Protein AF-A0A4R0ITY0-F1 (afdb_monomer)

Mean predicted aligned error: 20.24 Å

pLDDT: mean 70.83, std 17.02, range [27.39, 91.94]

Foldseek 3Di:
DADPLVQVLLVLLLVLLQVQLDPDWDFAPPPDRQDDDPLLSVLQVLCSVQLQELLVLADDPDDDDPDDPDRDRSLLSNLVSLLVSQLSSLQRIDADPPDDDAPDPVLLQLLLSLLSSLLSLVCSLVSCCVRHPNYHSCSSHDRDRDDLADSNVLSQLLLVLLCVLQVHDSNVLSSNLSSNHRSRNLLSSLVSLLVSDPLLVVDDPLLNNVLSNVLSNLLSVLSVPDDPVVLVVDDPVCRVVNSVVSSCSSSVSSVVSNVSSCVSSVLVVLVCVVLVVPVDPPPDPDPQFDQDQQQFLLSLLVQLLVLLCVLLVQPFFLAPSAADDADPDDDDPQDASPNHHYDHPQLSVLCVVSNDDDPLDDDLVSLVSPLVSLLSSQLSSLLRLQCGDPPPPPPPSPGDGDDPLLSLLSSLLSVVCSLVSLRSRHNPSSSSSNNDDDPDDPQDLLNLLNQLQQVLLCVVVVVPSPRCSLSSNLSNHPQSQLSSLCSLQVPFPEDPVCSVLLSVVSSVLLVCLSVPRPNPDDSVRSSVSSNVSNVVSNVSRVPNPDPVVSVVVVVVPPDPPPDPDDDDDDDDDDDDDDDDDDDDD

Radius of gyration: 36.41 Å; Cα contacts (8 Å, |Δi|>4): 760; chains: 1; bounding box: 99×62×133 Å

Structure (mmCIF, N/CA/C/O backbone):
data_AF-A0A4R0ITY0-F1
#
_entry.id   AF-A0A4R0ITY0-F1
#
loop_
_atom_site.group_PDB
_atom_site.id
_atom_site.type_symbol
_atom_site.label_atom_id
_atom_site.label_alt_id
_atom_site.label_comp_id
_atom_site.label_asym_id
_atom_site.label_entity_id
_atom_site.label_seq_id
_atom_site.pdbx_PDB_ins_code
_atom_site.Cartn_x
_atom_site.Cartn_y
_atom_site.Cartn_z
_atom_site.occupancy
_atom_site.B_iso_or_equiv
_atom_site.auth_seq_id
_atom_site.auth_comp_id
_atom_site.auth_asym_id
_atom_site.auth_atom_id
_atom_site.pdbx_PDB_model_num
ATOM 1 N N . MET A 1 1 ? 22.793 16.645 -35.351 1.00 42.56 1 MET A N 1
ATOM 2 C CA . MET A 1 1 ? 21.923 16.099 -36.418 1.00 42.56 1 MET A CA 1
ATOM 3 C C . MET A 1 1 ? 22.133 14.600 -36.415 1.00 42.56 1 MET A C 1
ATOM 5 O O . MET A 1 1 ? 23.282 14.195 -36.553 1.00 42.56 1 MET A O 1
ATOM 9 N N . ALA A 1 2 ? 21.082 13.818 -36.163 1.00 52.75 2 ALA A N 1
ATOM 10 C CA . ALA A 1 2 ? 21.175 12.362 -36.135 1.00 52.75 2 ALA A CA 1
ATOM 11 C C . ALA A 1 2 ? 21.488 11.806 -37.538 1.00 52.75 2 ALA A C 1
ATOM 13 O O . ALA A 1 2 ? 21.156 12.419 -38.555 1.00 52.75 2 ALA A O 1
ATOM 14 N N . ASP A 1 3 ? 22.232 10.705 -37.576 1.00 69.00 3 ASP A N 1
ATOM 15 C CA . ASP A 1 3 ? 22.706 10.058 -38.796 1.00 69.00 3 ASP A CA 1
ATOM 16 C C . ASP A 1 3 ? 21.608 9.127 -39.333 1.00 69.00 3 ASP A C 1
ATOM 18 O O . ASP A 1 3 ? 21.138 8.246 -38.613 1.00 69.00 3 ASP A O 1
ATOM 22 N N . ALA A 1 4 ? 21.200 9.292 -40.595 1.00 67.62 4 ALA A N 1
ATOM 23 C CA . ALA A 1 4 ? 20.040 8.601 -41.167 1.00 67.62 4 ALA A CA 1
ATOM 24 C C . ALA A 1 4 ? 20.152 7.061 -41.142 1.00 67.62 4 ALA A C 1
ATOM 26 O O . ALA A 1 4 ? 19.135 6.365 -41.215 1.00 67.62 4 ALA A O 1
ATOM 27 N N . ASN A 1 5 ? 21.370 6.514 -41.059 1.00 80.00 5 ASN A N 1
ATOM 28 C CA . ASN A 1 5 ? 21.591 5.077 -40.885 1.00 80.00 5 ASN A CA 1
ATOM 29 C C . ASN A 1 5 ? 21.378 4.634 -39.430 1.00 80.00 5 ASN A C 1
ATOM 31 O O . ASN A 1 5 ? 20.791 3.577 -39.190 1.00 80.00 5 ASN A O 1
ATOM 35 N N . VAL A 1 6 ? 21.808 5.450 -38.464 1.00 82.00 6 VAL A N 1
ATOM 36 C CA . VAL A 1 6 ? 21.612 5.192 -37.030 1.00 82.00 6 VAL A CA 1
ATOM 37 C C . VAL A 1 6 ? 20.127 5.291 -36.680 1.00 82.00 6 VAL A C 1
ATOM 39 O O . VAL A 1 6 ? 19.613 4.403 -36.010 1.00 82.00 6 VAL A O 1
ATOM 42 N N . ASP A 1 7 ? 19.398 6.264 -37.227 1.00 82.38 7 ASP A N 1
ATOM 43 C CA . ASP A 1 7 ? 17.951 6.405 -36.993 1.00 82.38 7 ASP A CA 1
ATOM 44 C C . ASP A 1 7 ? 17.158 5.171 -37.454 1.00 82.38 7 ASP A C 1
ATOM 46 O O . ASP A 1 7 ? 16.252 4.696 -36.766 1.00 82.38 7 ASP A O 1
ATOM 50 N N . LYS A 1 8 ? 17.531 4.587 -38.602 1.00 82.88 8 LYS A N 1
ATOM 51 C CA . LYS A 1 8 ? 16.934 3.332 -39.092 1.00 82.88 8 LYS A CA 1
ATOM 52 C C . LYS A 1 8 ? 17.249 2.151 -38.180 1.00 82.88 8 LYS A C 1
ATOM 54 O O . LYS A 1 8 ? 16.389 1.291 -37.985 1.00 82.88 8 LYS A O 1
ATOM 59 N N . LEU A 1 9 ? 18.468 2.095 -37.637 1.00 85.75 9 LEU A N 1
ATOM 60 C CA . LEU A 1 9 ? 18.854 1.080 -36.661 1.00 85.75 9 LEU A CA 1
ATOM 61 C C . LEU A 1 9 ? 18.007 1.205 -35.390 1.00 85.75 9 LEU A C 1
ATOM 63 O O . LEU A 1 9 ? 17.417 0.213 -34.967 1.00 85.75 9 LEU A O 1
ATOM 67 N N . VAL A 1 10 ? 17.878 2.416 -34.841 1.00 87.06 10 VAL A N 1
ATOM 68 C CA . VAL A 1 10 ? 17.033 2.715 -33.672 1.00 87.06 10 VAL A CA 1
ATOM 69 C C . VAL A 1 10 ? 15.591 2.280 -33.921 1.00 87.06 10 VAL A C 1
ATOM 71 O O . VAL A 1 10 ? 15.021 1.547 -33.117 1.00 87.06 10 VAL A O 1
ATOM 74 N N . GLN A 1 11 ? 15.013 2.656 -35.066 1.00 85.00 11 GLN A N 1
ATOM 75 C CA . GLN A 1 11 ? 13.639 2.293 -35.410 1.00 85.00 11 GLN A CA 1
ATOM 76 C C . GLN A 1 11 ? 13.441 0.772 -35.470 1.00 85.00 11 GLN A C 1
ATOM 78 O O . GLN A 1 11 ? 12.437 0.258 -34.975 1.00 85.00 11 GLN A O 1
ATOM 83 N N . LYS A 1 12 ? 14.400 0.041 -36.050 1.00 85.88 12 LYS A N 1
ATOM 84 C CA . LYS A 1 12 ? 14.330 -1.418 -36.166 1.00 85.88 12 LYS A CA 1
ATOM 85 C C . LYS A 1 12 ? 14.514 -2.119 -34.817 1.00 85.88 12 LYS A C 1
ATOM 87 O O . LYS A 1 12 ? 13.791 -3.071 -34.537 1.00 85.88 12 LYS A O 1
ATOM 92 N N . VAL A 1 13 ? 15.441 -1.653 -33.977 1.00 87.44 13 VAL A N 1
ATOM 93 C CA . VAL A 1 13 ? 15.619 -2.183 -32.613 1.00 87.44 13 VAL A CA 1
ATOM 94 C C . VAL A 1 13 ? 14.363 -1.948 -31.783 1.00 87.44 13 VAL A C 1
ATOM 96 O O . VAL A 1 13 ? 13.873 -2.885 -31.161 1.00 87.44 13 VAL A O 1
ATOM 99 N N . ASN A 1 14 ? 13.784 -0.749 -31.846 1.00 84.75 14 ASN A N 1
ATOM 100 C CA . ASN A 1 14 ? 12.548 -0.431 -31.139 1.00 84.75 14 ASN A CA 1
ATOM 101 C C . ASN A 1 14 ? 11.391 -1.370 -31.537 1.00 84.75 14 ASN A C 1
ATOM 103 O O . ASN A 1 14 ? 10.691 -1.892 -30.676 1.00 84.75 14 ASN A O 1
ATOM 107 N N . GLN A 1 15 ? 11.226 -1.659 -32.834 1.00 83.62 15 GLN A N 1
ATOM 108 C CA . GLN A 1 15 ? 10.226 -2.630 -33.304 1.00 83.62 15 GLN A CA 1
ATOM 109 C C . GLN A 1 15 ? 10.455 -4.036 -32.738 1.00 83.62 15 GLN A C 1
ATOM 111 O O . GLN A 1 15 ? 9.500 -4.711 -32.364 1.00 83.62 15 GLN A O 1
ATOM 116 N N . LEU A 1 16 ? 11.711 -4.484 -32.675 1.00 86.25 16 LEU A N 1
ATOM 117 C CA . LEU A 1 16 ? 12.054 -5.798 -32.133 1.00 86.25 16 LEU A CA 1
ATOM 118 C C . LEU A 1 16 ? 11.807 -5.887 -30.625 1.00 86.25 16 LEU A C 1
ATOM 120 O O . LEU A 1 16 ? 11.345 -6.925 -30.165 1.00 86.25 16 LEU A O 1
ATOM 124 N N . VAL A 1 17 ? 12.076 -4.812 -29.880 1.00 85.44 17 VAL A N 1
ATOM 125 C CA . VAL A 1 17 ? 11.777 -4.738 -28.443 1.00 85.44 17 VAL A CA 1
ATOM 126 C C . VAL A 1 17 ? 10.271 -4.834 -28.201 1.00 85.44 17 VAL A C 1
ATOM 128 O O . VAL A 1 17 ? 9.849 -5.678 -27.420 1.00 85.44 17 VAL A O 1
ATOM 131 N N . VAL A 1 18 ? 9.455 -4.070 -28.939 1.00 82.50 18 VAL A N 1
ATOM 132 C CA . VAL A 1 18 ? 7.981 -4.127 -28.836 1.00 82.50 18 VAL A CA 1
ATOM 133 C C . VAL A 1 18 ? 7.432 -5.519 -29.112 1.00 82.50 18 VAL A C 1
ATOM 135 O O . VAL A 1 18 ? 6.593 -6.013 -28.367 1.00 82.50 18 VAL A O 1
ATOM 138 N N . LEU A 1 19 ? 7.896 -6.160 -30.189 1.00 82.44 19 LEU A N 1
ATOM 139 C CA . LEU A 1 19 ? 7.433 -7.500 -30.561 1.00 82.44 19 LEU A CA 1
ATOM 140 C C . LEU A 1 19 ? 7.798 -8.554 -29.515 1.00 82.44 19 LEU A C 1
ATOM 142 O O . LEU A 1 19 ? 7.173 -9.610 -29.451 1.00 82.44 19 LEU A O 1
ATOM 146 N N . ASP A 1 20 ? 8.832 -8.294 -28.728 1.00 83.25 20 ASP A N 1
ATOM 147 C CA . ASP A 1 20 ? 9.325 -9.232 -27.744 1.00 83.25 20 ASP A CA 1
ATOM 148 C C . ASP A 1 20 ? 8.746 -9.032 -26.335 1.00 83.25 20 ASP A C 1
ATOM 150 O O . ASP A 1 20 ? 8.664 -9.995 -25.568 1.00 83.25 20 ASP A O 1
ATOM 154 N N . SER A 1 21 ? 8.318 -7.816 -25.992 1.00 68.38 21 SER A N 1
ATOM 155 C CA . SER A 1 21 ? 7.780 -7.465 -24.674 1.00 68.38 21 SER A CA 1
ATOM 156 C C . SER A 1 21 ? 6.276 -7.758 -24.491 1.00 68.38 21 SER A C 1
ATOM 158 O O . SER A 1 21 ? 5.684 -7.189 -23.592 1.00 68.38 21 SER A O 1
ATOM 160 N N . ILE A 1 22 ? 5.680 -8.710 -25.233 1.00 62.12 22 ILE A N 1
ATOM 161 C CA . ILE A 1 22 ? 4.257 -9.165 -25.175 1.00 62.12 22 ILE A CA 1
ATOM 162 C C . ILE A 1 22 ? 3.274 -8.305 -26.009 1.00 62.12 22 ILE A C 1
ATOM 164 O O . ILE A 1 22 ? 3.431 -7.095 -26.148 1.00 62.12 22 ILE A O 1
ATOM 168 N N . ASP A 1 23 ? 2.245 -8.961 -26.574 1.00 52.84 23 ASP A N 1
ATOM 169 C CA . ASP A 1 23 ? 1.187 -8.372 -27.412 1.00 52.84 23 ASP A CA 1
ATOM 170 C C . ASP A 1 23 ? 0.433 -7.224 -26.710 1.00 52.84 23 ASP A C 1
ATOM 172 O O . ASP A 1 23 ? -0.241 -7.432 -25.702 1.00 52.84 23 ASP A O 1
ATOM 176 N N . GLY A 1 24 ? 0.472 -6.024 -27.300 1.00 48.88 24 GLY A N 1
ATOM 177 C CA . GLY A 1 24 ? -0.424 -4.910 -26.952 1.00 48.88 24 GLY A CA 1
ATOM 178 C C . GLY A 1 24 ? 0.238 -3.654 -26.379 1.00 48.88 24 GLY A C 1
ATOM 179 O O . GLY A 1 24 ? -0.452 -2.648 -26.231 1.00 48.88 24 GLY A O 1
ATOM 180 N N . VAL A 1 25 ? 1.547 -3.669 -26.108 1.00 55.66 25 VAL A N 1
ATOM 181 C CA . VAL A 1 25 ? 2.277 -2.482 -25.627 1.00 55.66 25 VAL A CA 1
ATOM 182 C C . VAL A 1 25 ? 2.703 -1.614 -26.815 1.00 55.66 25 VAL A C 1
ATOM 184 O O . VAL A 1 25 ? 3.435 -2.065 -27.697 1.00 55.66 25 VAL A O 1
ATOM 187 N N . SER A 1 26 ? 2.251 -0.359 -26.867 1.00 55.62 26 SER A N 1
ATOM 188 C CA . SER A 1 26 ? 2.771 0.629 -27.818 1.00 55.62 26 SER A CA 1
ATOM 189 C C . SER A 1 26 ? 4.140 1.133 -27.359 1.00 55.62 26 SER A C 1
ATOM 191 O O . SER A 1 26 ? 4.280 1.621 -26.238 1.00 55.62 26 SER A O 1
ATOM 193 N N . SER A 1 27 ? 5.161 1.072 -28.225 1.00 51.94 27 SER A N 1
ATOM 194 C CA . SER A 1 27 ? 6.343 1.917 -28.014 1.00 51.94 27 SER A CA 1
ATOM 195 C C . SER A 1 27 ? 6.087 3.328 -28.506 1.00 51.94 27 SER A C 1
ATOM 197 O O . SER A 1 27 ? 5.402 3.537 -29.511 1.00 51.94 27 SER A O 1
ATOM 199 N N . LEU A 1 28 ? 6.748 4.261 -27.818 1.00 54.03 28 LEU A N 1
ATOM 200 C CA . LEU A 1 28 ? 6.771 5.698 -28.055 1.00 54.03 28 LEU A CA 1
ATOM 201 C C . LEU A 1 28 ? 5.526 6.412 -27.536 1.00 54.03 28 LEU A C 1
ATOM 203 O O . LEU A 1 28 ? 4.479 6.404 -28.183 1.00 54.03 28 LEU A O 1
ATOM 207 N N . ARG A 1 29 ? 5.740 7.164 -26.442 1.00 48.56 29 ARG A N 1
ATOM 208 C CA . ARG A 1 29 ? 5.064 8.440 -26.150 1.00 48.56 29 ARG A CA 1
ATOM 209 C C . ARG A 1 29 ? 4.741 9.116 -27.479 1.00 48.56 29 ARG A C 1
ATOM 211 O O . ARG A 1 29 ? 5.666 9.617 -28.121 1.00 48.56 29 ARG A O 1
ATOM 218 N N . ARG A 1 30 ? 3.487 9.038 -27.941 1.00 42.34 30 ARG A N 1
ATOM 219 C CA . ARG A 1 30 ? 3.079 9.411 -29.315 1.00 42.34 30 ARG A CA 1
ATOM 220 C C . ARG A 1 30 ? 3.872 10.611 -29.869 1.00 42.34 30 ARG A C 1
ATOM 222 O O . ARG A 1 30 ? 3.572 11.755 -29.538 1.00 42.34 30 ARG A O 1
ATOM 229 N N . GLY A 1 31 ? 4.858 10.350 -30.736 1.00 42.41 31 GLY A N 1
ATOM 230 C CA . GLY A 1 31 ? 5.585 11.377 -31.497 1.00 42.41 31 GLY A CA 1
ATOM 231 C C . GLY A 1 31 ? 6.972 11.818 -31.000 1.00 42.41 31 GLY A C 1
ATOM 232 O O . GLY A 1 31 ? 7.512 12.748 -31.595 1.00 42.41 31 GLY A O 1
ATOM 233 N N . GLN A 1 32 ? 7.575 11.199 -29.977 1.00 52.09 32 GLN A N 1
ATOM 234 C CA . GLN A 1 32 ? 8.961 11.515 -29.574 1.00 52.09 32 GLN A CA 1
ATOM 235 C C . GLN A 1 32 ? 10.006 10.676 -30.336 1.00 52.09 32 GLN A C 1
ATOM 237 O O . GLN A 1 32 ? 9.853 9.467 -30.486 1.00 52.09 32 GLN A O 1
ATOM 242 N N . THR A 1 33 ? 11.074 11.313 -30.823 1.00 60.19 33 THR A N 1
ATOM 243 C CA . THR A 1 33 ? 12.298 10.642 -31.297 1.00 60.19 33 THR A CA 1
ATOM 244 C C . THR A 1 33 ? 13.181 10.284 -30.104 1.00 60.19 33 THR A C 1
ATOM 246 O O . THR A 1 33 ? 13.283 11.066 -29.164 1.00 60.19 33 THR A O 1
ATOM 249 N N . LEU A 1 34 ? 13.806 9.103 -30.128 1.00 72.62 34 LEU A N 1
ATOM 250 C CA . LEU A 1 34 ? 14.723 8.674 -29.072 1.00 72.62 34 LEU A CA 1
ATOM 251 C C . LEU A 1 34 ? 16.039 9.458 -29.200 1.00 72.62 34 LEU A C 1
ATOM 253 O O . LEU A 1 34 ? 16.799 9.238 -30.144 1.00 72.62 34 LEU A O 1
ATOM 257 N N . ASP A 1 35 ? 16.294 10.380 -28.274 1.00 70.06 35 ASP A N 1
ATOM 258 C CA . ASP A 1 35 ? 17.505 11.203 -28.289 1.00 70.06 35 ASP A CA 1
ATOM 259 C C . ASP A 1 35 ? 18.704 10.396 -27.767 1.00 70.06 35 ASP A C 1
ATOM 261 O O . ASP A 1 35 ? 18.822 10.092 -26.580 1.00 70.06 35 ASP A O 1
ATOM 265 N N . LEU A 1 36 ? 19.611 10.035 -28.676 1.00 78.25 36 LEU A N 1
ATOM 266 C CA . LEU A 1 36 ? 20.872 9.374 -28.346 1.00 78.25 36 LEU A CA 1
ATOM 267 C C . LEU A 1 36 ? 21.958 10.404 -28.013 1.00 78.25 36 LEU A C 1
ATOM 269 O O . LEU A 1 36 ? 22.065 11.442 -28.664 1.00 78.25 36 LEU A O 1
ATOM 273 N N . SER A 1 37 ? 22.817 10.083 -27.042 1.00 82.00 37 SER A N 1
ATOM 274 C CA . SER A 1 37 ? 24.031 10.861 -26.777 1.00 82.00 37 SER A CA 1
ATOM 275 C C . SER A 1 37 ? 25.029 10.735 -27.935 1.00 82.00 37 SER A C 1
ATOM 277 O O . SER A 1 37 ? 25.053 9.718 -28.636 1.00 82.00 37 SER A O 1
ATOM 279 N N . ASP A 1 38 ? 25.908 11.728 -28.103 1.00 79.06 38 ASP A N 1
ATOM 280 C CA . ASP A 1 38 ? 26.947 11.700 -29.146 1.00 79.06 38 ASP A CA 1
ATOM 281 C C . ASP A 1 38 ? 27.835 10.445 -29.046 1.00 79.06 38 ASP A C 1
ATOM 283 O O . ASP A 1 38 ? 28.189 9.855 -30.066 1.00 79.06 38 ASP A O 1
ATOM 287 N N . GLY A 1 39 ? 28.116 9.980 -27.823 1.00 79.75 39 GLY A N 1
ATOM 288 C CA . GLY A 1 39 ? 28.866 8.744 -27.581 1.00 79.75 39 GLY A CA 1
ATOM 289 C C . GLY A 1 39 ? 28.122 7.484 -28.037 1.00 79.75 39 GLY A C 1
ATOM 290 O O . GLY A 1 39 ? 28.724 6.606 -28.654 1.00 79.75 39 GLY A O 1
ATOM 291 N N . HIS A 1 40 ? 26.804 7.401 -27.818 1.00 80.06 40 HIS A N 1
ATOM 292 C CA . HIS A 1 40 ? 26.000 6.283 -28.331 1.00 80.06 40 HIS A CA 1
ATOM 293 C C . HIS A 1 40 ? 25.943 6.285 -29.859 1.00 80.06 40 HIS A C 1
ATOM 295 O O . HIS A 1 40 ? 26.065 5.230 -30.482 1.00 80.06 40 HIS A O 1
ATOM 301 N N . VAL A 1 41 ? 25.809 7.463 -30.475 1.00 82.12 41 VAL A N 1
ATOM 302 C CA . VAL A 1 41 ? 25.845 7.601 -31.937 1.00 82.12 41 VAL A CA 1
ATOM 303 C C . VAL A 1 41 ? 27.201 7.154 -32.487 1.00 82.12 41 VAL A C 1
ATOM 305 O O . VAL A 1 41 ? 27.243 6.421 -33.473 1.00 82.12 41 VAL A O 1
ATOM 308 N N . GLU A 1 42 ? 28.305 7.539 -31.844 1.00 82.06 42 GLU A N 1
ATOM 309 C CA . GLU A 1 42 ? 29.655 7.130 -32.242 1.00 82.06 42 GLU A CA 1
ATOM 310 C C . GLU A 1 42 ? 29.858 5.609 -32.148 1.00 82.06 42 GLU A C 1
ATOM 312 O O . GLU A 1 42 ? 30.394 5.007 -33.080 1.00 82.06 42 GLU A O 1
ATOM 317 N N . MET A 1 43 ? 29.361 4.971 -31.083 1.00 80.31 43 MET A N 1
ATOM 318 C CA . MET A 1 43 ? 29.433 3.515 -30.899 1.00 80.31 43 MET A CA 1
ATOM 319 C C . MET A 1 43 ? 28.563 2.734 -31.895 1.00 80.31 43 MET A C 1
ATOM 321 O O . MET A 1 43 ? 28.946 1.651 -32.343 1.00 80.31 43 MET A O 1
ATOM 325 N N . LEU A 1 44 ? 27.389 3.264 -32.251 1.00 83.25 44 LEU A N 1
ATOM 326 C CA . LEU A 1 44 ? 26.422 2.591 -33.124 1.00 83.25 44 LEU A CA 1
ATOM 327 C C . LEU A 1 44 ? 26.682 2.824 -34.615 1.00 83.25 44 LEU A C 1
ATOM 329 O O . LEU A 1 44 ? 26.326 1.967 -35.426 1.00 83.25 44 LEU A O 1
ATOM 333 N N . ARG A 1 45 ? 27.309 3.944 -34.998 1.00 85.25 45 ARG A N 1
ATOM 334 C CA . ARG A 1 45 ? 27.553 4.302 -36.407 1.00 85.25 45 ARG A CA 1
ATOM 335 C C . ARG A 1 45 ? 28.283 3.203 -37.197 1.00 85.25 45 ARG A C 1
ATOM 337 O O . ARG A 1 45 ? 27.776 2.830 -38.255 1.00 85.25 45 ARG A O 1
ATOM 344 N N . PRO A 1 46 ? 29.387 2.597 -36.708 1.00 83.31 46 PRO A N 1
ATOM 345 C CA . PRO A 1 46 ? 30.068 1.527 -37.436 1.00 83.31 46 PRO A CA 1
ATOM 346 C C . PRO A 1 46 ? 29.151 0.344 -37.754 1.00 83.31 46 PRO A C 1
ATOM 348 O O . PRO A 1 46 ? 29.245 -0.239 -38.834 1.00 83.31 46 PRO A O 1
ATOM 351 N N . LEU A 1 47 ? 28.256 -0.004 -36.826 1.00 84.12 47 LEU A N 1
ATOM 352 C CA . LEU A 1 47 ? 27.277 -1.062 -37.030 1.00 84.12 47 LEU A CA 1
ATOM 353 C C . LEU A 1 47 ? 26.176 -0.640 -38.000 1.00 84.12 47 LEU A C 1
ATOM 355 O O . LEU A 1 47 ? 25.848 -1.415 -38.894 1.00 84.12 47 LEU A O 1
ATOM 359 N N . ALA A 1 48 ? 25.634 0.567 -37.844 1.00 84.69 48 ALA A N 1
ATOM 360 C CA . ALA A 1 48 ? 24.590 1.104 -38.710 1.00 84.69 48 ALA A CA 1
ATOM 361 C C . ALA A 1 48 ? 25.022 1.116 -40.188 1.00 84.69 48 ALA A C 1
ATOM 363 O O . ALA A 1 48 ? 24.241 0.745 -41.065 1.00 84.69 48 ALA A O 1
ATOM 364 N N . ASP A 1 49 ? 26.290 1.438 -40.451 1.00 83.69 49 ASP A N 1
ATOM 365 C CA . ASP A 1 49 ? 26.873 1.447 -41.797 1.00 83.69 49 ASP A CA 1
ATOM 366 C C . ASP A 1 49 ? 27.166 0.043 -42.363 1.00 83.69 49 ASP A C 1
ATOM 368 O O . ASP A 1 49 ? 27.408 -0.100 -43.561 1.00 83.69 49 ASP A O 1
ATOM 372 N N . ASN A 1 50 ? 27.142 -1.004 -41.528 1.00 80.31 50 ASN A N 1
ATOM 373 C CA . ASN A 1 50 ? 27.465 -2.389 -41.900 1.00 80.31 50 ASN A CA 1
ATOM 374 C C . ASN A 1 50 ? 26.345 -3.386 -41.539 1.00 80.31 50 ASN A C 1
ATOM 376 O O . ASN A 1 50 ? 26.612 -4.569 -41.321 1.00 80.31 50 ASN A O 1
ATOM 380 N N . LEU A 1 51 ? 25.085 -2.935 -41.476 1.00 78.56 51 LEU A N 1
ATOM 381 C CA . LEU A 1 51 ? 23.930 -3.781 -41.124 1.00 78.56 51 LEU A CA 1
ATOM 382 C C . LEU A 1 51 ? 23.682 -4.945 -42.095 1.00 78.56 51 LEU A C 1
ATOM 384 O O . LEU A 1 51 ? 23.037 -5.929 -41.727 1.00 78.56 51 LEU A O 1
ATOM 388 N N . ASP A 1 52 ? 24.161 -4.832 -43.334 1.00 76.62 52 ASP A N 1
ATOM 389 C CA . ASP A 1 52 ? 24.088 -5.880 -44.351 1.00 76.62 52 ASP A CA 1
ATOM 390 C C . ASP A 1 52 ? 25.011 -7.061 -44.030 1.00 76.62 52 ASP A C 1
ATOM 392 O O . ASP A 1 52 ? 24.629 -8.211 -44.249 1.00 76.62 52 ASP A O 1
ATOM 396 N N . LEU A 1 53 ? 26.211 -6.779 -43.515 1.00 76.75 53 LEU A N 1
ATOM 397 C CA . LEU A 1 53 ? 27.232 -7.775 -43.209 1.00 76.75 53 LEU A CA 1
ATOM 398 C C . LEU A 1 53 ? 28.058 -7.353 -41.973 1.00 76.75 53 LEU A C 1
ATOM 400 O O . LEU A 1 53 ? 29.205 -6.911 -42.114 1.00 76.75 53 LEU A O 1
ATOM 404 N N . PRO A 1 54 ? 27.525 -7.527 -40.748 1.00 75.94 54 PRO A N 1
ATOM 405 C CA . PRO A 1 54 ? 28.171 -7.064 -39.514 1.00 75.94 54 PRO A CA 1
ATOM 406 C C . PRO A 1 54 ? 29.538 -7.707 -39.266 1.00 75.94 54 PRO A C 1
ATOM 408 O O . PRO A 1 54 ? 30.391 -7.125 -38.599 1.00 75.94 54 PRO A O 1
ATOM 411 N N . GLY A 1 55 ? 29.793 -8.875 -39.867 1.00 73.94 55 GLY A N 1
ATOM 412 C CA . GLY A 1 55 ? 31.094 -9.541 -39.837 1.00 73.94 55 GLY A CA 1
ATOM 413 C C . GLY A 1 55 ? 32.243 -8.692 -40.399 1.00 73.94 55 GLY A C 1
ATOM 414 O O . GLY A 1 55 ? 33.396 -8.962 -40.074 1.00 73.94 55 GLY A O 1
ATOM 415 N N . ARG A 1 56 ? 31.965 -7.626 -41.172 1.00 77.00 56 ARG A N 1
ATOM 416 C CA . ARG A 1 56 ? 32.973 -6.638 -41.622 1.00 77.00 56 ARG A CA 1
ATOM 417 C C . ARG A 1 56 ? 33.599 -5.837 -40.480 1.00 77.00 56 ARG A C 1
ATOM 419 O O . ARG A 1 56 ? 34.666 -5.261 -40.665 1.00 77.00 56 ARG A O 1
ATOM 426 N N . LEU A 1 57 ? 32.944 -5.801 -39.319 1.00 77.44 57 LEU A N 1
ATOM 427 C CA . LEU A 1 57 ? 33.469 -5.179 -38.104 1.00 77.44 57 LEU A CA 1
ATOM 428 C C . LEU A 1 57 ? 34.516 -6.046 -37.405 1.00 77.44 57 LEU A C 1
ATOM 430 O O . LEU A 1 57 ? 35.232 -5.539 -36.542 1.00 77.44 57 LEU A O 1
ATOM 434 N N . ALA A 1 58 ? 34.609 -7.335 -37.759 1.00 69.75 58 ALA A N 1
ATOM 435 C CA . ALA A 1 58 ? 35.719 -8.165 -37.322 1.00 69.75 58 ALA A CA 1
ATOM 436 C C . ALA A 1 58 ? 37.025 -7.510 -37.769 1.00 69.75 58 ALA A C 1
ATOM 438 O O . ALA A 1 58 ? 37.100 -6.953 -38.865 1.00 69.75 58 ALA A O 1
ATOM 439 N N . SER A 1 59 ? 38.039 -7.558 -36.908 1.00 61.72 59 SER A N 1
ATOM 440 C CA . SER A 1 59 ? 39.322 -6.912 -37.152 1.00 61.72 59 SER A CA 1
ATOM 441 C C . SER A 1 59 ? 39.823 -7.200 -38.570 1.00 61.72 59 SER A C 1
ATOM 443 O O . SER A 1 59 ? 40.200 -8.323 -38.910 1.00 61.72 59 SER A O 1
ATOM 445 N N . SER A 1 60 ? 39.871 -6.161 -39.410 1.00 50.84 60 SER A N 1
ATOM 446 C CA . SER A 1 60 ? 40.814 -6.190 -40.514 1.00 50.84 60 SER A CA 1
ATOM 447 C C . SER A 1 60 ? 42.189 -6.236 -39.855 1.00 50.84 60 SER A C 1
ATOM 449 O O . SER A 1 60 ? 42.472 -5.494 -38.914 1.00 50.84 60 SER A O 1
ATOM 451 N N . LEU A 1 61 ? 43.054 -7.137 -40.302 1.00 47.94 61 LEU A N 1
ATOM 452 C CA . LEU A 1 61 ? 44.415 -7.311 -39.788 1.00 47.94 61 LEU A CA 1
ATOM 453 C C . LEU A 1 61 ? 45.296 -6.034 -39.878 1.00 47.94 61 LEU A C 1
ATOM 455 O O . LEU A 1 61 ? 46.510 -6.138 -39.714 1.00 47.94 61 LEU A O 1
ATOM 459 N N . HIS A 1 62 ? 44.760 -4.847 -40.206 1.00 41.91 62 HIS A N 1
ATOM 460 C CA . HIS A 1 62 ? 45.502 -3.740 -40.821 1.00 41.91 62 HIS A CA 1
ATOM 461 C C . HIS A 1 62 ? 45.266 -2.323 -40.257 1.00 41.91 62 HIS A C 1
ATOM 463 O O . HIS A 1 62 ? 45.728 -1.375 -40.886 1.00 41.91 62 HIS A O 1
ATOM 469 N N . SER A 1 63 ? 44.653 -2.110 -39.085 1.00 41.41 63 SER A N 1
ATOM 470 C CA . SER A 1 63 ? 44.704 -0.774 -38.448 1.00 41.41 63 SER A CA 1
ATOM 471 C C . SER A 1 63 ? 45.366 -0.812 -37.073 1.00 41.41 63 SER A C 1
ATOM 473 O O . SER A 1 63 ? 44.730 -1.102 -36.063 1.00 41.41 63 SER A O 1
ATOM 475 N N . ILE A 1 64 ? 46.661 -0.496 -37.053 1.00 43.66 64 ILE A N 1
ATOM 476 C CA . ILE A 1 64 ? 47.410 -0.131 -35.848 1.00 43.66 64 ILE A CA 1
ATOM 477 C C . ILE A 1 64 ? 46.908 1.256 -35.433 1.00 43.66 64 ILE A C 1
ATOM 479 O O . ILE A 1 64 ? 47.182 2.230 -36.130 1.00 43.66 64 ILE A O 1
ATOM 483 N N . SER A 1 65 ? 46.150 1.366 -34.339 1.00 44.41 65 SER A N 1
ATOM 484 C CA . SER A 1 65 ? 45.931 2.668 -33.705 1.00 44.41 65 SER A CA 1
ATOM 485 C C . SER A 1 65 ? 47.059 2.922 -32.711 1.00 44.41 65 SER A C 1
ATOM 487 O O . SER A 1 65 ? 47.219 2.188 -31.728 1.00 44.41 65 SER A O 1
ATOM 489 N N . ASP A 1 66 ? 47.841 3.961 -32.982 1.00 51.94 66 ASP A N 1
ATOM 490 C CA . ASP A 1 66 ? 48.870 4.479 -32.094 1.00 51.94 66 ASP A CA 1
ATOM 491 C C . ASP A 1 66 ? 48.256 4.852 -30.745 1.00 51.94 66 ASP A C 1
ATOM 493 O O . ASP A 1 66 ? 47.517 5.826 -30.631 1.00 51.94 66 ASP A O 1
ATOM 497 N N . THR A 1 67 ? 48.532 4.038 -29.723 1.00 45.91 67 THR A N 1
ATOM 498 C CA . THR A 1 67 ? 49.044 4.504 -28.417 1.00 45.91 67 THR A CA 1
ATOM 499 C C . THR A 1 67 ? 49.243 3.376 -27.404 1.00 45.91 67 THR A C 1
ATOM 501 O O . THR A 1 67 ? 50.040 3.563 -26.492 1.00 45.91 67 THR A O 1
ATOM 504 N N . ARG A 1 68 ? 48.620 2.192 -27.532 1.00 46.59 68 ARG A N 1
ATOM 505 C CA . ARG A 1 68 ? 48.773 1.108 -26.526 1.00 46.59 68 ARG A CA 1
ATOM 506 C C . ARG A 1 68 ? 48.657 -0.330 -27.057 1.00 46.59 68 ARG A C 1
ATOM 508 O O . ARG A 1 68 ? 48.160 -1.195 -26.349 1.00 46.59 68 ARG A O 1
ATOM 515 N N . GLY A 1 69 ? 49.127 -0.617 -28.273 1.00 46.03 69 GLY A N 1
ATOM 516 C CA . GLY A 1 69 ? 49.488 -1.983 -28.706 1.00 46.03 69 GLY A CA 1
ATOM 517 C C . GLY A 1 69 ? 48.460 -3.110 -28.480 1.00 46.03 69 GLY A C 1
ATOM 518 O O . GLY A 1 69 ? 48.860 -4.266 -28.360 1.00 46.03 69 GLY A O 1
ATOM 519 N N . ARG A 1 70 ? 47.157 -2.809 -28.408 1.00 49.91 70 ARG A N 1
ATOM 520 C CA . ARG A 1 70 ? 46.082 -3.805 -28.346 1.00 49.91 70 ARG A CA 1
ATOM 521 C C . ARG A 1 70 ? 45.224 -3.689 -29.594 1.00 49.91 70 ARG A C 1
ATOM 523 O O . ARG A 1 70 ? 44.825 -2.599 -29.987 1.00 49.91 70 ARG A O 1
ATOM 530 N N . TRP A 1 71 ? 44.966 -4.835 -30.208 1.00 59.31 71 TRP A N 1
ATOM 531 C CA . TRP A 1 71 ? 43.998 -4.981 -31.284 1.00 59.31 71 TRP A CA 1
ATOM 532 C C . TRP A 1 71 ? 42.611 -4.655 -30.723 1.00 59.31 71 TRP A C 1
ATOM 534 O O . TRP A 1 71 ? 42.153 -5.353 -29.822 1.00 59.31 71 TRP A O 1
ATOM 544 N N . HIS A 1 72 ? 41.978 -3.585 -31.209 1.00 65.12 72 HIS A N 1
ATOM 545 C CA . HIS A 1 72 ? 40.638 -3.191 -30.770 1.00 65.12 72 HIS A CA 1
ATOM 546 C C . HIS A 1 72 ? 39.582 -3.862 -31.651 1.00 65.12 72 HIS A C 1
ATOM 548 O O . HIS A 1 72 ? 39.536 -3.622 -32.861 1.00 65.12 72 HIS A O 1
ATOM 554 N N . ASP A 1 73 ? 38.762 -4.737 -31.070 1.00 73.19 73 ASP A N 1
ATOM 555 C CA . ASP A 1 73 ? 37.666 -5.397 -31.781 1.00 73.19 73 ASP A CA 1
ATOM 556 C C . ASP A 1 73 ? 36.427 -4.494 -31.758 1.00 73.19 73 ASP A C 1
ATOM 558 O O . ASP A 1 73 ? 35.698 -4.451 -30.772 1.00 73.19 73 ASP A O 1
ATOM 562 N N . ARG A 1 74 ? 36.150 -3.800 -32.870 1.00 77.19 74 ARG A N 1
ATOM 563 C CA . ARG A 1 74 ? 34.985 -2.901 -33.000 1.00 77.19 74 ARG A CA 1
ATOM 564 C C . ARG A 1 74 ? 33.639 -3.601 -32.796 1.00 77.19 74 ARG A C 1
ATOM 566 O O . ARG A 1 74 ? 32.632 -2.935 -32.567 1.00 77.19 74 ARG A O 1
ATOM 573 N N . ARG A 1 75 ? 33.591 -4.937 -32.874 1.00 80.94 75 ARG A N 1
ATOM 574 C CA . ARG A 1 75 ? 32.380 -5.695 -32.533 1.00 80.94 75 ARG A CA 1
ATOM 575 C C . ARG A 1 75 ? 32.052 -5.595 -31.049 1.00 80.94 75 ARG A C 1
ATOM 577 O O . ARG A 1 75 ? 30.889 -5.723 -30.700 1.00 80.94 75 ARG A O 1
ATOM 584 N N . GLU A 1 76 ? 33.038 -5.387 -30.181 1.00 81.00 76 GLU A N 1
ATOM 585 C CA . GLU A 1 76 ? 32.810 -5.203 -28.746 1.00 81.00 76 GLU A CA 1
ATOM 586 C C . GLU A 1 76 ? 32.022 -3.926 -28.462 1.00 81.00 76 GLU A C 1
ATOM 588 O O . GLU A 1 76 ? 30.957 -4.007 -27.850 1.00 81.00 76 GLU A O 1
ATOM 593 N N . ASP A 1 77 ? 32.458 -2.799 -29.026 1.00 79.69 77 ASP A N 1
ATOM 594 C CA . ASP A 1 77 ? 31.738 -1.526 -28.928 1.00 79.69 77 ASP A CA 1
ATOM 595 C C . ASP A 1 77 ? 30.341 -1.624 -29.550 1.00 79.69 77 ASP A C 1
ATOM 597 O O . ASP A 1 77 ? 29.369 -1.141 -28.975 1.00 79.69 77 ASP A O 1
ATOM 601 N N . ALA A 1 78 ? 30.215 -2.305 -30.696 1.00 82.81 78 ALA A N 1
ATOM 602 C CA . ALA A 1 78 ? 28.927 -2.509 -31.352 1.00 82.81 78 ALA A CA 1
ATOM 603 C C . ALA A 1 78 ? 27.964 -3.352 -30.498 1.00 82.81 78 ALA A C 1
ATOM 605 O O . ALA A 1 78 ? 26.778 -3.035 -30.428 1.00 82.81 78 ALA A O 1
ATOM 606 N N . ARG A 1 79 ? 28.449 -4.408 -29.826 1.00 86.69 79 ARG A N 1
ATOM 607 C CA . ARG A 1 79 ? 27.642 -5.219 -28.896 1.00 86.69 79 ARG A CA 1
ATOM 608 C C . ARG A 1 79 ? 27.212 -4.405 -27.677 1.00 86.69 79 ARG A C 1
ATOM 610 O O . ARG A 1 79 ? 26.047 -4.483 -27.289 1.00 86.69 79 ARG A O 1
ATOM 617 N N . ALA A 1 80 ? 28.126 -3.630 -27.093 1.00 83.44 80 ALA A N 1
ATOM 618 C CA . ALA A 1 80 ? 27.828 -2.763 -25.956 1.00 83.44 80 ALA A CA 1
ATOM 619 C C . ALA A 1 80 ? 26.800 -1.684 -26.335 1.00 83.44 80 ALA A C 1
ATOM 621 O O . ALA A 1 80 ? 25.784 -1.539 -25.660 1.00 83.44 80 ALA A O 1
ATOM 622 N N . GLY A 1 81 ? 27.004 -1.010 -27.470 1.00 85.44 81 GLY A N 1
ATOM 623 C CA . GLY A 1 81 ? 26.087 0.003 -27.990 1.00 85.44 81 GLY A CA 1
ATOM 624 C C . GLY A 1 81 ? 24.714 -0.555 -28.340 1.00 85.44 81 GLY A C 1
ATOM 625 O O . GLY A 1 81 ? 23.710 0.069 -28.016 1.00 85.44 81 GLY A O 1
ATOM 626 N N . LEU A 1 82 ? 24.644 -1.748 -28.940 1.00 88.00 82 LEU A N 1
ATOM 627 C CA . LEU A 1 82 ? 23.373 -2.438 -29.176 1.00 88.00 82 LEU A CA 1
ATOM 628 C C . LEU A 1 82 ? 22.647 -2.774 -27.876 1.00 88.00 82 LEU A C 1
ATOM 630 O O . LEU A 1 82 ? 21.435 -2.609 -27.811 1.00 88.00 82 LEU A O 1
ATOM 634 N N . THR A 1 83 ? 23.372 -3.254 -26.865 1.00 89.50 83 THR A N 1
ATOM 635 C CA . THR A 1 83 ? 22.771 -3.623 -25.577 1.00 89.50 83 THR A CA 1
ATOM 636 C C . THR A 1 83 ? 22.193 -2.395 -24.882 1.00 89.50 83 THR A C 1
ATOM 638 O O . THR A 1 83 ? 21.056 -2.435 -24.419 1.00 89.50 83 THR A O 1
ATOM 641 N N . GLU A 1 84 ? 22.918 -1.275 -24.884 1.00 88.31 84 GLU A N 1
ATOM 642 C CA . GLU A 1 84 ? 22.401 -0.021 -24.329 1.00 88.31 84 GLU A CA 1
ATOM 643 C C . GLU A 1 84 ? 21.244 0.538 -25.168 1.00 88.31 84 GLU A C 1
ATOM 645 O O . GLU A 1 84 ? 20.252 0.998 -24.613 1.00 88.31 84 GLU A O 1
ATOM 650 N N . LEU A 1 85 ? 21.294 0.431 -26.501 1.00 89.50 85 LEU A N 1
ATOM 651 C CA . LEU A 1 85 ? 20.178 0.836 -27.361 1.00 89.50 85 LEU A CA 1
ATOM 652 C C . LEU A 1 85 ? 18.909 0.019 -27.079 1.00 89.50 85 LEU A C 1
ATOM 654 O O . LEU A 1 85 ? 17.823 0.588 -27.019 1.00 89.50 85 LEU A O 1
ATOM 658 N N . VAL A 1 86 ? 19.029 -1.297 -26.877 1.00 90.25 86 VAL A N 1
ATOM 659 C CA . VAL A 1 86 ? 17.900 -2.149 -26.468 1.00 90.25 86 VAL A CA 1
ATOM 660 C C . VAL A 1 86 ? 17.351 -1.697 -25.114 1.00 90.25 86 VAL A C 1
ATOM 662 O O . VAL A 1 86 ? 16.133 -1.620 -24.967 1.00 90.25 86 VAL A O 1
ATOM 665 N N . ALA A 1 87 ? 18.216 -1.353 -24.154 1.00 90.00 87 ALA A N 1
ATOM 666 C CA . ALA A 1 87 ? 17.789 -0.831 -22.857 1.00 90.00 87 ALA A CA 1
ATOM 667 C C . ALA A 1 87 ? 17.029 0.497 -22.998 1.00 90.00 87 ALA A C 1
ATOM 669 O O . ALA A 1 87 ? 15.957 0.636 -22.422 1.00 90.00 87 ALA A O 1
ATOM 670 N N . LEU A 1 88 ? 17.526 1.433 -23.814 1.00 88.50 88 LEU A N 1
ATOM 671 C CA . LEU A 1 88 ? 16.861 2.715 -24.078 1.00 88.50 88 LEU A CA 1
ATOM 672 C C . LEU A 1 88 ? 15.515 2.537 -24.795 1.00 88.50 88 LEU A C 1
ATOM 674 O O . LEU A 1 88 ? 14.546 3.220 -24.476 1.00 88.50 88 LEU A O 1
ATOM 678 N N . CYS A 1 89 ? 15.428 1.610 -25.754 1.00 87.38 89 CYS A N 1
ATOM 679 C CA . CYS A 1 89 ? 14.162 1.293 -26.412 1.00 87.38 89 CYS A CA 1
ATOM 680 C C . CYS A 1 89 ? 13.155 0.672 -25.433 1.00 87.38 89 CYS A C 1
ATOM 682 O O . CYS A 1 89 ? 11.991 1.068 -25.445 1.00 87.38 89 CYS A O 1
ATOM 684 N N . ALA A 1 90 ? 13.592 -0.245 -24.565 1.00 88.25 90 ALA A N 1
ATOM 685 C CA . ALA A 1 90 ? 12.755 -0.819 -23.509 1.00 88.25 90 ALA A CA 1
ATOM 686 C C . ALA A 1 90 ? 12.263 0.253 -22.522 1.00 88.25 90 ALA A C 1
ATOM 688 O O . ALA A 1 90 ? 11.093 0.264 -22.152 1.00 88.25 90 ALA A O 1
ATOM 689 N N . ASP A 1 91 ? 13.127 1.204 -22.173 1.00 87.25 91 ASP A N 1
ATOM 690 C CA . ASP A 1 91 ? 12.797 2.312 -21.275 1.00 87.25 91 ASP A CA 1
ATOM 691 C C . ASP A 1 91 ? 11.811 3.321 -21.895 1.00 87.25 91 ASP A C 1
ATOM 69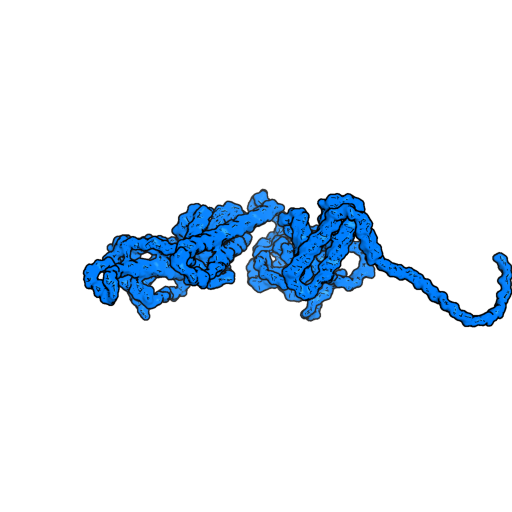3 O O . ASP A 1 91 ? 11.124 4.057 -21.195 1.00 87.25 91 ASP A O 1
ATOM 697 N N . SER A 1 92 ? 11.688 3.327 -23.226 1.00 84.56 92 SER A N 1
ATOM 698 C CA . SER A 1 92 ? 10.767 4.201 -23.967 1.00 84.56 92 SER A CA 1
ATOM 699 C C . SER A 1 92 ? 9.342 3.648 -24.132 1.00 84.56 92 SER A C 1
ATOM 701 O O . SER A 1 92 ? 8.503 4.296 -24.773 1.00 84.56 92 SER A O 1
ATOM 703 N N . LEU A 1 93 ? 9.060 2.455 -23.596 1.00 82.81 93 LEU A N 1
ATOM 704 C CA . LEU A 1 93 ? 7.727 1.851 -23.632 1.00 82.81 93 LEU A CA 1
ATOM 705 C C . LEU A 1 93 ? 6.740 2.659 -22.780 1.00 82.81 93 LEU A C 1
ATOM 707 O O . LEU A 1 93 ? 7.060 3.072 -21.661 1.00 82.81 93 LEU A O 1
ATOM 711 N N . GLU A 1 94 ? 5.541 2.905 -23.324 1.00 77.00 94 GLU A N 1
ATOM 712 C CA . GLU A 1 94 ? 4.528 3.700 -22.627 1.00 77.00 94 GLU A CA 1
ATOM 713 C C . GLU A 1 94 ? 4.077 2.975 -21.346 1.00 77.00 94 GLU A C 1
ATOM 715 O O . GLU A 1 94 ? 3.680 1.810 -21.417 1.00 77.00 94 GLU A O 1
ATOM 720 N N . PRO A 1 95 ? 4.127 3.640 -20.176 1.00 75.69 95 PRO A N 1
ATOM 721 C CA . PRO A 1 95 ? 3.564 3.079 -18.958 1.00 75.69 95 PRO A CA 1
ATOM 722 C C . PRO A 1 95 ? 2.051 2.919 -19.064 1.00 75.69 95 PRO A C 1
ATOM 724 O O . PRO A 1 95 ? 1.369 3.725 -19.704 1.00 75.69 95 PRO A O 1
ATOM 727 N N . ASP A 1 96 ? 1.514 1.926 -18.359 1.00 69.44 96 ASP A N 1
ATOM 728 C CA . ASP A 1 96 ? 0.071 1.807 -18.174 1.00 69.44 96 ASP A CA 1
ATOM 729 C C . ASP A 1 96 ? -0.481 3.082 -17.501 1.00 69.44 96 ASP A C 1
ATOM 731 O O . ASP A 1 96 ? -0.031 3.509 -16.437 1.00 69.44 96 ASP A O 1
ATOM 735 N N . SER A 1 97 ? -1.487 3.701 -18.123 1.00 65.50 97 SER A N 1
ATOM 736 C CA . SER A 1 97 ? -2.162 4.899 -17.600 1.00 65.50 97 SER A CA 1
ATOM 737 C C . SER A 1 97 ? -2.804 4.709 -16.218 1.00 65.50 97 SER A C 1
ATOM 739 O O . SER A 1 97 ? -3.146 5.690 -15.562 1.00 65.50 97 SER A O 1
ATOM 741 N N . SER A 1 98 ? -2.981 3.460 -15.782 1.00 68.75 98 SER A N 1
ATOM 742 C CA . SER A 1 98 ? -3.536 3.087 -14.481 1.00 68.75 98 SER A CA 1
ATOM 743 C C . SER A 1 98 ? -2.486 2.928 -13.373 1.00 68.75 98 SER A C 1
ATOM 745 O O . SER A 1 98 ? -2.843 2.561 -12.248 1.00 68.75 98 SER A O 1
ATOM 747 N N . LEU A 1 99 ? -1.205 3.204 -13.655 1.00 77.00 99 LEU A N 1
ATOM 748 C CA . LEU A 1 99 ? -0.151 3.106 -12.649 1.00 77.00 99 LEU A CA 1
ATOM 749 C C . LEU A 1 99 ? -0.385 4.085 -11.484 1.00 77.00 99 LEU A C 1
ATOM 751 O O . LEU A 1 99 ? -0.712 5.254 -11.701 1.00 77.00 99 LEU A O 1
ATOM 755 N N . PRO A 1 100 ? -0.192 3.632 -10.233 1.00 77.12 100 PRO A N 1
ATOM 756 C CA . PRO A 1 100 ? -0.284 4.498 -9.065 1.00 77.12 100 PRO A CA 1
ATOM 757 C C . PRO A 1 100 ? 0.859 5.516 -9.032 1.00 77.12 100 PRO A C 1
ATOM 759 O O . PRO A 1 100 ? 1.932 5.267 -9.585 1.00 77.12 100 PRO A O 1
ATOM 762 N N . GLU A 1 101 ? 0.676 6.629 -8.321 1.00 78.19 101 GLU A N 1
ATOM 763 C CA . GLU A 1 101 ? 1.765 7.582 -8.079 1.00 78.19 101 GLU A CA 1
ATOM 764 C C . GLU A 1 101 ? 2.950 6.916 -7.346 1.00 78.19 101 GLU A C 1
ATOM 766 O O . GLU A 1 101 ? 2.743 5.999 -6.541 1.00 78.19 101 GLU A O 1
ATOM 771 N N . PRO A 1 102 ? 4.199 7.310 -7.656 1.00 75.62 102 PRO A N 1
ATOM 772 C CA . PRO A 1 102 ? 5.379 6.811 -6.956 1.00 75.62 102 PRO A CA 1
ATOM 773 C C . PRO A 1 102 ? 5.436 7.318 -5.525 1.00 75.62 102 PRO A C 1
ATOM 775 O O . PRO A 1 102 ? 5.188 8.494 -5.275 1.00 75.62 102 PRO A O 1
ATOM 778 N N . ALA A 1 103 ? 5.854 6.449 -4.602 1.00 70.81 103 ALA A N 1
ATOM 779 C CA . ALA A 1 103 ? 6.255 6.895 -3.268 1.00 70.81 103 ALA A CA 1
ATOM 780 C C . ALA A 1 103 ? 7.579 7.681 -3.319 1.00 70.81 103 ALA A C 1
ATOM 782 O O . ALA A 1 103 ? 7.744 8.668 -2.608 1.00 70.81 103 ALA A O 1
ATOM 783 N N . ASP A 1 104 ? 8.490 7.268 -4.204 1.00 78.25 104 ASP A N 1
ATOM 784 C CA . ASP A 1 104 ? 9.718 7.981 -4.554 1.00 78.25 104 ASP A CA 1
ATOM 785 C C . ASP A 1 104 ? 9.931 7.889 -6.072 1.00 78.25 104 ASP A C 1
ATOM 787 O O . ASP A 1 104 ? 10.184 6.814 -6.624 1.00 78.25 104 ASP A O 1
ATOM 791 N N . ALA A 1 105 ? 9.801 9.028 -6.758 1.00 82.56 105 ALA A N 1
ATOM 792 C CA . ALA A 1 105 ? 9.951 9.103 -8.208 1.00 82.56 105 ALA A CA 1
ATOM 793 C C . ALA A 1 105 ? 11.371 8.728 -8.663 1.00 82.56 105 ALA A C 1
ATOM 795 O O . ALA A 1 105 ? 11.528 8.012 -9.648 1.00 82.56 105 ALA A O 1
ATOM 796 N N . ALA A 1 106 ? 12.405 9.131 -7.918 1.00 81.12 106 ALA A N 1
ATOM 797 C CA . ALA A 1 106 ? 13.788 8.841 -8.282 1.00 81.12 106 ALA A CA 1
ATOM 798 C C . ALA A 1 106 ? 14.106 7.348 -8.124 1.00 81.12 106 ALA A C 1
ATOM 800 O O . ALA A 1 106 ? 14.785 6.762 -8.970 1.00 81.12 106 ALA A O 1
ATOM 801 N N . ALA A 1 107 ? 13.597 6.708 -7.069 1.00 79.56 107 ALA A N 1
ATOM 802 C CA . ALA A 1 107 ? 13.753 5.268 -6.879 1.00 79.56 107 ALA A CA 1
ATOM 803 C C . ALA A 1 107 ? 13.000 4.456 -7.942 1.00 79.56 107 ALA A C 1
ATOM 805 O O . ALA A 1 107 ? 13.540 3.472 -8.458 1.00 79.56 107 ALA A O 1
ATOM 806 N N . ARG A 1 108 ? 11.785 4.884 -8.309 1.00 86.75 108 ARG A N 1
ATOM 807 C CA . ARG A 1 108 ? 11.007 4.266 -9.389 1.00 86.75 108 ARG A CA 1
ATOM 808 C C . ARG A 1 108 ? 11.740 4.344 -10.729 1.00 86.75 108 ARG A C 1
ATOM 810 O O . ARG A 1 108 ? 11.862 3.320 -11.402 1.00 86.75 108 ARG A O 1
ATOM 817 N N . ASP A 1 109 ? 12.270 5.511 -11.086 1.00 87.12 109 ASP A N 1
ATOM 818 C CA . ASP A 1 109 ? 13.005 5.714 -12.341 1.00 87.12 109 ASP A CA 1
ATOM 819 C C . ASP A 1 109 ? 14.302 4.887 -12.368 1.00 87.12 109 ASP A C 1
ATOM 821 O O . ASP A 1 109 ? 14.641 4.256 -13.378 1.00 87.12 109 ASP A O 1
ATOM 825 N N . ARG A 1 110 ? 15.012 4.809 -11.232 1.00 86.38 110 ARG A N 1
ATOM 826 C CA . ARG A 1 110 ? 16.192 3.943 -11.076 1.00 86.38 110 ARG A CA 1
ATOM 827 C C . ARG A 1 110 ? 15.847 2.469 -11.270 1.00 86.38 110 ARG A C 1
ATOM 829 O O . ARG A 1 110 ? 16.550 1.780 -12.010 1.00 86.38 110 ARG A O 1
ATOM 836 N N . LEU A 1 111 ? 14.775 1.985 -10.640 1.00 88.75 111 LEU A N 1
ATOM 837 C CA . LEU A 1 111 ? 14.314 0.605 -10.790 1.00 88.75 111 LEU A CA 1
ATOM 838 C C . LEU A 1 111 ? 13.915 0.309 -12.241 1.00 88.75 111 LEU A C 1
ATOM 840 O O . LEU A 1 111 ? 14.308 -0.726 -12.778 1.00 88.75 111 LEU A O 1
ATOM 844 N N . ALA A 1 112 ? 13.183 1.220 -12.888 1.00 90.19 112 ALA A N 1
ATOM 845 C CA . ALA A 1 112 ? 12.794 1.091 -14.290 1.00 90.19 112 ALA A CA 1
ATOM 846 C C . ALA A 1 112 ? 14.026 0.965 -15.201 1.00 90.19 112 ALA A C 1
ATOM 848 O O . ALA A 1 112 ? 14.147 -0.005 -15.951 1.00 90.19 112 ALA A O 1
ATOM 849 N N . THR A 1 113 ? 15.001 1.863 -15.036 1.00 89.94 113 THR A N 1
ATOM 850 C CA . THR A 1 113 ? 16.271 1.834 -15.779 1.00 89.94 113 THR A CA 1
ATOM 851 C C . THR A 1 113 ? 17.017 0.512 -15.560 1.00 89.94 113 THR A C 1
ATOM 853 O O . THR A 1 113 ? 17.521 -0.107 -16.502 1.00 89.94 113 THR A O 1
ATOM 856 N N . ALA A 1 114 ? 17.086 0.049 -14.310 1.00 89.88 114 ALA A N 1
ATOM 857 C CA . ALA A 1 114 ? 17.777 -1.177 -13.935 1.00 89.88 114 ALA A CA 1
ATOM 858 C C . ALA A 1 114 ? 17.131 -2.429 -14.544 1.00 89.88 114 ALA A C 1
ATOM 860 O O . ALA A 1 114 ? 17.837 -3.302 -15.053 1.00 89.88 114 ALA A O 1
ATOM 861 N N . VAL A 1 115 ? 15.797 -2.498 -14.539 1.00 91.94 115 VAL A N 1
ATOM 862 C CA . VAL A 1 115 ? 15.019 -3.577 -15.161 1.00 91.94 115 VAL A CA 1
ATOM 863 C C . VAL A 1 115 ? 15.195 -3.573 -16.679 1.00 91.94 115 VAL A C 1
ATOM 865 O O . VAL A 1 115 ? 15.445 -4.633 -17.252 1.00 91.94 115 VAL A O 1
ATOM 868 N N . CYS A 1 116 ? 15.157 -2.407 -17.331 1.00 91.31 116 CYS A N 1
ATOM 869 C CA . CYS A 1 116 ? 15.376 -2.288 -18.775 1.00 91.31 116 CYS A CA 1
ATOM 870 C C . CYS A 1 116 ? 16.781 -2.751 -19.183 1.00 91.31 116 CYS A C 1
ATOM 872 O O . CYS A 1 116 ? 16.932 -3.494 -20.154 1.00 91.31 116 CYS A O 1
ATOM 874 N N . ARG A 1 117 ? 17.813 -2.401 -18.405 1.00 90.75 117 ARG A N 1
ATOM 875 C CA . ARG A 1 117 ? 19.189 -2.883 -18.621 1.00 90.75 117 ARG A CA 1
ATOM 876 C C . ARG A 1 117 ? 19.346 -4.380 -18.344 1.00 90.75 117 ARG A C 1
ATOM 878 O O . ARG A 1 117 ? 20.016 -5.072 -19.110 1.00 90.75 117 ARG A O 1
ATOM 885 N N . ALA A 1 118 ? 18.702 -4.901 -17.298 1.00 90.38 118 ALA A N 1
ATOM 886 C CA . ALA A 1 118 ? 18.682 -6.334 -16.995 1.00 90.38 118 ALA A CA 1
ATOM 887 C C . ALA A 1 118 ? 18.013 -7.144 -18.118 1.00 90.38 118 ALA A C 1
ATOM 889 O O . ALA A 1 118 ? 18.548 -8.164 -18.559 1.00 90.38 118 ALA A O 1
ATOM 890 N N . TYR A 1 119 ? 16.877 -6.660 -18.623 1.00 91.88 119 TYR A N 1
ATOM 891 C CA . TYR A 1 119 ? 16.206 -7.208 -19.797 1.00 91.88 119 TYR A CA 1
ATOM 892 C C . TYR A 1 119 ? 17.114 -7.153 -21.027 1.00 91.88 119 TYR A C 1
ATOM 894 O O . TYR A 1 119 ? 17.318 -8.178 -21.674 1.00 91.88 119 TYR A O 1
ATOM 902 N N . ALA A 1 120 ? 17.716 -5.998 -21.322 1.00 90.81 120 ALA A N 1
ATOM 903 C CA . ALA A 1 120 ? 18.548 -5.813 -22.503 1.00 90.81 120 ALA A CA 1
ATOM 904 C C . ALA A 1 120 ? 19.747 -6.766 -22.536 1.00 90.81 120 ALA A C 1
ATOM 906 O O . ALA A 1 120 ? 20.057 -7.321 -23.591 1.00 90.81 120 ALA A O 1
ATOM 907 N N . ALA A 1 121 ? 20.382 -7.027 -21.393 1.00 88.12 121 ALA A N 1
ATOM 908 C CA . ALA A 1 121 ? 21.504 -7.958 -21.321 1.00 88.12 121 ALA A CA 1
ATOM 909 C C . ALA A 1 121 ? 21.117 -9.399 -21.723 1.00 88.12 121 ALA A C 1
ATOM 911 O O . ALA A 1 121 ? 21.918 -10.101 -22.340 1.00 88.12 121 ALA A O 1
ATOM 912 N N . ASN A 1 122 ? 19.880 -9.820 -21.436 1.00 86.12 122 ASN A N 1
ATOM 913 C CA . ASN A 1 122 ? 19.342 -11.125 -21.837 1.00 86.12 122 ASN A CA 1
ATOM 914 C C . ASN A 1 122 ? 18.725 -11.106 -23.250 1.00 86.12 122 ASN A C 1
ATOM 916 O O . ASN A 1 122 ? 18.817 -12.088 -23.991 1.00 86.12 122 ASN A O 1
ATOM 920 N N . ALA A 1 123 ? 18.100 -9.994 -23.642 1.00 88.31 123 ALA A N 1
ATOM 921 C CA . ALA A 1 123 ? 17.349 -9.864 -24.885 1.00 88.31 123 ALA A CA 1
ATOM 922 C C . ALA A 1 123 ? 18.234 -9.575 -26.101 1.00 88.31 123 ALA A C 1
ATOM 924 O O . ALA A 1 123 ? 17.997 -10.108 -27.184 1.00 88.31 123 ALA A O 1
ATOM 925 N N . THR A 1 124 ? 19.288 -8.778 -25.945 1.00 88.12 124 THR A N 1
ATOM 926 C CA . THR A 1 124 ? 20.120 -8.332 -27.073 1.00 88.12 124 THR A CA 1
ATOM 927 C C . THR A 1 124 ? 20.669 -9.493 -27.911 1.00 88.12 124 THR A C 1
ATOM 929 O O . THR A 1 124 ? 20.463 -9.467 -29.124 1.00 88.12 124 THR A O 1
ATOM 932 N N . PRO A 1 125 ? 21.257 -10.566 -27.338 1.00 84.19 125 PRO A N 1
ATOM 933 C CA . PRO A 1 125 ? 21.786 -11.674 -28.138 1.00 84.19 125 PRO A CA 1
ATOM 934 C C . PRO A 1 125 ? 20.738 -12.334 -29.048 1.00 84.19 125 PRO A C 1
ATOM 936 O O . PRO A 1 125 ? 21.055 -12.743 -30.163 1.00 84.19 125 PRO A O 1
ATOM 939 N N . ARG A 1 126 ? 19.479 -12.416 -28.596 1.00 84.19 126 ARG A N 1
ATOM 940 C CA . ARG A 1 126 ? 18.376 -13.018 -29.361 1.00 84.19 126 ARG A CA 1
ATOM 941 C C . ARG A 1 126 ? 17.712 -12.037 -30.330 1.00 84.19 126 ARG A C 1
ATOM 943 O O . ARG A 1 126 ? 17.390 -12.434 -31.446 1.00 84.19 126 ARG A O 1
ATOM 950 N N . LEU A 1 127 ? 17.553 -10.765 -29.955 1.00 82.62 127 LEU A N 1
ATOM 951 C CA . LEU A 1 127 ? 16.975 -9.730 -30.826 1.00 82.62 127 LEU A CA 1
ATOM 952 C C . LEU A 1 127 ? 17.894 -9.401 -32.010 1.00 82.62 127 LEU A C 1
ATOM 954 O O . LEU A 1 127 ? 17.429 -9.149 -33.121 1.00 82.62 127 LEU A O 1
ATOM 958 N N . VAL A 1 128 ? 19.208 -9.478 -31.802 1.00 77.00 128 VAL A N 1
ATOM 959 C CA . VAL A 1 128 ? 20.228 -9.219 -32.825 1.00 77.00 128 VAL A CA 1
ATOM 960 C C . VAL A 1 128 ? 20.155 -10.200 -34.000 1.00 77.00 128 VAL A C 1
ATOM 962 O O . VAL A 1 128 ? 20.430 -9.809 -35.134 1.00 77.00 128 VAL A O 1
ATOM 965 N N . ALA A 1 129 ? 19.662 -11.425 -33.793 1.00 70.44 129 ALA A N 1
ATOM 966 C CA . ALA A 1 129 ? 19.409 -12.361 -34.890 1.00 70.44 129 ALA A CA 1
ATOM 967 C C . ALA A 1 129 ? 18.348 -11.848 -35.892 1.00 70.44 129 ALA A C 1
ATOM 969 O O . ALA A 1 129 ? 18.404 -12.195 -37.069 1.00 70.44 129 ALA A O 1
ATOM 970 N N . GLY A 1 130 ? 17.413 -10.994 -35.455 1.00 71.00 130 GLY A N 1
ATOM 971 C CA . GLY A 1 130 ? 16.403 -10.352 -36.310 1.00 71.00 130 GLY A CA 1
ATOM 972 C C . GLY A 1 130 ? 16.856 -9.030 -36.948 1.00 71.00 130 GLY A C 1
ATOM 973 O O . GLY A 1 130 ? 16.180 -8.486 -37.831 1.00 71.00 130 GLY A O 1
ATOM 974 N N . LEU A 1 131 ? 18.005 -8.489 -36.531 1.00 77.44 131 LEU A N 1
ATOM 975 C CA . LEU A 1 131 ? 18.514 -7.203 -37.015 1.00 77.44 131 LEU A CA 1
ATOM 976 C C . LEU A 1 131 ? 19.185 -7.303 -38.387 1.00 77.44 131 LEU A C 1
ATOM 978 O O . LEU A 1 131 ? 19.099 -6.345 -39.160 1.00 77.44 131 LEU A O 1
ATOM 982 N N . PHE A 1 132 ? 19.781 -8.444 -38.733 1.00 79.69 132 PHE A N 1
ATOM 983 C CA . PHE A 1 132 ? 20.613 -8.580 -39.932 1.00 79.69 132 PHE A CA 1
ATOM 984 C C . PHE A 1 132 ? 19.876 -9.309 -41.058 1.00 79.69 132 PHE A C 1
ATOM 986 O O . PHE A 1 132 ? 19.691 -10.519 -40.980 1.00 79.69 132 PHE A O 1
ATOM 993 N N . PRO A 1 133 ? 19.469 -8.616 -42.137 1.00 70.38 133 PRO A N 1
ATOM 994 C CA . PRO A 1 133 ? 18.746 -9.262 -43.230 1.00 70.38 133 PRO A CA 1
ATOM 995 C C . PRO A 1 133 ? 19.601 -10.285 -43.998 1.00 70.38 133 PRO A C 1
ATOM 997 O O . PRO A 1 133 ? 19.044 -11.234 -44.537 1.00 70.38 133 PRO A O 1
ATOM 1000 N N . ASN A 1 134 ? 20.932 -10.112 -44.031 1.00 70.75 134 ASN A N 1
ATOM 1001 C CA . ASN A 1 134 ? 21.869 -10.990 -44.752 1.00 70.75 134 ASN A CA 1
ATOM 1002 C C . ASN A 1 134 ? 23.066 -11.472 -43.898 1.00 70.75 134 ASN A C 1
ATOM 1004 O O . ASN A 1 134 ? 23.944 -12.162 -44.418 1.00 70.75 134 ASN A O 1
ATOM 1008 N N . GLY A 1 135 ? 23.128 -11.099 -42.614 1.00 66.19 135 GLY A N 1
ATOM 1009 C CA . GLY A 1 135 ? 24.212 -11.473 -41.696 1.00 66.19 135 GLY A CA 1
ATOM 1010 C C . GLY A 1 135 ? 23.946 -12.797 -40.978 1.00 66.19 135 GLY A C 1
ATOM 1011 O O . GLY A 1 135 ? 22.804 -13.247 -40.876 1.00 66.19 135 GLY A O 1
ATOM 1012 N N . ARG A 1 136 ? 24.998 -13.435 -40.457 1.00 73.44 136 ARG A N 1
ATOM 1013 C CA . ARG A 1 136 ? 24.852 -14.586 -39.554 1.00 73.44 136 ARG A CA 1
ATOM 1014 C C . ARG A 1 136 ? 24.542 -14.097 -38.133 1.00 73.44 136 ARG A C 1
ATOM 1016 O O . ARG A 1 136 ? 25.070 -13.062 -37.731 1.00 73.44 136 ARG A O 1
ATOM 1023 N N . PRO A 1 137 ? 23.779 -14.863 -37.331 1.00 67.56 137 PRO A N 1
ATOM 1024 C CA . PRO A 1 137 ? 23.512 -14.524 -35.928 1.00 67.56 137 PRO A CA 1
ATOM 1025 C C . PRO A 1 137 ? 24.790 -14.293 -35.104 1.00 67.56 137 PRO A C 1
ATOM 1027 O O . PRO A 1 137 ? 24.820 -13.436 -34.227 1.00 67.56 137 PRO A O 1
ATOM 1030 N N . ASP A 1 138 ? 25.867 -15.004 -35.448 1.00 74.50 138 ASP A N 1
ATOM 1031 C CA . ASP A 1 138 ? 27.155 -14.949 -34.751 1.00 74.50 138 ASP A CA 1
ATOM 1032 C C . ASP A 1 138 ? 28.141 -13.920 -35.344 1.00 74.50 138 ASP A C 1
ATOM 1034 O O . ASP A 1 138 ? 29.305 -13.889 -34.941 1.00 74.50 138 ASP A O 1
ATOM 1038 N N . ASP A 1 139 ? 27.731 -13.082 -36.306 1.00 78.50 139 ASP A N 1
ATOM 1039 C CA . ASP A 1 139 ? 28.636 -12.141 -36.995 1.00 78.50 139 ASP A CA 1
ATOM 1040 C C . ASP A 1 139 ? 29.230 -11.085 -36.051 1.00 78.50 139 ASP A C 1
ATOM 1042 O O . ASP A 1 139 ? 30.382 -10.666 -36.209 1.00 78.50 139 ASP A O 1
ATOM 1046 N N . LEU A 1 140 ? 28.471 -10.700 -35.023 1.00 78.12 140 LEU A N 1
ATOM 1047 C CA . LEU A 1 140 ? 28.962 -9.848 -33.942 1.00 78.12 140 LEU A CA 1
ATOM 1048 C C . LEU A 1 140 ? 29.736 -10.618 -32.871 1.00 78.12 140 LEU A C 1
ATOM 1050 O O . LEU A 1 140 ? 30.257 -9.997 -31.955 1.00 78.12 140 LEU A O 1
ATOM 1054 N N . GLY A 1 141 ? 29.884 -11.936 -32.987 1.00 79.00 141 GLY A N 1
ATOM 1055 C CA . GLY A 1 141 ? 30.540 -12.778 -31.994 1.00 79.00 141 GLY A CA 1
ATOM 1056 C C . GLY A 1 141 ? 29.679 -13.034 -30.755 1.00 79.00 141 GLY A C 1
ATOM 1057 O O . GLY A 1 141 ? 28.485 -12.749 -30.718 1.00 79.00 141 GLY A O 1
ATOM 1058 N N . ARG A 1 142 ? 30.299 -13.610 -29.720 1.00 81.56 142 ARG A N 1
ATOM 1059 C CA . ARG A 1 142 ? 29.605 -13.935 -28.469 1.00 81.56 142 ARG A CA 1
ATOM 1060 C C . ARG A 1 142 ? 29.397 -12.677 -27.636 1.00 81.56 142 ARG A C 1
ATOM 1062 O O . ARG A 1 142 ? 30.351 -11.947 -27.368 1.00 81.56 142 ARG A O 1
ATOM 1069 N N . PHE A 1 143 ? 28.162 -12.464 -27.200 1.00 80.25 143 PHE A N 1
ATOM 1070 C CA . PHE A 1 143 ? 27.854 -11.448 -26.205 1.00 80.25 143 PHE A CA 1
ATOM 1071 C C . PHE A 1 143 ? 28.461 -11.844 -24.854 1.00 80.25 143 PHE A C 1
ATOM 1073 O O . PHE A 1 143 ? 28.452 -13.033 -24.510 1.00 80.25 143 PHE A O 1
ATOM 1080 N N . PRO A 1 144 ? 29.031 -10.883 -24.108 1.00 72.75 144 PRO A N 1
ATOM 1081 C CA . PRO A 1 144 ? 29.493 -11.144 -22.755 1.00 72.75 144 PRO A CA 1
ATOM 1082 C C . PRO A 1 144 ? 28.313 -11.572 -21.878 1.00 72.75 144 PRO A C 1
ATOM 1084 O O . PRO A 1 144 ? 27.166 -11.201 -22.132 1.00 72.75 144 PRO A O 1
ATOM 1087 N N . LEU A 1 145 ? 28.600 -12.357 -20.839 1.00 70.62 145 LEU A N 1
ATOM 1088 C CA . LEU A 1 145 ? 27.595 -12.647 -19.822 1.00 70.62 145 LEU A CA 1
ATOM 1089 C C . LEU A 1 145 ? 27.157 -11.327 -19.160 1.00 70.62 145 LEU A C 1
ATOM 1091 O O . LEU A 1 145 ? 28.009 -10.455 -18.962 1.00 70.62 145 LEU A O 1
ATOM 1095 N N . PRO A 1 146 ? 25.868 -11.172 -18.810 1.00 66.38 146 PRO A N 1
ATOM 1096 C CA . PRO A 1 146 ? 25.383 -9.966 -18.151 1.00 66.38 146 PRO A CA 1
ATOM 1097 C C . PRO A 1 146 ? 26.190 -9.672 -16.883 1.00 66.38 146 PRO A C 1
ATOM 1099 O O . PRO A 1 146 ? 26.362 -10.560 -16.042 1.00 66.38 146 PRO A O 1
ATOM 1102 N N . GLN A 1 147 ? 26.669 -8.436 -16.739 1.00 64.50 147 GLN A N 1
ATOM 1103 C CA . GLN A 1 147 ? 27.362 -8.003 -15.526 1.00 64.50 147 GLN A CA 1
ATOM 1104 C C . GLN A 1 147 ? 26.393 -8.014 -14.331 1.00 64.50 147 GLN A C 1
ATOM 1106 O O . GLN A 1 147 ? 25.216 -7.675 -14.460 1.00 64.50 147 GLN A O 1
ATOM 1111 N N . LEU A 1 148 ? 26.889 -8.462 -13.176 1.00 61.72 148 LEU A N 1
ATOM 1112 C CA . LEU A 1 148 ? 26.134 -8.640 -11.931 1.00 61.72 148 LEU A CA 1
ATOM 1113 C C . LEU A 1 148 ? 26.533 -7.573 -10.906 1.00 61.72 148 LEU A C 1
ATOM 1115 O O . LEU A 1 148 ? 26.874 -7.913 -9.781 1.00 61.72 148 LEU A O 1
ATOM 1119 N N . GLU A 1 149 ? 26.520 -6.297 -11.284 1.00 67.12 149 GLU A N 1
ATOM 1120 C CA . GLU A 1 149 ? 26.891 -5.206 -10.371 1.00 67.12 149 GLU A CA 1
ATOM 1121 C C . GLU A 1 149 ? 25.782 -4.156 -10.236 1.00 67.12 149 GLU A C 1
ATOM 1123 O O . GLU A 1 149 ? 25.067 -3.848 -11.197 1.00 67.12 149 GLU A O 1
ATOM 1128 N N . GLY A 1 150 ? 25.629 -3.624 -9.022 1.00 74.88 150 GLY A N 1
ATOM 1129 C CA . GLY A 1 150 ? 24.759 -2.503 -8.699 1.00 74.88 150 GLY A CA 1
ATOM 1130 C C . GLY A 1 150 ? 23.272 -2.785 -8.906 1.00 74.88 150 GLY A C 1
ATOM 1131 O O . GLY A 1 150 ? 22.737 -3.849 -8.585 1.00 74.88 150 GLY A O 1
ATOM 1132 N N . ASP A 1 151 ? 22.564 -1.787 -9.429 1.00 81.56 151 ASP A N 1
ATOM 1133 C CA . ASP A 1 151 ? 21.110 -1.821 -9.606 1.00 81.56 151 ASP A CA 1
ATOM 1134 C C . ASP A 1 151 ? 20.650 -2.879 -10.620 1.00 81.56 151 ASP A C 1
ATOM 1136 O O . ASP A 1 151 ? 19.605 -3.504 -10.433 1.00 81.56 151 ASP A O 1
ATOM 1140 N N . VAL A 1 152 ? 21.459 -3.161 -11.647 1.00 85.19 152 VAL A N 1
ATOM 1141 C CA . VAL A 1 152 ? 21.156 -4.198 -12.648 1.00 85.19 152 VAL A CA 1
ATOM 1142 C C . VAL A 1 152 ? 21.205 -5.594 -12.019 1.00 85.19 152 VAL A C 1
ATOM 1144 O O . VAL A 1 152 ? 20.343 -6.428 -12.300 1.00 85.19 152 VAL A O 1
ATOM 1147 N N . ALA A 1 153 ? 22.166 -5.851 -11.125 1.00 78.94 153 ALA A N 1
ATOM 1148 C CA . ALA A 1 153 ? 22.254 -7.117 -10.397 1.00 78.94 153 ALA A CA 1
ATOM 1149 C C . ALA A 1 153 ? 21.037 -7.339 -9.495 1.00 78.94 153 ALA A C 1
ATOM 1151 O O . ALA A 1 153 ? 20.463 -8.429 -9.484 1.00 78.94 153 ALA A O 1
ATOM 1152 N N . ALA A 1 154 ? 20.612 -6.290 -8.791 1.00 79.88 154 ALA A N 1
ATOM 1153 C CA . ALA A 1 154 ? 19.431 -6.329 -7.943 1.00 79.88 154 ALA A CA 1
ATOM 1154 C C . ALA A 1 154 ? 18.147 -6.556 -8.752 1.00 79.88 154 ALA A C 1
ATOM 1156 O O . ALA A 1 154 ? 17.334 -7.394 -8.371 1.00 79.88 154 ALA A O 1
ATOM 1157 N N . ALA A 1 155 ? 17.984 -5.894 -9.903 1.00 86.38 155 ALA A N 1
ATOM 1158 C CA . ALA A 1 155 ? 16.842 -6.116 -10.792 1.00 86.38 155 ALA A CA 1
ATOM 1159 C C . ALA A 1 155 ? 16.792 -7.560 -11.330 1.00 86.38 155 ALA A C 1
ATOM 1161 O O . ALA A 1 155 ? 15.721 -8.164 -11.415 1.00 86.38 155 ALA A O 1
ATOM 1162 N N . ARG A 1 156 ? 17.949 -8.163 -11.635 1.00 86.06 156 ARG A N 1
ATOM 1163 C CA . ARG A 1 156 ? 18.028 -9.586 -12.006 1.00 86.06 156 ARG A CA 1
ATOM 1164 C C . ARG A 1 156 ? 17.696 -10.507 -10.836 1.00 86.06 156 ARG A C 1
ATOM 1166 O O . ARG A 1 156 ? 16.919 -11.442 -11.006 1.00 86.06 156 ARG A O 1
ATOM 1173 N N . ALA A 1 157 ? 18.236 -10.235 -9.649 1.00 81.94 157 ALA A N 1
ATOM 1174 C CA . ALA A 1 157 ? 17.930 -10.998 -8.440 1.00 81.94 157 ALA A CA 1
ATOM 1175 C C . ALA A 1 157 ? 16.431 -10.941 -8.103 1.00 81.94 157 ALA A C 1
ATOM 1177 O O . ALA A 1 157 ? 15.836 -11.966 -7.777 1.00 81.94 157 ALA A O 1
ATOM 1178 N N . MET A 1 158 ? 15.809 -9.774 -8.284 1.00 85.88 158 MET A N 1
ATOM 1179 C CA . MET A 1 158 ? 14.367 -9.570 -8.185 1.00 85.88 158 MET A CA 1
ATOM 1180 C C . MET A 1 158 ? 13.610 -10.473 -9.173 1.00 85.88 158 MET A C 1
ATOM 1182 O O . MET A 1 158 ? 12.723 -11.224 -8.768 1.00 85.88 158 MET A O 1
ATOM 1186 N N . ALA A 1 159 ? 13.995 -10.475 -10.454 1.00 87.38 159 ALA A N 1
ATOM 1187 C CA . ALA A 1 159 ? 13.366 -11.316 -11.473 1.00 87.38 159 ALA A CA 1
ATOM 1188 C C . ALA A 1 159 ? 13.518 -12.823 -11.188 1.00 87.38 159 ALA A C 1
ATOM 1190 O O . ALA A 1 159 ? 12.562 -13.582 -11.347 1.00 87.38 159 ALA A O 1
ATOM 1191 N N . VAL A 1 160 ? 14.687 -13.260 -10.708 1.00 84.12 160 VAL A N 1
ATOM 1192 C CA . VAL A 1 160 ? 14.932 -14.649 -10.282 1.00 84.12 160 VAL A CA 1
ATOM 1193 C C . VAL A 1 160 ? 14.075 -15.013 -9.065 1.00 84.12 160 VAL A C 1
ATOM 1195 O O . VAL A 1 160 ? 13.465 -16.083 -9.042 1.00 84.12 160 VAL A O 1
ATOM 1198 N N . ALA A 1 161 ? 13.979 -14.124 -8.074 1.00 75.62 161 ALA A N 1
ATOM 1199 C CA . ALA A 1 161 ? 13.184 -14.331 -6.865 1.00 75.62 161 ALA A CA 1
ATOM 1200 C C . ALA A 1 161 ? 11.675 -14.409 -7.157 1.00 75.62 161 ALA A C 1
ATOM 1202 O O . ALA A 1 161 ? 10.975 -15.214 -6.535 1.00 75.62 161 ALA A O 1
ATOM 1203 N N . ILE A 1 162 ? 11.175 -13.614 -8.110 1.00 79.69 162 ILE A N 1
ATOM 1204 C CA . ILE A 1 162 ? 9.802 -13.710 -8.630 1.00 79.69 162 ILE A CA 1
ATOM 1205 C C . ILE A 1 162 ? 9.632 -15.020 -9.404 1.00 79.69 162 ILE A C 1
ATOM 1207 O O . ILE A 1 162 ? 8.671 -15.754 -9.171 1.00 79.69 162 ILE A O 1
ATOM 1211 N N . GLY A 1 163 ? 10.573 -15.358 -10.287 1.00 81.56 163 GLY A N 1
ATOM 1212 C CA . GLY A 1 163 ? 10.529 -16.581 -11.089 1.00 81.56 163 GLY A CA 1
ATOM 1213 C C . GLY A 1 163 ? 10.439 -17.850 -10.239 1.00 81.56 163 GLY A C 1
ATOM 1214 O O . GLY A 1 163 ? 9.581 -18.701 -10.476 1.00 81.56 163 GLY A O 1
ATOM 1215 N N . ALA A 1 164 ? 11.234 -17.925 -9.168 1.00 76.75 164 ALA A N 1
ATOM 1216 C CA . ALA A 1 164 ? 11.210 -19.028 -8.206 1.00 76.75 164 ALA A CA 1
ATOM 1217 C C . ALA A 1 164 ? 9.842 -19.214 -7.519 1.00 76.75 164 ALA A C 1
ATOM 1219 O O . ALA A 1 164 ? 9.475 -20.336 -7.176 1.00 76.75 164 ALA A O 1
ATOM 1220 N N . ARG A 1 165 ? 9.076 -18.131 -7.334 1.00 76.50 165 ARG A N 1
ATOM 1221 C CA . ARG A 1 165 ? 7.764 -18.130 -6.659 1.00 76.50 165 ARG A CA 1
ATOM 1222 C C . ARG A 1 165 ? 6.583 -18.316 -7.602 1.00 76.50 165 ARG A C 1
ATOM 1224 O O . ARG A 1 165 ? 5.523 -18.755 -7.176 1.00 76.50 165 ARG A O 1
ATOM 1231 N N . THR A 1 166 ? 6.770 -17.977 -8.870 1.00 80.00 166 THR A N 1
ATOM 1232 C CA . THR A 1 166 ? 5.726 -17.992 -9.904 1.00 80.00 166 THR A CA 1
ATOM 1233 C C . THR A 1 166 ? 5.919 -19.114 -10.928 1.00 80.00 166 THR A C 1
ATOM 1235 O O . THR A 1 166 ? 5.203 -19.166 -11.924 1.00 80.00 166 THR A O 1
ATOM 1238 N N . ALA A 1 167 ? 6.900 -20.001 -10.711 1.00 80.75 167 ALA A N 1
ATOM 1239 C CA . ALA A 1 167 ? 7.316 -21.050 -11.648 1.00 80.75 167 ALA A CA 1
ATOM 1240 C C . ALA A 1 167 ? 7.649 -20.527 -13.064 1.00 80.75 167 ALA A C 1
ATOM 1242 O O . ALA A 1 167 ? 7.501 -21.242 -14.055 1.00 80.75 167 ALA A O 1
ATOM 1243 N N . SER A 1 168 ? 8.117 -19.279 -13.154 1.00 85.06 168 SER A N 1
ATOM 1244 C CA . SER A 1 168 ? 8.492 -18.605 -14.402 1.00 85.06 168 SER A CA 1
ATOM 1245 C C . SER A 1 168 ? 10.012 -18.451 -14.509 1.00 85.06 168 SER A C 1
ATOM 1247 O O . SER A 1 168 ? 10.706 -18.299 -13.506 1.00 85.06 168 SER A O 1
ATOM 1249 N N . GLY A 1 169 ? 10.560 -18.493 -15.726 1.00 86.69 169 GLY A N 1
ATOM 1250 C CA . GLY A 1 169 ? 11.987 -18.227 -15.955 1.00 86.69 169 GLY A CA 1
ATOM 1251 C C . GLY A 1 169 ? 12.332 -16.733 -15.864 1.00 86.69 169 GLY A C 1
ATOM 1252 O O . GLY A 1 169 ? 11.472 -15.893 -16.121 1.00 86.69 169 GLY A O 1
ATOM 1253 N N . GLU A 1 170 ? 13.598 -16.401 -15.571 1.00 87.50 170 GLU A N 1
ATOM 1254 C CA . GLU A 1 170 ? 14.102 -15.011 -15.471 1.00 87.50 170 GLU A CA 1
ATOM 1255 C C . GLU A 1 170 ? 13.723 -14.157 -16.699 1.00 87.50 170 GLU A C 1
ATOM 1257 O O . GLU A 1 170 ? 13.200 -13.058 -16.539 1.00 87.50 170 GLU A O 1
ATOM 1262 N N . ASP A 1 171 ? 13.917 -14.674 -17.922 1.00 88.12 171 ASP A N 1
ATOM 1263 C CA . ASP A 1 171 ? 13.584 -13.961 -19.173 1.00 88.12 171 ASP A CA 1
ATOM 1264 C C . ASP A 1 171 ? 12.082 -13.653 -19.289 1.00 88.12 171 ASP A C 1
ATOM 1266 O O . ASP A 1 171 ? 11.709 -12.556 -19.695 1.00 88.12 171 ASP A O 1
ATOM 1270 N N . ALA A 1 172 ? 11.211 -14.580 -18.877 1.00 89.06 172 ALA A N 1
ATOM 1271 C CA . ALA A 1 172 ? 9.763 -14.375 -18.922 1.00 89.06 172 ALA A CA 1
ATOM 1272 C C . ALA A 1 172 ? 9.310 -13.297 -17.926 1.00 89.06 172 ALA A C 1
ATOM 1274 O O . ALA A 1 172 ? 8.453 -12.474 -18.251 1.00 89.06 172 ALA A O 1
ATOM 1275 N N . VAL A 1 173 ? 9.916 -13.275 -16.735 1.00 89.38 173 VAL A N 1
ATOM 1276 C CA . VAL A 1 173 ? 9.650 -12.244 -15.728 1.00 89.38 173 VAL A CA 1
ATOM 1277 C C . VAL A 1 173 ? 10.132 -10.881 -16.224 1.00 89.38 173 VAL A C 1
ATOM 1279 O O . VAL A 1 173 ? 9.348 -9.938 -16.240 1.00 89.38 173 VAL A O 1
ATOM 1282 N N . LEU A 1 174 ? 11.379 -10.773 -16.697 1.00 91.12 174 LEU A N 1
ATOM 1283 C CA . LEU A 1 174 ? 11.933 -9.509 -17.202 1.00 91.12 174 LEU A CA 1
ATOM 1284 C C . LEU A 1 174 ? 11.123 -8.941 -18.374 1.00 91.12 174 LEU A C 1
ATOM 1286 O O . LEU A 1 174 ? 10.888 -7.736 -18.408 1.00 91.12 174 LEU A O 1
ATOM 1290 N N . LYS A 1 175 ? 10.641 -9.793 -19.289 1.00 90.56 175 LYS A N 1
ATOM 1291 C CA . LYS A 1 175 ? 9.740 -9.378 -20.376 1.00 90.56 175 LYS A CA 1
ATOM 1292 C C . LYS A 1 175 ? 8.476 -8.718 -19.850 1.00 90.56 175 LYS A C 1
ATOM 1294 O O . LYS A 1 175 ? 8.155 -7.623 -20.292 1.00 90.56 175 LYS A O 1
ATOM 1299 N N . ARG A 1 176 ? 7.789 -9.349 -18.892 1.00 89.25 176 ARG A N 1
ATOM 1300 C CA . ARG A 1 176 ? 6.582 -8.770 -18.284 1.00 89.25 176 ARG A CA 1
ATOM 1301 C C . ARG A 1 176 ? 6.887 -7.466 -17.539 1.00 89.25 176 ARG A C 1
ATOM 1303 O O . ARG A 1 176 ? 6.142 -6.508 -17.688 1.00 89.25 176 ARG A O 1
ATOM 1310 N N . LEU A 1 177 ? 7.983 -7.404 -16.778 1.00 90.50 177 LEU A N 1
ATOM 1311 C CA . LEU A 1 177 ? 8.354 -6.191 -16.036 1.00 90.50 177 LEU A CA 1
ATOM 1312 C C . LEU A 1 177 ? 8.630 -4.998 -16.962 1.00 90.50 177 LEU A C 1
ATOM 1314 O O . LEU A 1 177 ? 8.226 -3.886 -16.643 1.00 90.50 177 LEU A O 1
ATOM 1318 N N . VAL A 1 178 ? 9.290 -5.229 -18.102 1.00 90.06 178 VAL A N 1
ATOM 1319 C CA . VAL A 1 178 ? 9.519 -4.205 -19.136 1.00 90.06 178 VAL A CA 1
ATOM 1320 C C . VAL A 1 178 ? 8.225 -3.849 -19.874 1.00 90.06 178 VAL A C 1
ATOM 1322 O O . VAL A 1 178 ? 7.989 -2.679 -20.157 1.00 90.06 178 VAL A O 1
ATOM 1325 N N . ALA A 1 179 ? 7.354 -4.830 -20.135 1.00 86.44 179 ALA A N 1
ATOM 1326 C CA . ALA A 1 179 ? 6.054 -4.623 -20.780 1.00 86.44 179 ALA A CA 1
ATOM 1327 C C . ALA A 1 179 ? 5.143 -3.651 -20.020 1.00 86.44 179 ALA A C 1
ATOM 1329 O O . ALA A 1 179 ? 4.322 -2.972 -20.629 1.00 86.44 179 ALA A O 1
ATOM 1330 N N . ALA A 1 180 ? 5.298 -3.567 -18.695 1.00 85.12 180 ALA A N 1
ATOM 1331 C CA . ALA A 1 180 ? 4.565 -2.625 -17.852 1.00 85.12 180 ALA A CA 1
ATOM 1332 C C . ALA A 1 180 ? 4.915 -1.146 -18.128 1.00 85.12 180 ALA A C 1
ATOM 1334 O O . ALA A 1 180 ? 4.242 -0.249 -17.614 1.00 85.12 180 ALA A O 1
ATOM 1335 N N . GLY A 1 181 ? 5.957 -0.899 -18.927 1.00 82.12 181 GLY A N 1
ATOM 1336 C CA . GLY A 1 181 ? 6.443 0.422 -19.296 1.00 82.12 181 GLY A CA 1
ATOM 1337 C C . GLY A 1 181 ? 7.238 1.108 -18.186 1.00 82.12 181 GLY A C 1
ATOM 1338 O O . GLY A 1 181 ? 7.405 0.589 -17.074 1.00 82.12 181 GLY A O 1
ATOM 1339 N N . HIS A 1 182 ? 7.768 2.291 -18.502 1.00 84.81 182 HIS A N 1
ATOM 1340 C CA . HIS A 1 182 ? 8.656 3.021 -17.597 1.00 84.81 182 HIS A CA 1
ATOM 1341 C C . HIS A 1 182 ? 7.978 3.334 -16.253 1.00 84.81 182 HIS A C 1
ATOM 1343 O O . HIS A 1 182 ? 6.931 3.975 -16.199 1.00 84.81 182 HIS A O 1
ATOM 1349 N N . GLY A 1 183 ? 8.582 2.878 -15.155 1.00 83.75 183 GLY A N 1
ATOM 1350 C CA . GLY A 1 183 ? 8.043 3.034 -13.801 1.00 83.75 183 GLY A CA 1
ATOM 1351 C C . GLY A 1 183 ? 6.962 2.018 -13.399 1.00 83.75 183 GLY A C 1
ATOM 1352 O O . GLY A 1 183 ? 6.525 2.032 -12.251 1.00 83.75 183 GLY A O 1
ATOM 1353 N N . GLY A 1 184 ? 6.558 1.103 -14.288 1.00 87.31 184 GLY A N 1
ATOM 1354 C CA . GLY A 1 184 ? 5.558 0.064 -14.003 1.00 87.31 184 GLY A CA 1
ATOM 1355 C C . GLY A 1 184 ? 6.110 -1.221 -13.374 1.00 87.31 184 GLY A C 1
ATOM 1356 O O . GLY A 1 184 ? 5.341 -2.049 -12.882 1.00 87.31 184 GLY A O 1
ATOM 1357 N N . ALA A 1 185 ? 7.436 -1.396 -13.348 1.00 89.50 185 ALA A N 1
ATOM 1358 C CA . ALA A 1 185 ? 8.078 -2.661 -12.984 1.00 89.50 185 ALA A CA 1
ATOM 1359 C C . ALA A 1 185 ? 7.689 -3.181 -11.586 1.00 89.50 185 ALA A C 1
ATOM 1361 O O . ALA A 1 185 ? 7.352 -4.354 -11.442 1.00 89.50 185 ALA A O 1
ATOM 1362 N N . ALA A 1 186 ? 7.676 -2.330 -10.555 1.00 88.62 186 ALA A N 1
ATOM 1363 C CA . ALA A 1 186 ? 7.292 -2.746 -9.202 1.00 88.62 186 ALA A CA 1
ATOM 1364 C C . ALA A 1 186 ? 5.815 -3.169 -9.114 1.00 88.62 186 ALA A C 1
ATOM 1366 O O . ALA A 1 186 ? 5.476 -4.149 -8.447 1.00 88.62 186 ALA A O 1
ATOM 1367 N N . TYR A 1 187 ? 4.934 -2.461 -9.824 1.00 89.12 187 TYR A N 1
ATOM 1368 C CA . TYR A 1 187 ? 3.503 -2.758 -9.857 1.00 89.12 187 TYR A CA 1
ATOM 1369 C C . TYR A 1 187 ? 3.195 -4.072 -10.580 1.00 89.12 187 TYR A C 1
ATOM 1371 O O . TYR A 1 187 ? 2.297 -4.824 -10.182 1.00 89.12 187 TYR A O 1
ATOM 1379 N N . GLU A 1 188 ? 3.957 -4.386 -11.623 1.00 90.50 188 GLU A N 1
ATOM 1380 C CA . GLU A 1 188 ? 3.861 -5.656 -12.335 1.00 90.50 188 GLU A CA 1
ATOM 1381 C C . GLU A 1 188 ? 4.492 -6.813 -11.549 1.00 90.50 188 GLU A C 1
ATOM 1383 O O . GLU A 1 188 ? 3.884 -7.878 -11.446 1.00 90.50 188 GLU A O 1
ATOM 1388 N N . ALA A 1 189 ? 5.629 -6.594 -10.881 1.00 88.38 189 ALA A N 1
ATOM 1389 C CA . ALA A 1 189 ? 6.214 -7.558 -9.946 1.00 88.38 189 ALA A CA 1
ATOM 1390 C C . ALA A 1 189 ? 5.229 -7.941 -8.827 1.00 88.38 189 ALA A C 1
ATOM 1392 O O . ALA A 1 189 ? 5.029 -9.126 -8.548 1.00 88.38 189 ALA A O 1
ATOM 1393 N N . ALA A 1 190 ? 4.563 -6.948 -8.229 1.00 87.00 190 ALA A N 1
ATOM 1394 C CA . ALA A 1 190 ? 3.509 -7.169 -7.245 1.00 87.00 190 ALA A CA 1
ATOM 1395 C C . ALA A 1 190 ? 2.350 -7.997 -7.826 1.00 87.00 190 ALA A C 1
ATOM 1397 O O . ALA A 1 190 ? 1.883 -8.934 -7.182 1.00 87.00 190 ALA A O 1
ATOM 1398 N N . GLY A 1 191 ? 1.922 -7.691 -9.056 1.00 87.44 191 GLY A N 1
ATOM 1399 C CA . GLY A 1 191 ? 0.902 -8.456 -9.777 1.00 87.44 191 GLY A CA 1
ATOM 1400 C C . GLY A 1 191 ? 1.272 -9.932 -9.917 1.00 87.44 191 GLY A C 1
ATOM 1401 O O . GLY A 1 191 ? 0.501 -10.791 -9.499 1.00 87.44 191 GLY A O 1
ATOM 1402 N N . MET A 1 192 ? 2.482 -10.231 -10.397 1.00 87.94 192 MET A N 1
ATOM 1403 C CA . MET A 1 192 ? 2.971 -11.607 -10.560 1.00 87.94 192 MET A CA 1
ATOM 1404 C C . MET A 1 192 ? 3.001 -12.397 -9.245 1.00 87.94 192 MET A C 1
ATOM 1406 O O . MET A 1 192 ? 2.578 -13.553 -9.200 1.00 87.94 192 MET A O 1
ATOM 1410 N N . LEU A 1 193 ? 3.491 -11.783 -8.162 1.00 83.25 193 LEU A N 1
ATOM 1411 C CA . LEU A 1 193 ? 3.559 -12.428 -6.845 1.00 83.25 193 LEU A CA 1
ATOM 1412 C C . LEU A 1 193 ? 2.171 -12.736 -6.268 1.00 83.25 193 LEU A C 1
ATOM 1414 O O . LEU A 1 193 ? 2.014 -13.703 -5.520 1.00 83.25 193 LEU A O 1
ATOM 1418 N N . LEU A 1 194 ? 1.180 -11.905 -6.591 1.00 83.62 194 LEU A N 1
ATOM 1419 C CA . LEU A 1 194 ? -0.199 -12.064 -6.141 1.00 83.62 194 LEU A CA 1
ATOM 1420 C C . LEU A 1 194 ? -0.982 -13.044 -7.031 1.00 83.62 194 LEU A C 1
ATOM 1422 O O . LEU A 1 194 ? -1.731 -13.860 -6.503 1.00 83.62 194 LEU A O 1
ATOM 1426 N N . GLU A 1 195 ? -0.766 -13.042 -8.350 1.00 83.25 195 GLU A N 1
ATOM 1427 C CA . GLU A 1 195 ? -1.345 -14.008 -9.303 1.00 83.25 195 GLU A CA 1
ATOM 1428 C C . GLU A 1 195 ? -0.972 -15.457 -8.970 1.00 83.25 195 GLU A C 1
ATOM 1430 O O . GLU A 1 195 ? -1.798 -16.358 -9.107 1.00 83.25 195 GLU A O 1
ATOM 1435 N N . ALA A 1 196 ? 0.249 -15.688 -8.481 1.00 75.88 196 ALA A N 1
ATOM 1436 C CA . ALA A 1 196 ? 0.694 -17.013 -8.052 1.00 75.88 196 ALA A CA 1
ATOM 1437 C C . ALA A 1 196 ? -0.036 -17.539 -6.800 1.00 75.88 196 ALA A C 1
ATOM 1439 O O . ALA A 1 196 ? 0.132 -18.702 -6.427 1.00 75.88 196 ALA A O 1
ATOM 1440 N N . ARG A 1 197 ? -0.859 -16.711 -6.140 1.00 74.12 197 ARG A N 1
ATOM 1441 C CA . ARG A 1 197 ? -1.611 -17.087 -4.940 1.00 74.12 197 ARG A CA 1
ATOM 1442 C C . ARG A 1 197 ? -3.061 -17.392 -5.283 1.00 74.12 197 ARG A C 1
ATOM 1444 O O . ARG A 1 197 ? -3.850 -16.504 -5.599 1.00 74.12 197 ARG A O 1
ATOM 1451 N N . MET A 1 198 ? -3.431 -18.655 -5.094 1.00 66.75 198 MET A N 1
ATOM 1452 C CA . MET A 1 198 ? -4.803 -19.161 -5.236 1.00 66.75 198 MET A CA 1
ATOM 1453 C C . MET A 1 198 ? -5.844 -18.313 -4.484 1.00 66.75 198 MET A C 1
ATOM 1455 O O . MET A 1 198 ? -6.931 -18.062 -5.003 1.00 66.75 198 MET A O 1
ATOM 1459 N N . ASP A 1 199 ? -5.506 -17.846 -3.280 1.00 66.31 199 ASP A N 1
ATOM 1460 C CA . ASP A 1 199 ? -6.447 -17.144 -2.400 1.00 66.31 199 ASP A CA 1
ATOM 1461 C C . ASP A 1 199 ? -6.614 -15.663 -2.757 1.00 66.31 199 ASP A C 1
ATOM 1463 O O . ASP A 1 199 ? -7.646 -15.066 -2.454 1.00 66.31 199 ASP A O 1
ATOM 1467 N N . TYR A 1 200 ? -5.648 -15.076 -3.471 1.00 71.75 200 TYR A N 1
ATOM 1468 C CA . TYR A 1 200 ? -5.715 -13.685 -3.915 1.00 71.75 200 TYR A CA 1
ATOM 1469 C C . TYR A 1 200 ? -6.787 -13.482 -4.989 1.00 71.75 200 TYR A C 1
ATOM 1471 O O . TYR A 1 200 ? -7.541 -12.512 -4.937 1.00 71.75 200 TYR A O 1
ATOM 1479 N N . ALA A 1 201 ? -6.908 -14.420 -5.936 1.00 68.25 201 ALA A N 1
ATOM 1480 C CA . ALA A 1 201 ? -7.903 -14.352 -7.010 1.00 68.25 201 ALA A CA 1
ATOM 1481 C C . ALA A 1 201 ? -9.347 -14.328 -6.486 1.00 68.25 201 ALA A C 1
ATOM 1483 O O . ALA A 1 201 ? -10.242 -13.801 -7.148 1.00 68.25 201 ALA A O 1
ATOM 1484 N N . ARG A 1 202 ? -9.565 -14.883 -5.289 1.00 64.81 202 ARG A N 1
ATOM 1485 C CA . ARG A 1 202 ? -10.873 -14.946 -4.644 1.00 64.81 202 ARG A CA 1
ATOM 1486 C C . ARG A 1 202 ? -11.285 -13.601 -4.030 1.00 64.81 202 ARG A C 1
ATOM 1488 O O . ARG A 1 202 ? -12.477 -13.359 -3.867 1.00 64.81 202 ARG A O 1
ATOM 1495 N N . LEU A 1 203 ? -10.332 -12.719 -3.708 1.00 60.12 203 LEU A N 1
ATOM 1496 C CA . LEU A 1 203 ? -10.599 -11.439 -3.042 1.00 60.12 203 LEU A CA 1
ATOM 1497 C C . LEU A 1 203 ? -11.422 -10.468 -3.925 1.00 60.12 203 LEU A C 1
ATOM 1499 O O . LEU A 1 203 ? -11.291 -10.466 -5.156 1.00 60.12 203 LEU A O 1
ATOM 1503 N N . PRO A 1 204 ? -12.226 -9.568 -3.330 1.00 67.12 204 PRO A N 1
ATOM 1504 C CA . PRO A 1 204 ? -12.877 -8.470 -4.047 1.00 67.12 204 PRO A CA 1
ATOM 1505 C C . PRO A 1 204 ? -11.887 -7.609 -4.850 1.00 67.12 204 PRO A C 1
ATOM 1507 O O . PRO A 1 204 ? -10.762 -7.353 -4.417 1.00 67.12 204 PRO A O 1
ATOM 1510 N N . GLN A 1 205 ? -12.299 -7.127 -6.029 1.00 63.25 205 GLN A N 1
ATOM 1511 C CA . GLN A 1 205 ? -11.416 -6.408 -6.965 1.00 63.25 205 GLN A CA 1
ATOM 1512 C C . GLN A 1 205 ? -10.780 -5.141 -6.357 1.00 63.25 205 GLN A C 1
ATOM 1514 O O . GLN A 1 205 ? -9.604 -4.872 -6.598 1.00 63.25 205 GLN A O 1
ATOM 1519 N N . GLY A 1 206 ? -11.517 -4.401 -5.519 1.00 59.22 206 GLY A N 1
ATOM 1520 C CA . GLY A 1 206 ? -10.997 -3.213 -4.828 1.00 59.22 206 GLY A CA 1
ATOM 1521 C C . GLY A 1 206 ? -9.866 -3.529 -3.840 1.00 59.22 206 GLY A C 1
ATOM 1522 O O . GLY A 1 206 ? -8.845 -2.844 -3.829 1.00 59.22 206 GLY A O 1
ATOM 1523 N N . GLN A 1 207 ? -9.992 -4.619 -3.076 1.00 64.56 207 GLN A N 1
ATOM 1524 C CA . GLN A 1 207 ? -8.959 -5.070 -2.132 1.00 64.56 207 GLN A CA 1
ATOM 1525 C C . GLN A 1 207 ? -7.736 -5.633 -2.859 1.00 64.56 207 GLN A C 1
ATOM 1527 O O . GLN A 1 207 ? -6.601 -5.356 -2.472 1.00 64.56 207 GLN A O 1
ATOM 1532 N N . ARG A 1 208 ? -7.952 -6.335 -3.979 1.00 70.38 208 ARG A N 1
ATOM 1533 C CA . ARG A 1 208 ? -6.869 -6.783 -4.864 1.00 70.38 208 ARG A CA 1
ATOM 1534 C C . ARG A 1 208 ? -6.001 -5.615 -5.333 1.00 70.38 208 ARG A C 1
ATOM 1536 O O . ARG A 1 208 ? -4.775 -5.697 -5.243 1.00 70.38 208 ARG A O 1
ATOM 1543 N N . ALA A 1 209 ? -6.624 -4.524 -5.782 1.00 72.94 209 ALA A N 1
ATOM 1544 C CA . ALA A 1 209 ? -5.912 -3.336 -6.248 1.00 72.94 209 ALA A CA 1
ATOM 1545 C C . ALA A 1 209 ? -5.145 -2.613 -5.124 1.00 72.94 209 ALA A C 1
ATOM 1547 O O . ALA A 1 209 ? -4.058 -2.093 -5.379 1.00 72.94 209 ALA A O 1
ATOM 1548 N N . GLY A 1 210 ? -5.685 -2.588 -3.899 1.00 72.19 210 GLY A N 1
ATOM 1549 C CA . GLY A 1 210 ? -5.028 -2.002 -2.724 1.00 72.19 210 GLY A CA 1
ATOM 1550 C C . GLY A 1 210 ? -3.766 -2.761 -2.306 1.00 72.19 210 GLY A C 1
ATOM 1551 O O . GLY A 1 210 ? -2.694 -2.165 -2.227 1.00 72.19 210 GLY A O 1
ATOM 1552 N N . ILE A 1 211 ? -3.863 -4.087 -2.150 1.00 73.69 211 ILE A N 1
ATOM 1553 C CA . ILE A 1 211 ? -2.717 -4.948 -1.802 1.00 73.69 211 ILE A CA 1
ATOM 1554 C C . ILE A 1 211 ? -1.626 -4.851 -2.872 1.00 73.69 211 ILE A C 1
ATOM 1556 O O . ILE A 1 211 ? -0.445 -4.732 -2.554 1.00 73.69 211 ILE A O 1
ATOM 1560 N N . ARG A 1 212 ? -2.016 -4.848 -4.155 1.00 83.56 212 ARG A N 1
ATOM 1561 C CA . ARG A 1 212 ? -1.067 -4.707 -5.267 1.00 83.56 212 ARG A CA 1
ATOM 1562 C C . ARG A 1 212 ? -0.306 -3.380 -5.201 1.00 83.56 212 ARG A C 1
ATOM 1564 O O . ARG A 1 212 ? 0.903 -3.379 -5.408 1.00 83.56 212 ARG A O 1
ATOM 1571 N N . ARG A 1 213 ? -0.986 -2.272 -4.876 1.00 81.81 213 ARG A N 1
ATOM 1572 C CA . ARG A 1 213 ? -0.346 -0.957 -4.681 1.00 81.81 213 ARG A CA 1
ATOM 1573 C C . ARG A 1 213 ? 0.623 -0.962 -3.501 1.00 81.81 213 ARG A C 1
ATOM 1575 O O . ARG A 1 213 ? 1.765 -0.560 -3.674 1.00 81.81 213 ARG A O 1
ATOM 1582 N N . GLN A 1 214 ? 0.201 -1.468 -2.343 1.00 77.94 214 GLN A N 1
ATOM 1583 C CA . GLN A 1 214 ? 1.050 -1.538 -1.150 1.00 77.94 214 GLN A CA 1
ATOM 1584 C C . GLN A 1 214 ? 2.316 -2.373 -1.391 1.00 77.94 214 GLN A C 1
ATOM 1586 O O . GLN A 1 214 ? 3.411 -1.964 -1.006 1.00 77.94 214 GLN A O 1
ATOM 1591 N N . LEU A 1 215 ? 2.187 -3.515 -2.073 1.00 80.44 215 LEU A N 1
ATOM 1592 C CA . LEU A 1 215 ? 3.340 -4.327 -2.458 1.00 80.44 215 LEU A CA 1
ATOM 1593 C C . LEU A 1 215 ? 4.273 -3.586 -3.415 1.00 80.44 215 LEU A C 1
ATOM 1595 O O . LEU A 1 215 ? 5.484 -3.635 -3.227 1.00 80.44 215 LEU A O 1
ATOM 1599 N N . ALA A 1 216 ? 3.725 -2.903 -4.421 1.00 85.50 216 ALA A N 1
ATOM 1600 C CA . ALA A 1 216 ? 4.522 -2.122 -5.361 1.00 85.50 216 ALA A CA 1
ATOM 1601 C C . ALA A 1 216 ? 5.340 -1.046 -4.631 1.00 85.50 216 ALA A C 1
ATOM 1603 O O . ALA A 1 216 ? 6.547 -0.957 -4.834 1.00 85.50 216 ALA A O 1
ATOM 1604 N N . THR A 1 217 ? 4.714 -0.310 -3.708 1.00 82.94 217 THR A N 1
ATOM 1605 C CA . THR A 1 217 ? 5.396 0.681 -2.865 1.00 82.94 217 THR A CA 1
ATOM 1606 C C . THR A 1 217 ? 6.480 0.050 -1.992 1.00 82.94 217 THR A C 1
ATOM 1608 O O . THR A 1 217 ? 7.559 0.616 -1.860 1.00 82.94 217 THR A O 1
ATOM 1611 N N . SER A 1 218 ? 6.240 -1.136 -1.425 1.00 78.81 218 SER A N 1
ATOM 1612 C CA . SER A 1 218 ? 7.255 -1.847 -0.636 1.00 78.81 218 SER A CA 1
ATOM 1613 C C . SER A 1 218 ? 8.453 -2.292 -1.483 1.00 78.81 218 SER A C 1
ATOM 1615 O O . SER A 1 218 ? 9.585 -2.206 -1.010 1.00 78.81 218 SER A O 1
ATOM 1617 N N . ILE A 1 219 ? 8.224 -2.734 -2.724 1.00 81.62 219 ILE A N 1
ATOM 1618 C CA . ILE A 1 219 ? 9.294 -3.096 -3.665 1.00 81.62 219 ILE A CA 1
ATOM 1619 C C . ILE A 1 219 ? 10.108 -1.851 -4.046 1.00 81.62 219 ILE A C 1
ATOM 1621 O O . ILE A 1 219 ? 11.337 -1.902 -4.033 1.00 81.62 219 ILE A O 1
ATOM 1625 N N . GLU A 1 220 ? 9.442 -0.729 -4.337 1.00 84.12 220 GLU A N 1
ATOM 1626 C CA . GLU A 1 220 ? 10.099 0.556 -4.620 1.00 84.12 220 GLU A CA 1
ATOM 1627 C C . GLU A 1 220 ? 10.933 1.038 -3.427 1.00 84.12 220 GLU A C 1
ATOM 1629 O O . GLU A 1 220 ? 12.097 1.389 -3.604 1.00 84.12 220 GLU A O 1
ATOM 1634 N N . ALA A 1 221 ? 10.383 0.988 -2.210 1.00 75.69 221 ALA A N 1
ATOM 1635 C CA . ALA A 1 221 ? 11.076 1.395 -0.989 1.00 75.69 221 ALA A CA 1
ATOM 1636 C C . ALA A 1 221 ? 12.303 0.517 -0.692 1.00 75.69 221 ALA A C 1
ATOM 1638 O O . ALA A 1 221 ? 13.378 1.039 -0.407 1.00 75.69 221 ALA A O 1
ATOM 1639 N N . GLY A 1 222 ? 12.185 -0.808 -0.845 1.00 71.56 222 GLY A N 1
ATOM 1640 C CA . GLY A 1 222 ? 13.319 -1.724 -0.684 1.00 71.56 222 GLY A CA 1
ATOM 1641 C C . GLY A 1 222 ? 14.429 -1.493 -1.717 1.00 71.56 222 GLY A C 1
ATOM 1642 O O . GLY A 1 222 ? 15.602 -1.745 -1.443 1.00 71.56 222 GLY A O 1
ATOM 1643 N N . PHE A 1 223 ? 14.081 -0.974 -2.898 1.00 72.75 223 PHE A N 1
ATOM 1644 C CA . PHE A 1 223 ? 15.061 -0.538 -3.891 1.00 72.75 223 PHE A CA 1
ATOM 1645 C C . PHE A 1 223 ? 15.664 0.839 -3.553 1.00 72.75 223 PHE A C 1
ATOM 1647 O O . PHE A 1 223 ? 16.856 1.049 -3.781 1.00 72.75 223 PHE A O 1
ATOM 1654 N N . ALA A 1 224 ? 14.867 1.752 -2.984 1.00 70.19 224 ALA A N 1
ATOM 1655 C CA . ALA A 1 224 ? 15.252 3.113 -2.600 1.00 70.19 224 ALA A CA 1
ATOM 1656 C C . ALA A 1 224 ? 16.235 3.165 -1.420 1.00 70.19 224 ALA A C 1
ATOM 1658 O O . ALA A 1 224 ? 17.178 3.953 -1.447 1.00 70.19 224 ALA A O 1
ATOM 1659 N N . GLU A 1 225 ? 16.063 2.300 -0.412 1.00 63.75 225 GLU A N 1
ATOM 1660 C CA . GLU A 1 225 ? 16.925 2.227 0.784 1.00 63.75 225 GLU A CA 1
ATOM 1661 C C . GLU A 1 225 ? 18.386 1.828 0.475 1.00 63.75 225 GLU A C 1
ATOM 1663 O O . GLU A 1 225 ? 19.252 1.866 1.352 1.00 63.75 225 GLU A O 1
ATOM 1668 N N . ARG A 1 226 ? 18.697 1.478 -0.781 1.00 64.12 226 ARG A N 1
ATOM 1669 C CA . ARG A 1 226 ? 20.055 1.155 -1.234 1.00 64.12 226 ARG A CA 1
ATOM 1670 C C . ARG A 1 226 ? 20.884 2.430 -1.425 1.00 64.12 226 ARG A C 1
ATOM 1672 O O . ARG A 1 226 ? 20.770 3.136 -2.430 1.00 64.12 226 ARG A O 1
ATOM 1679 N N . ASP A 1 227 ? 21.749 2.680 -0.445 1.00 53.66 227 ASP A N 1
ATOM 1680 C CA . ASP A 1 227 ? 22.660 3.824 -0.347 1.00 53.66 227 ASP A CA 1
ATOM 1681 C C . ASP A 1 227 ? 23.835 3.725 -1.348 1.00 53.66 227 ASP A C 1
ATOM 1683 O O . ASP A 1 227 ? 24.823 3.016 -1.130 1.00 53.66 227 ASP A O 1
ATOM 1687 N N . LEU A 1 228 ? 23.715 4.443 -2.471 1.00 54.84 228 LEU A N 1
ATOM 1688 C CA . LEU A 1 228 ? 24.697 4.473 -3.566 1.00 54.84 228 LEU A CA 1
ATOM 1689 C C . LEU A 1 228 ? 26.072 5.012 -3.134 1.00 54.84 228 LEU A C 1
ATOM 1691 O O . LEU A 1 228 ? 27.095 4.579 -3.669 1.00 54.84 228 LEU A O 1
ATOM 1695 N N . GLU A 1 229 ? 26.116 5.935 -2.167 1.00 47.56 229 GLU A N 1
ATOM 1696 C CA . GLU A 1 229 ? 27.369 6.554 -1.717 1.00 47.56 229 GLU A CA 1
ATOM 1697 C C . GLU A 1 229 ? 28.220 5.586 -0.884 1.00 47.56 229 GLU A C 1
ATOM 1699 O O . GLU A 1 229 ? 29.447 5.589 -0.995 1.00 47.56 229 GLU A O 1
ATOM 1704 N N . ARG A 1 230 ? 27.591 4.691 -0.108 1.00 49.31 230 ARG A N 1
ATOM 1705 C CA . ARG A 1 230 ? 28.306 3.637 0.632 1.00 49.31 230 ARG A CA 1
ATOM 1706 C C . ARG A 1 230 ? 28.836 2.525 -0.266 1.00 49.31 230 ARG A C 1
ATOM 1708 O O . ARG A 1 230 ? 29.913 2.008 0.020 1.00 49.31 230 ARG A O 1
ATOM 1715 N N . ALA A 1 231 ? 28.111 2.163 -1.324 1.00 48.28 231 ALA A N 1
ATOM 1716 C CA . ALA A 1 231 ? 28.536 1.121 -2.261 1.00 48.28 231 ALA A CA 1
ATOM 1717 C C . ALA A 1 231 ? 29.736 1.566 -3.120 1.00 48.28 231 ALA A C 1
ATOM 1719 O O . ALA A 1 231 ? 30.636 0.773 -3.384 1.00 48.28 231 ALA A O 1
ATOM 1720 N N . ALA A 1 232 ? 29.787 2.846 -3.512 1.00 48.38 232 ALA A N 1
ATOM 1721 C CA . ALA A 1 232 ? 30.872 3.404 -4.324 1.00 48.38 232 ALA A CA 1
ATOM 1722 C C . ALA A 1 232 ? 32.169 3.698 -3.537 1.00 48.38 232 ALA A C 1
ATOM 1724 O O . ALA A 1 232 ? 33.239 3.792 -4.136 1.00 48.38 232 ALA A O 1
ATOM 1725 N N . ALA A 1 233 ? 32.093 3.851 -2.209 1.00 48.03 233 ALA A N 1
ATOM 1726 C CA . ALA A 1 233 ? 33.228 4.203 -1.347 1.00 48.03 233 ALA A CA 1
ATOM 1727 C C . ALA A 1 233 ? 34.065 2.999 -0.850 1.00 48.03 233 ALA A C 1
ATOM 1729 O O . ALA A 1 233 ? 35.005 3.189 -0.078 1.00 48.03 233 ALA A O 1
ATOM 1730 N N . ARG A 1 234 ? 33.722 1.775 -1.263 1.00 49.69 234 ARG A N 1
ATOM 1731 C CA . ARG A 1 234 ? 34.265 0.502 -0.759 1.00 49.69 234 ARG A CA 1
ATOM 1732 C C . ARG A 1 234 ? 35.350 -0.076 -1.691 1.00 49.69 234 ARG A C 1
ATOM 1734 O O . ARG A 1 234 ? 35.205 -0.040 -2.911 1.00 49.69 234 ARG A O 1
ATOM 1741 N N . GLU A 1 235 ? 36.482 -0.521 -1.134 1.00 43.81 235 GLU A N 1
ATOM 1742 C CA . GLU A 1 235 ? 37.712 -0.883 -1.874 1.00 43.81 235 GLU A CA 1
ATOM 1743 C C . GLU A 1 235 ? 37.587 -2.242 -2.600 1.00 43.81 235 GLU A C 1
ATOM 1745 O O . GLU A 1 235 ? 36.879 -3.138 -2.156 1.00 43.81 235 GLU A O 1
ATOM 1750 N N . LEU A 1 236 ? 38.330 -2.435 -3.703 1.00 46.31 236 LEU A N 1
ATOM 1751 C CA . LEU A 1 236 ? 38.250 -3.570 -4.654 1.00 46.31 236 LEU A CA 1
ATOM 1752 C C . LEU A 1 236 ? 38.259 -5.005 -4.062 1.00 46.31 236 LEU A C 1
ATOM 1754 O O . LEU A 1 236 ? 37.883 -5.948 -4.752 1.00 46.31 236 LEU A O 1
ATOM 1758 N N . THR A 1 237 ? 38.679 -5.218 -2.812 1.00 46.84 237 THR A N 1
ATOM 1759 C CA . THR A 1 237 ? 38.558 -6.521 -2.122 1.00 46.84 237 THR A CA 1
ATOM 1760 C C . THR A 1 237 ? 37.127 -6.850 -1.674 1.00 46.84 237 THR A C 1
ATOM 1762 O O . THR A 1 237 ? 36.834 -8.014 -1.410 1.00 46.84 237 THR A O 1
ATOM 1765 N N . GLU A 1 238 ? 36.230 -5.861 -1.658 1.00 55.47 238 GLU A N 1
ATOM 1766 C CA . GLU A 1 238 ? 34.806 -5.968 -1.307 1.00 55.47 238 GLU A CA 1
ATOM 1767 C C . GLU A 1 238 ? 33.917 -6.264 -2.534 1.00 55.47 238 GLU A C 1
ATOM 1769 O O . GLU A 1 238 ? 32.711 -6.398 -2.396 1.00 55.47 238 GLU A O 1
ATOM 1774 N N . GLU A 1 239 ? 34.467 -6.439 -3.746 1.00 51.94 239 GLU A N 1
ATOM 1775 C CA . GLU A 1 239 ? 33.682 -6.617 -4.985 1.00 51.94 239 GLU A CA 1
ATOM 1776 C C . GLU A 1 239 ? 32.729 -7.833 -4.933 1.00 51.94 239 GLU A C 1
ATOM 1778 O O . GLU A 1 239 ? 31.598 -7.766 -5.409 1.00 51.94 239 GLU A O 1
ATOM 1783 N N . LEU A 1 240 ? 33.133 -8.942 -4.301 1.00 54.50 240 LEU A N 1
ATOM 1784 C CA . LEU A 1 240 ? 32.249 -10.098 -4.081 1.00 54.50 240 LEU A CA 1
ATOM 1785 C C . LEU A 1 240 ? 31.203 -9.859 -2.983 1.00 54.50 240 LEU A C 1
ATOM 1787 O O . LEU A 1 240 ? 30.100 -10.396 -3.079 1.00 54.50 240 LEU A O 1
ATOM 1791 N N . GLU A 1 241 ? 31.536 -9.081 -1.952 1.00 57.91 241 GLU A N 1
ATOM 1792 C CA . GLU A 1 241 ? 30.600 -8.715 -0.883 1.00 57.91 241 GLU A CA 1
ATOM 1793 C C . GLU A 1 241 ? 29.569 -7.706 -1.389 1.00 57.91 241 GLU A C 1
ATOM 1795 O O . GLU A 1 241 ? 28.385 -7.899 -1.144 1.00 57.91 241 GLU A O 1
ATOM 1800 N N . ASN A 1 242 ? 29.981 -6.753 -2.224 1.00 57.22 242 ASN A N 1
ATOM 1801 C CA . ASN A 1 242 ? 29.114 -5.812 -2.928 1.00 57.22 242 ASN A CA 1
ATOM 1802 C C . ASN A 1 242 ? 28.161 -6.550 -3.881 1.00 57.22 242 ASN A C 1
ATOM 1804 O O . ASN A 1 242 ? 26.951 -6.351 -3.821 1.00 57.22 242 ASN A O 1
ATOM 1808 N N . ARG A 1 243 ? 28.667 -7.503 -4.682 1.00 58.59 243 ARG A N 1
ATOM 1809 C CA . ARG A 1 243 ? 27.814 -8.364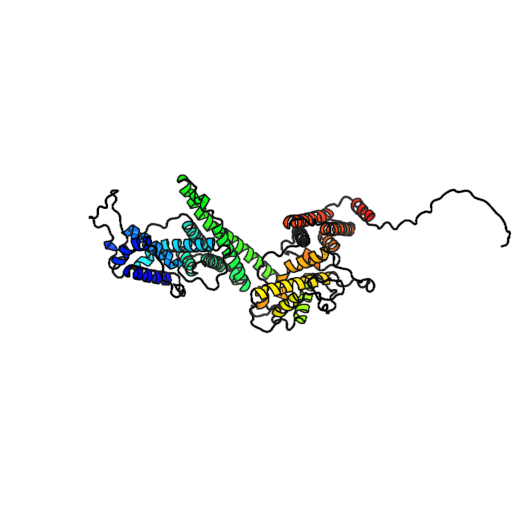 -5.527 1.00 58.59 243 ARG A CA 1
ATOM 1810 C C . ARG A 1 243 ? 26.822 -9.184 -4.703 1.00 58.59 243 ARG A C 1
ATOM 1812 O O . ARG A 1 243 ? 25.692 -9.405 -5.135 1.00 58.59 243 ARG A O 1
ATOM 1819 N N . ARG A 1 244 ? 27.231 -9.660 -3.523 1.00 58.44 244 ARG A N 1
ATOM 1820 C CA . ARG A 1 244 ? 26.349 -10.397 -2.613 1.00 58.44 244 ARG A CA 1
ATOM 1821 C C . ARG A 1 244 ? 25.288 -9.479 -2.015 1.00 58.44 244 ARG A C 1
ATOM 1823 O O . ARG A 1 244 ? 24.130 -9.876 -2.044 1.00 58.44 244 ARG A O 1
ATOM 1830 N N . GLU A 1 245 ? 25.663 -8.294 -1.534 1.00 60.75 245 GLU A N 1
ATOM 1831 C CA . GLU A 1 245 ? 24.755 -7.272 -0.999 1.00 60.75 245 GLU A CA 1
ATOM 1832 C C . GLU A 1 245 ? 23.720 -6.849 -2.050 1.00 60.75 245 GLU A C 1
ATOM 1834 O O . GLU A 1 245 ? 22.524 -6.862 -1.756 1.00 60.75 245 GLU A O 1
ATOM 1839 N N . ASP A 1 246 ? 24.140 -6.600 -3.294 1.00 61.94 246 ASP A N 1
ATOM 1840 C CA . ASP A 1 246 ? 23.258 -6.237 -4.410 1.00 61.94 246 ASP A CA 1
ATOM 1841 C C . ASP A 1 246 ? 22.232 -7.332 -4.729 1.00 61.94 246 ASP A C 1
ATOM 1843 O O . ASP A 1 246 ? 21.034 -7.064 -4.876 1.00 61.94 246 ASP A O 1
ATOM 1847 N N . VAL A 1 247 ? 22.687 -8.588 -4.789 1.00 63.41 247 VAL A N 1
ATOM 1848 C CA . VAL A 1 247 ? 21.813 -9.745 -5.013 1.00 63.41 247 VAL A CA 1
ATOM 1849 C C . VAL A 1 247 ? 20.869 -9.953 -3.825 1.00 63.41 247 VAL A C 1
ATOM 1851 O O . VAL A 1 247 ? 19.679 -10.197 -4.031 1.00 63.41 247 VAL A O 1
ATOM 1854 N N . THR A 1 248 ? 21.355 -9.818 -2.586 1.00 61.16 248 THR A N 1
ATOM 1855 C CA . THR A 1 248 ? 20.508 -9.934 -1.389 1.00 61.16 248 THR A CA 1
ATOM 1856 C C . THR A 1 248 ? 19.523 -8.784 -1.244 1.00 61.16 248 THR A C 1
ATOM 1858 O O . THR A 1 248 ? 18.433 -9.018 -0.744 1.00 61.16 248 THR A O 1
ATOM 1861 N N . GLY A 1 249 ? 19.845 -7.575 -1.709 1.00 61.22 249 GLY A N 1
ATOM 1862 C CA . GLY A 1 249 ? 18.933 -6.431 -1.674 1.00 61.22 249 GLY A CA 1
ATOM 1863 C C . GLY A 1 249 ? 17.752 -6.620 -2.623 1.00 61.22 249 GLY A C 1
ATOM 1864 O O . GLY A 1 249 ? 16.599 -6.517 -2.208 1.00 61.22 249 GLY A O 1
ATOM 1865 N N . GLY A 1 250 ? 18.023 -6.985 -3.882 1.00 59.66 250 GLY A N 1
ATOM 1866 C CA . GLY A 1 250 ? 16.972 -7.251 -4.872 1.00 59.66 250 GLY A CA 1
ATOM 1867 C C . GLY A 1 250 ? 16.093 -8.456 -4.520 1.00 59.66 250 GLY A C 1
ATOM 1868 O O . GLY A 1 250 ? 14.867 -8.381 -4.611 1.00 59.66 250 GLY A O 1
ATOM 1869 N N . ALA A 1 251 ? 16.699 -9.560 -4.070 1.00 66.31 251 ALA A N 1
ATOM 1870 C CA . ALA A 1 251 ? 15.950 -10.725 -3.596 1.00 66.31 251 ALA A CA 1
ATOM 1871 C C . ALA A 1 251 ? 15.201 -10.432 -2.281 1.00 66.31 251 ALA A C 1
ATOM 1873 O O . ALA A 1 251 ? 14.039 -10.805 -2.143 1.00 66.31 251 ALA A O 1
ATOM 1874 N N . GLY A 1 252 ? 15.829 -9.705 -1.355 1.00 65.50 252 GLY A N 1
ATOM 1875 C CA . GLY A 1 252 ? 15.266 -9.326 -0.060 1.00 65.50 252 GLY A CA 1
ATOM 1876 C C . GLY A 1 252 ? 14.035 -8.429 -0.179 1.00 65.50 252 GLY A C 1
ATOM 1877 O O . GLY A 1 252 ? 13.062 -8.644 0.537 1.00 65.50 252 GLY A O 1
ATOM 1878 N N . ALA A 1 253 ? 14.010 -7.494 -1.135 1.00 62.94 253 ALA A N 1
ATOM 1879 C CA . ALA A 1 253 ? 12.816 -6.696 -1.424 1.00 62.94 253 ALA A CA 1
ATOM 1880 C C . ALA A 1 253 ? 11.616 -7.579 -1.827 1.00 62.94 253 ALA A C 1
ATOM 1882 O O . ALA A 1 253 ? 10.490 -7.345 -1.386 1.00 62.94 253 ALA A O 1
ATOM 1883 N N . ILE A 1 254 ? 11.854 -8.645 -2.602 1.00 71.94 254 ILE A N 1
ATOM 1884 C CA . ILE A 1 254 ? 10.820 -9.617 -2.996 1.00 71.94 254 ILE A CA 1
ATOM 1885 C C . ILE A 1 254 ? 10.433 -10.552 -1.851 1.00 71.94 254 ILE A C 1
ATOM 1887 O O . ILE A 1 254 ? 9.261 -10.925 -1.744 1.00 71.94 254 ILE A O 1
ATOM 1891 N N . ASP A 1 255 ? 11.378 -10.924 -0.991 1.00 69.81 255 ASP A N 1
ATOM 1892 C CA . ASP A 1 255 ? 11.112 -11.722 0.206 1.00 69.81 255 ASP A CA 1
ATOM 1893 C C . ASP A 1 255 ? 10.203 -10.951 1.174 1.00 69.81 255 ASP A C 1
ATOM 1895 O O . ASP A 1 255 ? 9.172 -11.480 1.595 1.00 69.81 255 ASP A O 1
ATOM 1899 N N . THR A 1 256 ? 10.513 -9.678 1.437 1.00 67.06 256 THR A N 1
ATOM 1900 C CA . THR A 1 256 ? 9.697 -8.772 2.257 1.00 67.06 256 THR A CA 1
ATOM 1901 C C . THR A 1 256 ? 8.318 -8.550 1.640 1.00 67.06 256 THR A C 1
ATOM 1903 O O . THR A 1 256 ? 7.308 -8.759 2.311 1.00 67.06 256 THR A O 1
ATOM 1906 N N . ALA A 1 257 ? 8.244 -8.228 0.343 1.00 59.12 257 ALA A N 1
ATOM 1907 C CA . ALA A 1 257 ? 6.970 -8.057 -0.357 1.00 59.12 257 ALA A CA 1
ATOM 1908 C C . ALA A 1 257 ? 6.127 -9.346 -0.353 1.00 59.12 257 ALA A C 1
ATOM 1910 O O . ALA A 1 257 ? 4.906 -9.303 -0.199 1.00 59.12 257 ALA A O 1
ATOM 1911 N N . SER A 1 258 ? 6.767 -10.514 -0.463 1.00 57.28 258 SER A N 1
ATOM 1912 C CA . SER A 1 258 ? 6.094 -11.811 -0.337 1.00 57.28 258 SER A CA 1
ATOM 1913 C C . SER A 1 258 ? 5.607 -12.078 1.088 1.00 57.28 258 SER A C 1
ATOM 1915 O O . SER A 1 258 ? 4.536 -12.664 1.254 1.00 57.28 258 SER A O 1
ATOM 1917 N N . GLY A 1 259 ? 6.357 -11.665 2.112 1.00 65.19 259 GLY A N 1
ATOM 1918 C CA . GLY A 1 259 ? 5.928 -11.708 3.511 1.00 65.19 259 GLY A CA 1
ATOM 1919 C C . GLY A 1 259 ? 4.656 -10.890 3.721 1.00 65.19 259 GLY A C 1
ATOM 1920 O O . GLY A 1 259 ? 3.630 -11.454 4.100 1.00 65.19 259 GLY A O 1
ATOM 1921 N N . ILE A 1 260 ? 4.691 -9.613 3.325 1.00 64.25 260 ILE A N 1
ATOM 1922 C CA . ILE A 1 260 ? 3.556 -8.680 3.400 1.00 64.25 260 ILE A CA 1
ATOM 1923 C C . ILE A 1 260 ? 2.344 -9.228 2.640 1.00 64.25 260 ILE A C 1
ATOM 1925 O O . ILE A 1 260 ? 1.245 -9.259 3.178 1.00 64.25 260 ILE A O 1
ATOM 1929 N N . ALA A 1 261 ? 2.521 -9.741 1.417 1.00 51.03 261 ALA A N 1
ATOM 1930 C CA . ALA A 1 261 ? 1.409 -10.341 0.674 1.00 51.03 261 ALA A CA 1
ATOM 1931 C C . ALA A 1 261 ? 0.801 -11.555 1.379 1.00 51.03 261 ALA A C 1
ATOM 1933 O O . ALA A 1 261 ? -0.398 -11.781 1.266 1.00 51.03 261 ALA A O 1
ATOM 1934 N N . THR A 1 262 ? 1.605 -12.360 2.076 1.00 66.12 262 THR A N 1
ATOM 1935 C CA . THR A 1 262 ? 1.092 -13.515 2.830 1.00 66.12 262 THR A CA 1
ATOM 1936 C C . THR A 1 262 ? 0.284 -13.068 4.023 1.00 66.12 262 THR A C 1
ATOM 1938 O O . THR A 1 262 ? -0.799 -13.594 4.255 1.00 66.12 262 THR A O 1
ATOM 1941 N N . GLU A 1 263 ? 0.800 -12.084 4.742 1.00 66.38 263 GLU A N 1
ATOM 1942 C CA . GLU A 1 263 ? 0.160 -11.536 5.919 1.00 66.38 263 GLU A CA 1
ATOM 1943 C C . GLU A 1 263 ? -1.149 -10.822 5.561 1.00 66.38 263 GLU A C 1
ATOM 1945 O O . GLU A 1 263 ? -2.187 -11.141 6.128 1.00 66.38 263 GLU A O 1
ATOM 1950 N N . GLU A 1 264 ? -1.142 -9.933 4.567 1.00 56.03 264 GLU A N 1
ATOM 1951 C CA . GLU A 1 264 ? -2.323 -9.155 4.180 1.00 56.03 264 GLU A CA 1
ATOM 1952 C C . GLU A 1 264 ? -3.401 -10.016 3.513 1.00 56.03 264 GLU A C 1
ATOM 1954 O O . GLU A 1 264 ? -4.575 -9.915 3.869 1.00 56.03 264 GLU A O 1
ATOM 1959 N N . VAL A 1 265 ? -3.028 -10.928 2.601 1.00 55.81 265 VAL A N 1
ATOM 1960 C CA . VAL A 1 265 ? -3.991 -11.891 2.034 1.00 55.81 265 VAL A CA 1
ATOM 1961 C C . VAL A 1 265 ? -4.522 -12.819 3.126 1.00 55.81 265 VAL A C 1
ATOM 1963 O O . VAL A 1 265 ? -5.714 -13.110 3.127 1.00 55.81 265 VAL A O 1
ATOM 1966 N N . GLY A 1 266 ? -3.677 -13.243 4.072 1.00 55.44 266 GLY A N 1
ATOM 1967 C CA . GLY A 1 266 ? -4.075 -14.059 5.218 1.00 55.44 266 GLY A CA 1
ATOM 1968 C C . GLY A 1 266 ? -5.084 -13.351 6.121 1.00 55.44 266 GLY A C 1
ATOM 1969 O O . GLY A 1 266 ? -6.165 -13.889 6.348 1.00 55.44 266 GLY A O 1
ATOM 1970 N N . LYS A 1 267 ? -4.786 -12.118 6.552 1.00 61.94 267 LYS A N 1
ATOM 1971 C CA . LYS A 1 267 ? -5.681 -11.265 7.356 1.00 61.94 267 LYS A CA 1
ATOM 1972 C C . LYS A 1 267 ? -7.025 -11.055 6.671 1.00 61.94 267 LYS A C 1
ATOM 1974 O O . LYS A 1 267 ? -8.069 -11.179 7.304 1.00 61.94 267 LYS A O 1
ATOM 1979 N N . LEU A 1 268 ? -7.010 -10.767 5.370 1.00 50.62 268 LEU A N 1
ATOM 1980 C CA . LEU A 1 268 ? -8.224 -10.574 4.581 1.00 50.62 268 LEU A CA 1
ATOM 1981 C C . LEU A 1 268 ? -9.007 -11.870 4.400 1.00 50.62 268 LEU A C 1
ATOM 1983 O O . LEU A 1 268 ? -10.228 -11.852 4.483 1.00 50.62 268 LEU A O 1
ATOM 1987 N N . HIS A 1 269 ? -8.339 -13.000 4.190 1.00 54.69 269 HIS A N 1
ATOM 1988 C CA . HIS A 1 269 ? -9.014 -14.287 4.081 1.00 54.69 269 HIS A CA 1
ATOM 1989 C C . HIS A 1 269 ? -9.643 -14.705 5.413 1.00 54.69 269 HIS A C 1
ATOM 1991 O O . HIS A 1 269 ? -10.794 -15.131 5.426 1.00 54.69 269 HIS A O 1
ATOM 1997 N N . GLU A 1 270 ? -8.928 -14.519 6.524 1.00 58.16 270 GLU A N 1
ATOM 1998 C CA . GLU A 1 270 ? -9.423 -14.759 7.879 1.00 58.16 270 GLU A CA 1
ATOM 1999 C C . GLU A 1 270 ? -10.600 -13.833 8.209 1.00 58.16 270 GLU A C 1
ATOM 2001 O O . GLU A 1 270 ? -11.620 -14.285 8.722 1.00 58.16 270 GLU A O 1
ATOM 2006 N N . PHE A 1 271 ? -10.509 -12.552 7.848 1.00 49.22 271 PHE A N 1
ATOM 2007 C CA . PHE A 1 271 ? -11.613 -11.603 7.966 1.00 49.22 271 PHE A CA 1
ATOM 2008 C C . PHE A 1 271 ? -12.830 -12.044 7.139 1.00 49.22 271 PHE A C 1
ATOM 2010 O O . PHE A 1 271 ? -13.935 -12.114 7.668 1.00 49.22 271 PHE A O 1
ATOM 2017 N N . LEU A 1 272 ? -12.631 -12.404 5.867 1.00 48.78 272 LEU A N 1
ATOM 2018 C CA . LEU A 1 272 ? -13.697 -12.836 4.957 1.00 48.78 272 LEU A CA 1
ATOM 2019 C C . LEU A 1 272 ? -14.322 -14.180 5.374 1.00 48.78 272 LEU A C 1
ATOM 2021 O O . LEU A 1 272 ? -15.520 -14.376 5.194 1.00 48.78 272 LEU A O 1
ATOM 2025 N N . GLN A 1 273 ? -13.553 -15.086 5.983 1.00 53.56 273 GLN A N 1
ATOM 2026 C CA . GLN A 1 273 ? -14.084 -16.293 6.625 1.00 53.56 273 GLN A CA 1
ATOM 2027 C C . GLN A 1 273 ? -14.893 -15.957 7.882 1.00 53.56 273 GLN A C 1
ATOM 2029 O O . GLN A 1 273 ? -15.984 -16.489 8.056 1.00 53.56 273 GLN A O 1
ATOM 2034 N N . LYS A 1 274 ? -14.414 -15.037 8.731 1.00 49.56 274 LYS A N 1
ATOM 2035 C CA . LYS A 1 274 ? -15.131 -14.588 9.939 1.00 49.56 274 LYS A CA 1
ATOM 2036 C C . LYS A 1 274 ? -16.483 -13.934 9.631 1.00 49.56 274 LYS A C 1
ATOM 2038 O O . LYS A 1 274 ? -17.358 -13.959 10.491 1.00 49.56 274 LYS A O 1
ATOM 2043 N N . ILE A 1 275 ? -16.657 -13.367 8.435 1.00 41.66 275 ILE A N 1
ATOM 2044 C CA . ILE A 1 275 ? -17.932 -12.793 7.974 1.00 41.66 275 ILE A CA 1
ATOM 2045 C C . ILE A 1 275 ? -18.735 -13.724 7.043 1.00 41.66 275 ILE A C 1
ATOM 2047 O O . ILE A 1 275 ? -19.672 -13.264 6.390 1.00 41.66 275 ILE A O 1
ATOM 2051 N N . ASP A 1 276 ? -18.384 -15.014 6.959 1.00 42.78 276 ASP A N 1
ATOM 2052 C CA . ASP A 1 276 ? -19.092 -16.027 6.153 1.00 42.78 276 ASP A CA 1
ATOM 2053 C C . ASP A 1 276 ? -19.192 -15.688 4.648 1.00 42.78 276 ASP A C 1
ATOM 2055 O O . ASP A 1 276 ? -20.131 -16.070 3.942 1.00 42.78 276 ASP A O 1
ATOM 2059 N N . TYR A 1 277 ? -18.204 -14.959 4.121 1.00 43.47 277 TYR A N 1
ATOM 2060 C CA . TYR A 1 277 ? -18.195 -14.496 2.730 1.00 43.47 277 TYR A CA 1
ATOM 2061 C C . TYR A 1 277 ? -18.025 -15.644 1.719 1.00 43.47 277 TYR A C 1
ATOM 2063 O O . TYR A 1 277 ? -18.529 -15.565 0.601 1.00 43.47 277 TYR A O 1
ATOM 2071 N N . TRP A 1 278 ? -17.327 -16.722 2.096 1.00 45.75 278 TRP A N 1
ATOM 2072 C CA . TRP A 1 278 ? -16.933 -17.800 1.175 1.00 45.75 278 TRP A CA 1
ATOM 2073 C C . TRP A 1 278 ? -17.929 -18.958 1.060 1.00 45.75 278 TRP A C 1
ATOM 2075 O O . TRP A 1 278 ? -17.860 -19.710 0.088 1.00 45.75 278 TRP A O 1
ATOM 2085 N N . GLU A 1 279 ? -18.847 -19.115 2.017 1.00 38.81 279 GLU A N 1
ATOM 2086 C CA . GLU A 1 279 ? -19.863 -20.180 1.985 1.00 38.81 279 GLU A CA 1
ATOM 2087 C C . GLU A 1 279 ? -21.110 -19.799 1.173 1.00 38.81 279 GLU A C 1
ATOM 2089 O O . GLU A 1 279 ? -21.976 -20.639 0.921 1.00 38.81 279 GLU A O 1
ATOM 2094 N N . LYS A 1 280 ? -21.203 -18.549 0.703 1.00 36.81 280 LYS A N 1
ATOM 2095 C CA . LYS A 1 280 ? -22.335 -18.090 -0.101 1.00 36.81 280 LYS A CA 1
ATOM 2096 C C . LYS A 1 280 ? -21.988 -18.117 -1.592 1.00 36.81 280 LYS A C 1
ATOM 2098 O O . LYS A 1 280 ? -20.998 -17.511 -2.000 1.00 36.81 280 LYS A O 1
ATOM 2103 N N . PRO A 1 281 ? -22.778 -18.815 -2.430 1.00 35.19 281 PRO A N 1
ATOM 2104 C CA . PRO A 1 281 ? -22.586 -18.779 -3.873 1.00 35.19 281 PRO A CA 1
ATOM 2105 C C . PRO A 1 281 ? -22.702 -17.335 -4.377 1.00 35.19 281 PRO A C 1
ATOM 2107 O O . PRO A 1 281 ? -23.548 -16.580 -3.901 1.00 35.19 281 PRO A O 1
ATOM 2110 N N . ALA A 1 282 ? -21.868 -16.986 -5.363 1.00 43.09 282 ALA A N 1
ATOM 2111 C CA . ALA A 1 282 ? -21.669 -15.635 -5.903 1.00 43.09 282 ALA A CA 1
ATOM 2112 C C . ALA A 1 282 ? -22.941 -14.906 -6.402 1.00 43.09 282 ALA A C 1
ATOM 2114 O O . ALA A 1 282 ? -22.875 -13.717 -6.695 1.00 43.09 282 ALA A O 1
ATOM 2115 N N . ASP A 1 283 ? -24.087 -15.590 -6.450 1.00 37.06 283 ASP A N 1
ATOM 2116 C CA . ASP A 1 283 ? -25.378 -15.070 -6.914 1.00 37.06 283 ASP A CA 1
ATOM 2117 C C . ASP A 1 283 ? -26.390 -14.783 -5.787 1.00 37.06 283 ASP A C 1
ATOM 2119 O O . ASP A 1 283 ? -27.554 -14.490 -6.067 1.00 37.06 283 ASP A O 1
ATOM 2123 N N . GLN A 1 284 ? -25.998 -14.854 -4.510 1.00 33.94 284 GLN A N 1
ATOM 2124 C CA . GLN A 1 284 ? -26.862 -14.408 -3.411 1.00 33.94 284 GLN A CA 1
ATOM 2125 C C . GLN A 1 284 ? -26.332 -13.114 -2.780 1.00 33.94 284 GLN A C 1
ATOM 2127 O O . GLN A 1 284 ? -25.234 -13.122 -2.221 1.00 33.94 284 GLN A O 1
ATOM 2132 N N . PRO A 1 285 ? -27.090 -11.999 -2.831 1.00 36.72 285 PRO A N 1
ATOM 2133 C CA . PRO A 1 285 ? -26.698 -10.773 -2.152 1.00 36.72 285 PRO A CA 1
ATOM 2134 C C . PRO A 1 285 ? -26.576 -11.042 -0.649 1.00 36.72 285 PRO A C 1
ATOM 2136 O O . PRO A 1 285 ? -27.458 -11.652 -0.039 1.00 36.72 285 PRO A O 1
ATOM 2139 N N . LEU A 1 286 ? -25.459 -10.604 -0.061 1.00 39.09 286 LEU A N 1
ATOM 2140 C CA . LEU A 1 286 ? -25.234 -10.638 1.382 1.00 39.09 286 LEU A CA 1
ATOM 2141 C C . LEU A 1 286 ? -26.430 -9.970 2.085 1.00 39.09 286 LEU A C 1
ATOM 2143 O O . LEU A 1 286 ? -26.721 -8.807 1.796 1.00 39.09 286 LEU A O 1
ATOM 2147 N N . PRO A 1 287 ? -27.145 -10.670 2.986 1.00 37.47 287 PRO A N 1
ATOM 2148 C CA . PRO A 1 287 ? -28.236 -10.057 3.725 1.00 37.47 287 PRO A CA 1
ATOM 2149 C C . PRO A 1 287 ? -27.663 -8.937 4.597 1.00 37.47 287 PRO A C 1
ATOM 2151 O O . PRO A 1 287 ? -26.796 -9.189 5.430 1.00 37.47 287 PRO A O 1
ATOM 2154 N N . GLY A 1 288 ? -28.129 -7.708 4.372 1.00 50.75 288 GLY A N 1
ATOM 2155 C CA . GLY A 1 288 ? -27.774 -6.535 5.175 1.00 50.75 288 GLY A CA 1
ATOM 2156 C C . GLY A 1 288 ? -26.790 -5.550 4.538 1.00 50.75 288 GLY A C 1
ATOM 2157 O O . GLY A 1 288 ? -26.643 -4.460 5.077 1.00 50.75 288 GLY A O 1
ATOM 2158 N N . LEU A 1 289 ? -26.158 -5.856 3.394 1.00 52.03 289 LEU A N 1
ATOM 2159 C CA . LEU A 1 289 ? -25.384 -4.835 2.676 1.00 52.03 289 LEU A CA 1
ATOM 2160 C C . LEU A 1 289 ? -26.312 -3.982 1.801 1.00 52.03 289 LEU A C 1
ATOM 2162 O O . LEU A 1 289 ? -27.088 -4.537 1.015 1.00 52.03 289 LEU A O 1
ATOM 2166 N N . PRO A 1 290 ? -26.246 -2.644 1.894 1.00 60.00 290 PRO A N 1
ATOM 2167 C CA . PRO A 1 290 ? -27.080 -1.780 1.079 1.00 60.00 290 PRO A CA 1
ATOM 2168 C C . PRO A 1 290 ? -26.667 -1.891 -0.391 1.00 60.00 290 PRO A C 1
ATOM 2170 O O . PRO A 1 290 ? -25.620 -1.402 -0.804 1.00 60.00 290 PRO A O 1
ATOM 2173 N N . ALA A 1 291 ? -27.513 -2.530 -1.200 1.00 60.94 291 ALA A N 1
ATOM 2174 C CA . ALA A 1 291 ? -27.338 -2.589 -2.652 1.00 60.94 291 ALA A CA 1
ATOM 2175 C C . ALA A 1 291 ? -27.592 -1.224 -3.321 1.00 60.94 291 ALA A C 1
ATOM 2177 O O . ALA A 1 291 ? -27.094 -0.959 -4.414 1.00 60.94 291 ALA A O 1
ATOM 2178 N N . GLU A 1 292 ? -28.355 -0.352 -2.658 1.00 75.88 292 GLU A N 1
ATOM 2179 C CA . GLU A 1 292 ? -28.793 0.936 -3.188 1.00 75.88 292 GLU A CA 1
ATOM 2180 C C . GLU A 1 292 ? -28.160 2.113 -2.444 1.00 75.88 292 GLU A C 1
ATOM 2182 O O . GLU A 1 292 ? -27.996 2.102 -1.215 1.00 75.88 292 GLU A O 1
ATOM 2187 N N . ARG A 1 293 ? -27.827 3.159 -3.213 1.00 80.00 293 ARG A N 1
ATOM 2188 C CA . ARG A 1 293 ? -27.334 4.438 -2.686 1.00 80.00 293 ARG A CA 1
ATOM 2189 C C . ARG A 1 293 ? -28.367 5.020 -1.713 1.00 80.00 293 ARG A C 1
ATOM 2191 O O . ARG A 1 293 ? -29.563 4.870 -1.974 1.00 80.00 293 ARG A O 1
ATOM 2198 N N . PRO A 1 294 ? -27.945 5.672 -0.615 1.00 84.56 294 PRO A N 1
ATOM 2199 C CA . PRO A 1 294 ? -28.884 6.336 0.278 1.00 84.56 294 PRO A CA 1
ATOM 2200 C C . PRO A 1 294 ? -29.733 7.347 -0.494 1.00 84.56 294 PRO A C 1
ATOM 2202 O O . PRO A 1 294 ? -29.198 8.155 -1.256 1.00 84.56 294 PRO A O 1
ATOM 2205 N N . GLN A 1 295 ? -31.050 7.295 -0.306 1.00 81.75 295 GLN A N 1
ATOM 2206 C CA . GLN A 1 295 ? -32.005 8.110 -1.067 1.00 81.75 295 GLN A CA 1
ATOM 2207 C C . GLN A 1 295 ? -31.992 9.581 -0.630 1.00 81.75 295 GLN A C 1
ATOM 2209 O O . GLN A 1 295 ? -32.448 10.468 -1.351 1.00 81.75 295 GLN A O 1
ATOM 2214 N N . SER A 1 296 ? -31.492 9.847 0.576 1.00 84.75 296 SER A N 1
ATOM 2215 C CA . SER A 1 296 ? -31.380 11.178 1.162 1.00 84.75 296 SER A CA 1
ATOM 2216 C C . SER A 1 296 ? -30.292 11.204 2.236 1.00 84.75 296 SER A C 1
ATOM 2218 O O . SER A 1 296 ? -29.799 10.157 2.659 1.00 84.75 296 SER A O 1
ATOM 2220 N N . LEU A 1 297 ? -29.936 12.406 2.701 1.00 84.00 297 LEU A N 1
ATOM 2221 C CA . LEU A 1 297 ? -29.067 12.568 3.871 1.00 84.00 297 LEU A CA 1
ATOM 2222 C C . LEU A 1 297 ? -29.677 11.928 5.120 1.00 84.00 297 LEU A C 1
ATOM 2224 O O . LEU A 1 297 ? -28.956 11.300 5.878 1.00 84.00 297 LEU A O 1
ATOM 2228 N N . GLU A 1 298 ? -30.996 12.018 5.290 1.00 84.62 298 GLU A N 1
ATOM 2229 C CA . GLU A 1 298 ? -31.687 11.397 6.422 1.00 84.62 298 GLU A CA 1
ATOM 2230 C C . GLU A 1 298 ? -31.592 9.864 6.374 1.00 84.62 298 GLU A C 1
ATOM 2232 O O . GLU A 1 298 ? -31.301 9.230 7.380 1.00 84.62 298 GLU A O 1
ATOM 2237 N N . ASP A 1 299 ? -31.736 9.258 5.191 1.00 84.94 299 ASP A N 1
ATOM 2238 C CA . ASP A 1 299 ? -31.523 7.812 5.004 1.00 84.94 299 ASP A CA 1
ATOM 2239 C C . ASP A 1 299 ? -30.073 7.413 5.341 1.00 84.94 299 ASP A C 1
ATOM 2241 O O . ASP A 1 299 ? -29.839 6.443 6.058 1.00 84.94 299 ASP A O 1
ATOM 2245 N N . LEU A 1 300 ? -29.082 8.201 4.907 1.00 88.75 300 LEU A N 1
ATOM 2246 C CA . LEU A 1 300 ? -27.682 7.976 5.280 1.00 88.75 300 LEU A CA 1
ATOM 2247 C C . LEU A 1 300 ? -27.470 8.076 6.801 1.00 88.75 300 LEU A C 1
ATOM 2249 O O . LEU A 1 300 ? -26.787 7.233 7.377 1.00 88.75 300 LEU A O 1
ATOM 2253 N N . PHE A 1 301 ? -28.072 9.071 7.452 1.00 89.50 301 PHE A N 1
ATOM 2254 C CA . PHE A 1 301 ? -27.981 9.291 8.896 1.00 89.50 301 PHE A CA 1
ATOM 2255 C C . PHE A 1 301 ? -28.554 8.112 9.683 1.00 89.50 301 PHE A C 1
ATOM 2257 O O . PHE A 1 301 ? -27.870 7.572 10.548 1.00 89.50 301 PHE A O 1
ATOM 2264 N N . GLN A 1 302 ? -29.739 7.628 9.305 1.00 87.00 302 GLN A N 1
ATOM 2265 C CA . GLN A 1 302 ? -30.361 6.446 9.911 1.00 87.00 302 GLN A CA 1
ATOM 2266 C C . GLN A 1 302 ? -29.516 5.177 9.720 1.00 87.00 302 GLN A C 1
ATOM 2268 O O . GLN A 1 302 ? -29.346 4.394 10.655 1.00 87.00 302 GLN A O 1
ATOM 2273 N N . ARG A 1 303 ? -28.928 4.973 8.532 1.00 89.50 303 ARG A N 1
ATOM 2274 C CA . ARG A 1 303 ? -28.044 3.821 8.270 1.00 89.50 303 ARG A CA 1
ATOM 2275 C C . ARG A 1 303 ? -26.781 3.862 9.128 1.00 89.50 303 ARG A C 1
ATOM 2277 O O . ARG A 1 303 ? -26.394 2.836 9.691 1.00 89.50 303 ARG A O 1
ATOM 2284 N N . VAL A 1 304 ? -26.135 5.027 9.223 1.00 89.88 304 VAL A N 1
ATOM 2285 C CA . VAL A 1 304 ? -24.934 5.211 10.053 1.00 89.88 304 VAL A CA 1
ATOM 2286 C C . VAL A 1 304 ? -25.279 5.030 11.525 1.00 89.88 304 VAL A C 1
ATOM 2288 O O . VAL A 1 304 ? -24.582 4.284 12.204 1.00 89.88 304 VAL A O 1
ATOM 2291 N N . HIS A 1 305 ? -26.378 5.618 11.997 1.00 88.69 305 HIS A N 1
ATOM 2292 C CA . HIS A 1 305 ? -26.871 5.447 13.363 1.00 88.69 305 HIS A CA 1
ATOM 2293 C C . HIS A 1 305 ? -27.082 3.974 13.726 1.00 88.69 305 HIS A C 1
ATOM 2295 O O . HIS A 1 305 ? -26.504 3.503 14.705 1.00 88.69 305 HIS A O 1
ATOM 2301 N N . GLY A 1 306 ? -27.822 3.226 12.899 1.00 86.31 306 GLY A N 1
ATOM 2302 C CA . GLY A 1 306 ? -28.050 1.796 13.114 1.00 86.31 306 GLY A CA 1
ATOM 2303 C C . GLY A 1 306 ? -26.748 0.993 13.125 1.00 86.31 306 GLY A C 1
ATOM 2304 O O . GLY A 1 306 ? -26.525 0.180 14.018 1.00 86.31 306 GLY A O 1
ATOM 2305 N N . THR A 1 307 ? -25.838 1.288 12.194 1.00 88.81 307 THR A N 1
ATOM 2306 C CA . THR A 1 307 ? -24.531 0.619 12.121 1.00 88.81 307 THR A CA 1
ATOM 2307 C C . THR A 1 307 ? -23.664 0.905 13.348 1.00 88.81 307 THR A C 1
ATOM 2309 O O . THR A 1 307 ? -23.020 0.001 13.877 1.00 88.81 307 THR A O 1
ATOM 2312 N N . VAL A 1 308 ? -23.633 2.152 13.823 1.00 88.62 308 VAL A N 1
ATOM 2313 C CA . VAL A 1 308 ? -22.898 2.529 15.037 1.00 88.62 308 VAL A CA 1
ATOM 2314 C C . VAL A 1 308 ? -23.507 1.858 16.265 1.00 88.62 308 VAL A C 1
ATOM 2316 O O . VAL A 1 308 ? -22.756 1.338 17.088 1.00 88.62 308 VAL A O 1
ATOM 2319 N N . GLY A 1 309 ? -24.837 1.794 16.370 1.00 85.44 309 GLY A N 1
ATOM 2320 C CA . GLY A 1 309 ? -25.528 1.056 17.432 1.00 85.44 309 GLY A CA 1
ATOM 2321 C C . GLY A 1 309 ? -25.137 -0.425 17.464 1.00 85.44 309 GLY A C 1
ATOM 2322 O O . GLY A 1 309 ? -24.744 -0.941 18.507 1.00 85.44 309 GLY A O 1
ATOM 2323 N N . GLU A 1 310 ? -25.124 -1.092 16.306 1.00 85.56 310 GLU A N 1
ATOM 2324 C CA . GLU A 1 310 ? -24.669 -2.485 16.189 1.00 85.56 310 GLU A CA 1
ATOM 2325 C C . GLU A 1 310 ? -23.196 -2.670 16.578 1.00 85.56 310 GLU A C 1
ATOM 2327 O O . GLU A 1 310 ? -22.861 -3.601 17.308 1.00 85.56 310 GLU A O 1
ATOM 2332 N N . LEU A 1 311 ? -22.307 -1.800 16.087 1.00 85.38 311 LEU A N 1
ATOM 2333 C CA . LEU A 1 311 ? -20.864 -1.909 16.325 1.00 85.38 311 LEU A CA 1
ATOM 2334 C C . LEU A 1 311 ? -20.481 -1.619 17.774 1.00 85.38 311 LEU A C 1
ATOM 2336 O O . LEU A 1 311 ? -19.542 -2.226 18.282 1.00 85.38 311 LEU A O 1
ATOM 2340 N N . THR A 1 312 ? -21.179 -0.691 18.424 1.00 84.38 312 THR A N 1
ATOM 2341 C CA . THR A 1 312 ? -20.965 -0.351 19.836 1.00 84.38 312 THR A CA 1
ATOM 2342 C C . THR A 1 312 ? -21.692 -1.300 20.788 1.00 84.38 312 THR A C 1
ATOM 2344 O O . THR A 1 312 ? -21.347 -1.375 21.966 1.00 84.38 312 THR A O 1
ATOM 2347 N N . GLY A 1 313 ? -22.688 -2.042 20.292 1.00 78.88 313 GLY A N 1
ATOM 2348 C CA . GLY A 1 313 ? -23.577 -2.869 21.107 1.00 78.88 313 GLY A CA 1
ATOM 2349 C C . GLY A 1 313 ? -24.607 -2.061 21.906 1.00 78.88 313 GLY A C 1
ATOM 2350 O O . GLY A 1 313 ? -25.281 -2.628 22.769 1.00 78.88 313 GLY A O 1
ATOM 2351 N N . ALA A 1 314 ? -24.739 -0.758 21.638 1.00 79.31 314 ALA A N 1
ATOM 2352 C CA . ALA A 1 314 ? -25.724 0.099 22.281 1.00 79.31 314 ALA A CA 1
ATOM 2353 C C . ALA A 1 314 ? -27.135 -0.247 21.777 1.00 79.31 314 ALA A C 1
ATOM 2355 O O . ALA A 1 314 ? -27.424 -0.178 20.584 1.00 79.31 314 ALA A O 1
ATOM 2356 N N . GLN A 1 315 ? -28.026 -0.635 22.696 1.00 65.12 315 GLN A N 1
ATOM 2357 C CA . GLN A 1 315 ? -29.411 -1.003 22.364 1.00 65.12 315 GLN A CA 1
ATOM 2358 C C . GLN A 1 315 ? -30.305 0.214 22.091 1.00 65.12 315 GLN A C 1
ATOM 2360 O O . GLN A 1 315 ? -31.328 0.097 21.422 1.00 65.12 315 GLN A O 1
ATOM 2365 N N . GLU A 1 316 ? -29.921 1.377 22.612 1.00 69.44 316 GLU A N 1
ATOM 2366 C CA . GLU A 1 316 ? -30.649 2.636 22.505 1.00 69.44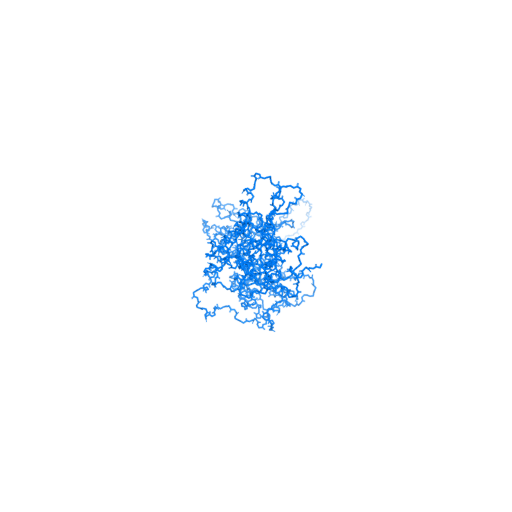 316 GLU A CA 1
ATOM 2367 C C . GLU A 1 316 ? -29.647 3.777 22.229 1.00 69.44 316 GLU A C 1
ATOM 2369 O O . GLU A 1 316 ? -28.435 3.587 22.312 1.00 69.44 316 GLU A O 1
ATOM 2374 N N . SER A 1 317 ? -30.126 4.971 21.882 1.00 77.81 317 SER A N 1
ATOM 2375 C CA . SER A 1 317 ? -29.292 6.147 21.601 1.00 77.81 317 SER A CA 1
ATOM 2376 C C . SER A 1 317 ? -30.016 7.411 22.049 1.00 77.81 317 SER A C 1
ATOM 2378 O O . SER A 1 317 ? -31.242 7.474 21.967 1.00 77.81 317 SER A O 1
ATOM 2380 N N . SER A 1 318 ? -29.270 8.424 22.498 1.00 76.62 318 SER A N 1
ATOM 2381 C CA . SER A 1 318 ? -29.845 9.713 22.901 1.00 76.62 318 SER A CA 1
ATOM 2382 C C . SER A 1 318 ? -30.249 10.607 21.722 1.00 76.62 318 SER A C 1
ATOM 2384 O O . SER A 1 318 ? -30.796 11.688 21.944 1.00 76.62 318 SER A O 1
ATOM 2386 N N . TRP A 1 319 ? -30.012 10.172 20.478 1.00 80.38 319 TRP A N 1
ATOM 2387 C CA . TRP A 1 319 ? -30.430 10.909 19.290 1.00 80.38 319 TRP A CA 1
ATOM 2388 C C . TRP A 1 319 ? -31.960 10.994 19.197 1.00 80.38 319 TRP A C 1
ATOM 2390 O O . TRP A 1 319 ? -32.658 9.980 19.185 1.00 80.38 319 TRP A O 1
ATOM 2400 N N . ASN A 1 320 ? -32.489 12.213 19.098 1.00 74.00 320 ASN A N 1
ATOM 2401 C CA . ASN A 1 320 ? -33.927 12.487 19.053 1.00 74.00 320 ASN A CA 1
ATOM 2402 C C . ASN A 1 320 ? -34.509 12.517 17.623 1.00 74.00 320 ASN A C 1
ATOM 2404 O O . ASN A 1 320 ? -35.694 12.803 17.453 1.00 74.00 320 ASN A O 1
ATOM 2408 N N . GLY A 1 321 ? -33.693 12.228 16.601 1.00 73.81 321 GLY A N 1
ATOM 2409 C CA . GLY A 1 321 ? -34.079 12.310 15.188 1.00 73.81 321 GLY A CA 1
ATOM 2410 C C . GLY A 1 321 ? -34.000 13.720 14.595 1.00 73.81 321 GLY A C 1
ATOM 2411 O O . GLY A 1 321 ? -34.249 13.899 13.405 1.00 73.81 321 GLY A O 1
ATOM 2412 N N . GLU A 1 322 ? -33.643 14.728 15.391 1.00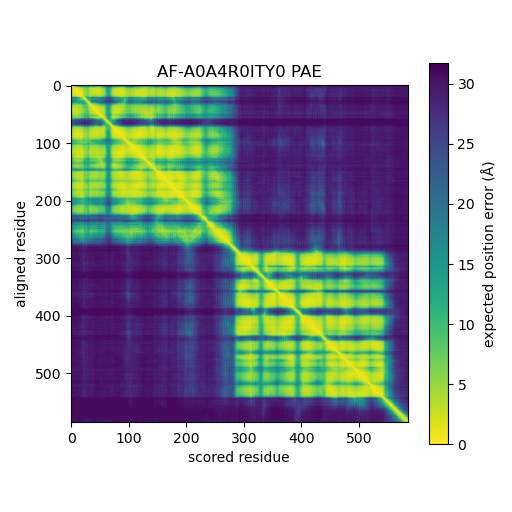 77.38 322 GLU A N 1
ATOM 2413 C CA . GLU A 1 322 ? -33.491 16.107 14.943 1.00 77.38 322 GLU A CA 1
ATOM 2414 C C . GLU A 1 322 ? -32.022 16.454 14.680 1.00 77.38 322 GLU A C 1
ATOM 2416 O O . GLU A 1 322 ? -31.072 15.817 15.152 1.00 77.38 322 GLU A O 1
ATOM 2421 N N . GLN A 1 323 ? -31.837 17.492 13.872 1.00 71.94 323 GLN A N 1
ATOM 2422 C CA . GLN A 1 323 ? -30.538 18.033 13.510 1.00 71.94 323 GLN A CA 1
ATOM 2423 C C . GLN A 1 323 ? -30.475 19.471 14.010 1.00 71.94 323 GLN A C 1
ATOM 2425 O O . GLN A 1 323 ? -31.413 20.239 13.779 1.00 71.94 323 GLN A O 1
ATOM 2430 N N . ALA A 1 324 ? -29.367 19.859 14.638 1.00 66.06 324 ALA A N 1
ATOM 2431 C CA . ALA A 1 324 ? -29.237 21.213 15.154 1.00 66.06 324 ALA A CA 1
ATOM 2432 C C . ALA A 1 324 ? -29.350 22.244 14.004 1.00 66.06 324 ALA A C 1
ATOM 2434 O O . ALA A 1 324 ? -28.820 22.001 12.901 1.00 66.06 324 ALA A O 1
ATOM 2435 N N . PRO A 1 325 ? -30.056 23.376 14.217 1.00 60.56 325 PRO A N 1
ATOM 2436 C CA . PRO A 1 325 ? -30.096 24.473 13.254 1.00 60.56 325 PRO A CA 1
ATOM 2437 C C . PRO A 1 325 ? -28.684 25.029 13.034 1.00 60.56 325 PRO A C 1
ATOM 2439 O O . PRO A 1 325 ? -27.853 24.967 13.935 1.00 60.56 325 PRO A O 1
ATOM 2442 N N . TRP A 1 326 ? -28.406 25.547 11.828 1.00 54.00 326 TRP A N 1
ATOM 2443 C CA . TRP A 1 326 ? -27.068 26.008 11.429 1.00 54.00 326 TRP A CA 1
ATOM 2444 C C . TRP A 1 326 ? -26.416 26.883 12.512 1.00 54.00 326 TRP A C 1
ATOM 2446 O O . TRP A 1 326 ? -26.908 27.989 12.751 1.00 54.00 326 TRP A O 1
ATOM 2456 N N . PRO A 1 327 ? -25.300 26.454 13.128 1.00 50.69 327 PRO A N 1
ATOM 2457 C CA . PRO A 1 327 ? -24.484 27.386 13.878 1.00 50.69 327 PRO A CA 1
ATOM 2458 C C . PRO A 1 327 ? -23.820 28.329 12.868 1.00 50.69 327 PRO A C 1
ATOM 2460 O O . PRO A 1 327 ? -22.984 27.920 12.058 1.00 50.69 327 PRO A O 1
ATOM 2463 N N . ASP A 1 328 ? -24.230 29.596 12.877 1.00 41.34 328 ASP A N 1
ATOM 2464 C CA . ASP A 1 328 ? -23.476 30.658 12.221 1.00 41.34 328 ASP A CA 1
ATOM 2465 C C . ASP A 1 328 ? -22.124 30.791 12.947 1.00 41.34 328 ASP A C 1
ATOM 2467 O O . ASP A 1 328 ? -22.084 31.048 14.148 1.00 41.34 328 ASP A O 1
ATOM 2471 N N . MET A 1 329 ? -21.030 30.677 12.186 1.00 36.03 329 MET A N 1
ATOM 2472 C CA . MET A 1 329 ? -19.627 30.980 12.536 1.00 36.03 329 MET A CA 1
ATOM 2473 C C . MET A 1 329 ? -18.727 29.826 13.024 1.00 36.03 329 MET A C 1
ATOM 2475 O O . MET A 1 329 ? -18.896 29.295 14.110 1.00 36.03 329 MET A O 1
ATOM 2479 N N . THR A 1 330 ? -17.711 29.523 12.197 1.00 38.09 330 THR A N 1
ATOM 2480 C CA . THR A 1 330 ? -16.253 29.306 12.435 1.00 38.09 330 THR A CA 1
ATOM 2481 C C . THR A 1 330 ? -15.694 28.744 13.762 1.00 38.09 330 THR A C 1
ATOM 2483 O O . THR A 1 330 ? -14.480 28.767 13.953 1.00 38.09 330 THR A O 1
ATOM 2486 N N . GLY A 1 331 ? -16.501 28.222 14.677 1.00 37.69 331 GLY A N 1
ATOM 2487 C CA . GLY A 1 331 ? -16.074 27.582 15.920 1.00 37.69 331 GLY A CA 1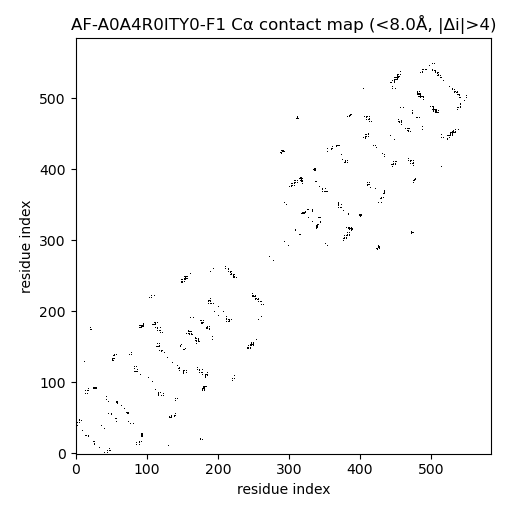
ATOM 2488 C C . GLY A 1 331 ? -16.654 26.177 16.028 1.00 37.69 331 GLY A C 1
ATOM 2489 O O . GLY A 1 331 ? -17.732 25.915 15.501 1.00 37.69 331 GLY A O 1
ATOM 2490 N N . ARG A 1 332 ? -15.928 25.263 16.694 1.00 42.66 332 ARG A N 1
ATOM 2491 C CA . ARG A 1 332 ? -16.434 23.922 17.040 1.00 42.66 332 ARG A CA 1
ATOM 2492 C C . ARG A 1 332 ? -17.839 24.065 17.624 1.00 42.66 332 ARG A C 1
ATOM 2494 O O . ARG A 1 332 ? -18.001 24.813 18.587 1.00 42.66 332 ARG A O 1
ATOM 2501 N N . ALA A 1 333 ? -18.811 23.367 17.036 1.00 47.19 333 ALA A N 1
ATOM 2502 C CA . ALA A 1 333 ? -20.168 23.307 17.555 1.00 47.19 333 ALA A CA 1
ATOM 2503 C C . ALA A 1 333 ? -20.111 22.983 19.055 1.00 47.19 333 ALA A C 1
ATOM 2505 O O . ALA A 1 333 ? -19.416 22.053 19.471 1.00 47.19 333 ALA A O 1
ATOM 2506 N N . THR A 1 334 ? -20.788 23.780 19.875 1.00 47.84 334 THR A N 1
ATOM 2507 C CA . THR A 1 334 ? -21.033 23.447 21.278 1.00 47.84 334 THR A CA 1
ATOM 2508 C C . THR A 1 334 ? -21.977 22.248 21.293 1.00 47.84 334 THR A C 1
ATOM 2510 O O . THR A 1 334 ? -23.192 22.413 21.236 1.00 47.84 334 THR A O 1
ATOM 2513 N N . GLN A 1 335 ? -21.405 21.043 21.265 1.00 57.09 335 GLN A N 1
ATOM 2514 C CA . GLN A 1 335 ? -22.125 19.771 21.287 1.00 57.09 335 GLN A CA 1
ATOM 2515 C C . GLN A 1 335 ? -22.657 19.542 22.700 1.00 57.09 335 GLN A C 1
ATOM 2517 O O . GLN A 1 335 ? -21.937 19.095 23.597 1.00 57.09 335 GLN A O 1
ATOM 2522 N N . SER A 1 336 ? -23.906 19.952 22.904 1.00 55.19 336 SER A N 1
ATOM 2523 C CA . SER A 1 336 ? -24.651 19.709 24.132 1.00 55.19 336 SER A CA 1
ATOM 2524 C C . SER A 1 336 ? -25.334 18.347 24.061 1.00 55.19 336 SER A C 1
ATOM 2526 O O . SER A 1 336 ? -25.626 17.843 22.980 1.00 55.19 336 SER A O 1
ATOM 2528 N N . LEU A 1 337 ? -25.641 17.763 25.216 1.00 63.22 337 LEU A N 1
ATOM 2529 C CA . LEU A 1 337 ? -26.434 16.537 25.342 1.00 63.22 337 LEU A CA 1
ATOM 2530 C C . LEU A 1 337 ? -27.940 16.809 25.096 1.00 63.22 337 LEU A C 1
ATOM 2532 O O . LEU A 1 337 ? -28.799 16.347 25.844 1.00 63.22 337 LEU A O 1
ATOM 2536 N N . ASP A 1 338 ? -28.256 17.601 24.066 1.00 64.44 338 ASP A N 1
ATOM 2537 C CA . ASP A 1 338 ? -29.613 17.994 23.656 1.00 64.44 338 ASP A CA 1
ATOM 2538 C C . ASP A 1 338 ? -30.289 16.957 22.740 1.00 64.44 338 ASP A C 1
ATOM 2540 O O . ASP A 1 338 ? -31.467 17.088 22.399 1.00 64.44 338 ASP A O 1
ATOM 2544 N N . GLY A 1 339 ? -29.548 15.905 22.374 1.00 68.31 339 GLY A N 1
ATOM 2545 C CA . GLY A 1 339 ? -30.005 14.815 21.518 1.00 68.31 339 GLY A CA 1
ATOM 2546 C C . GLY A 1 339 ? -30.069 15.178 20.035 1.00 68.31 339 GLY A C 1
ATOM 2547 O O . GLY A 1 339 ? -30.521 14.346 19.251 1.00 68.31 339 GLY A O 1
ATOM 2548 N N . MET A 1 340 ? -29.630 16.378 19.637 1.00 76.88 340 MET A N 1
ATOM 2549 C CA . MET A 1 340 ? -29.596 16.801 18.237 1.00 76.88 340 MET A CA 1
ATOM 2550 C C . MET A 1 340 ? -28.269 16.436 17.571 1.00 76.88 340 MET A C 1
ATOM 2552 O O . MET A 1 340 ? -27.208 16.468 18.189 1.00 76.88 340 MET A O 1
ATOM 2556 N N . LEU A 1 341 ? -28.307 16.152 16.267 1.00 78.00 341 LEU A N 1
ATOM 2557 C CA . LEU A 1 341 ? -27.093 15.933 15.482 1.00 78.00 341 LEU A CA 1
ATOM 2558 C C . LEU A 1 341 ? -26.421 17.270 15.111 1.00 78.00 341 LEU A C 1
ATOM 2560 O O . LEU A 1 341 ? -26.977 18.071 14.344 1.00 78.00 341 LEU A O 1
ATOM 2564 N N . HIS A 1 342 ? -25.195 17.480 15.598 1.00 74.56 342 HIS A N 1
ATOM 2565 C CA . HIS A 1 342 ? -24.394 18.689 15.376 1.00 74.56 342 HIS A CA 1
ATOM 2566 C C . HIS A 1 342 ? -23.332 18.461 14.292 1.00 74.56 342 HIS A C 1
ATOM 2568 O O . HIS A 1 342 ? -22.231 17.996 14.566 1.00 74.56 342 HIS A O 1
ATOM 2574 N N . LEU A 1 343 ? -23.641 18.834 13.048 1.00 74.25 343 LEU A N 1
ATOM 2575 C CA . LEU A 1 343 ? -22.688 18.805 11.930 1.00 74.25 343 LEU A CA 1
ATOM 2576 C C . LEU A 1 343 ? -22.395 20.216 11.421 1.00 74.25 343 LEU A C 1
ATOM 2578 O O . LEU A 1 343 ? -23.291 21.064 11.364 1.00 74.25 343 LEU A O 1
ATOM 2582 N N . THR A 1 344 ? -21.160 20.452 10.977 1.00 77.62 344 THR A N 1
ATOM 2583 C CA . THR A 1 344 ? -20.808 21.691 10.273 1.00 77.62 344 THR A CA 1
ATOM 2584 C C . THR A 1 344 ? -21.515 21.761 8.916 1.00 77.62 344 THR A C 1
ATOM 2586 O O . THR A 1 344 ? -21.951 20.753 8.349 1.00 77.62 344 THR A O 1
ATOM 2589 N N . ARG A 1 345 ? -21.635 22.976 8.367 1.00 76.19 345 ARG A N 1
ATOM 2590 C CA . ARG A 1 345 ? -22.203 23.172 7.027 1.00 76.19 345 ARG A CA 1
ATOM 2591 C C . ARG A 1 345 ? -21.411 22.408 5.963 1.00 76.19 345 ARG A C 1
ATOM 2593 O O . ARG A 1 345 ? -22.028 21.796 5.095 1.00 76.19 345 ARG A O 1
ATOM 2600 N N . ASP A 1 346 ? -20.087 22.436 6.060 1.00 78.50 346 ASP A N 1
ATOM 2601 C CA . ASP A 1 346 ? -19.191 21.790 5.102 1.00 78.50 346 ASP A CA 1
ATOM 2602 C C . ASP A 1 346 ? -19.327 20.264 5.179 1.00 78.50 346 ASP A C 1
ATOM 2604 O O . ASP A 1 346 ? -19.587 19.639 4.155 1.00 78.50 346 ASP A O 1
ATOM 2608 N N . ALA A 1 347 ? -19.355 19.685 6.387 1.00 80.38 347 ALA A N 1
ATOM 2609 C CA . ALA A 1 347 ? -19.567 18.248 6.570 1.00 80.38 347 ALA A CA 1
ATOM 2610 C C . ALA A 1 347 ? -20.908 17.772 5.980 1.00 80.38 347 ALA A C 1
ATOM 2612 O O . ALA A 1 347 ? -20.985 16.725 5.339 1.00 80.38 347 ALA A O 1
ATOM 2613 N N . ARG A 1 348 ? -21.992 18.551 6.125 1.00 80.75 348 ARG A N 1
ATOM 2614 C CA . ARG A 1 348 ? -23.281 18.208 5.492 1.00 80.75 348 ARG A CA 1
ATOM 2615 C C . ARG A 1 348 ? -23.219 18.257 3.963 1.00 80.75 348 ARG A C 1
ATOM 2617 O O . ARG A 1 348 ? -23.848 17.421 3.316 1.00 80.75 348 ARG A O 1
ATOM 2624 N N . LEU A 1 349 ? -22.505 19.226 3.386 1.00 82.19 349 LEU A N 1
ATOM 2625 C CA . LEU A 1 349 ? -22.319 19.325 1.933 1.00 82.19 349 LEU A CA 1
ATOM 2626 C C . LEU A 1 349 ? -21.479 18.157 1.405 1.00 82.19 349 LEU A C 1
ATOM 2628 O O . LEU A 1 349 ? -21.828 17.565 0.389 1.00 82.19 349 LEU A O 1
ATOM 2632 N N . GLU A 1 350 ? -20.435 17.776 2.129 1.00 86.75 350 GLU A N 1
ATOM 2633 C CA . GLU A 1 350 ? -19.574 16.640 1.800 1.00 86.75 350 GLU A CA 1
ATOM 2634 C C . GLU A 1 350 ? -20.320 15.300 1.894 1.00 86.75 350 GLU A C 1
ATOM 2636 O O . GLU A 1 350 ? -20.230 14.473 0.987 1.00 86.75 350 GLU A O 1
ATOM 2641 N N . LEU A 1 351 ? -21.154 15.102 2.923 1.00 87.25 351 LEU A N 1
ATOM 2642 C CA . LEU A 1 351 ? -22.046 13.936 3.021 1.00 87.25 351 LEU A CA 1
ATOM 2643 C C . LEU A 1 351 ? -23.101 13.921 1.912 1.00 87.25 351 LEU A C 1
ATOM 2645 O O . LEU A 1 351 ? -23.538 12.850 1.487 1.00 87.25 351 LEU A O 1
ATOM 2649 N N . HIS A 1 352 ? -23.513 15.089 1.412 1.00 84.88 352 HIS A N 1
ATOM 2650 C CA . HIS A 1 352 ? -24.503 15.165 0.343 1.00 84.88 352 HIS A CA 1
ATOM 2651 C C . HIS A 1 352 ? -23.994 14.511 -0.948 1.00 84.88 352 HIS A C 1
ATOM 2653 O O . HIS A 1 352 ? -24.779 13.868 -1.653 1.00 84.88 352 HIS A O 1
ATOM 2659 N N . GLU A 1 353 ? -22.685 14.566 -1.210 1.00 85.56 353 GLU A N 1
ATOM 2660 C CA . GLU A 1 353 ? -22.054 13.882 -2.344 1.00 85.56 353 GLU A CA 1
ATOM 2661 C C . GLU A 1 353 ? -22.249 12.356 -2.287 1.00 85.56 353 GLU A C 1
ATOM 2663 O O . GLU A 1 353 ? -22.383 11.709 -3.326 1.00 85.56 353 GLU A O 1
ATOM 2668 N N . LEU A 1 354 ? -22.393 11.759 -1.097 1.00 84.31 354 LEU A N 1
ATOM 2669 C CA . LEU A 1 354 ? -22.692 10.327 -0.941 1.00 84.31 354 LEU A CA 1
ATOM 2670 C C . LEU A 1 354 ? -24.140 9.971 -1.307 1.00 84.31 354 LEU A C 1
ATOM 2672 O O . LEU A 1 354 ? -24.423 8.821 -1.643 1.00 84.31 354 LEU A O 1
ATOM 2676 N N . THR A 1 355 ? -25.042 10.952 -1.317 1.00 82.94 355 THR A N 1
ATOM 2677 C CA . THR A 1 355 ? -26.484 10.767 -1.575 1.00 82.94 355 THR A CA 1
ATOM 2678 C C . THR A 1 355 ? -26.907 11.181 -2.985 1.00 82.94 355 THR A C 1
ATOM 2680 O O . THR A 1 355 ? -27.922 10.721 -3.502 1.00 82.94 355 THR A O 1
ATOM 2683 N N . ARG A 1 356 ? -26.129 12.044 -3.647 1.00 77.31 356 ARG A N 1
ATOM 2684 C CA . ARG A 1 356 ? -26.491 12.617 -4.946 1.00 77.31 356 ARG A CA 1
ATOM 2685 C C . ARG A 1 356 ? -26.524 11.553 -6.049 1.00 77.31 356 ARG A C 1
ATOM 2687 O O . ARG A 1 356 ? -25.525 10.893 -6.323 1.00 77.31 356 ARG A O 1
ATOM 2694 N N . HIS A 1 357 ? -27.648 11.443 -6.761 1.00 58.69 357 HIS A N 1
ATOM 2695 C CA . HIS A 1 357 ? -27.712 10.680 -8.011 1.00 58.69 357 HIS A CA 1
ATOM 2696 C C . HIS A 1 357 ? -26.842 11.369 -9.081 1.00 58.69 357 HIS A C 1
ATOM 2698 O O . HIS A 1 357 ? -27.138 12.480 -9.523 1.00 58.69 357 HIS A O 1
ATOM 2704 N N . GLY A 1 358 ? -25.739 10.727 -9.468 1.00 55.38 358 GLY A N 1
ATOM 2705 C CA . GLY A 1 358 ? -24.719 11.251 -10.381 1.00 55.38 358 GLY A CA 1
ATOM 2706 C C . GLY A 1 358 ? -23.770 10.142 -10.841 1.00 55.38 358 GLY A C 1
ATOM 2707 O O . GLY A 1 358 ? -24.095 8.965 -10.676 1.00 55.38 358 GLY A O 1
ATOM 2708 N N . SER A 1 359 ? -22.610 10.493 -11.410 1.00 55.44 359 SER A N 1
ATOM 2709 C CA . SER A 1 359 ? -21.569 9.509 -11.738 1.00 55.44 359 SER A CA 1
ATOM 2710 C C . SER A 1 359 ? -21.260 8.634 -10.520 1.00 55.44 359 SER A C 1
ATOM 2712 O O . SER A 1 359 ? -21.210 9.119 -9.389 1.00 55.44 359 SER A O 1
ATOM 2714 N N . SER A 1 360 ? -21.059 7.335 -10.742 1.00 63.53 360 SER A N 1
ATOM 2715 C CA . SER A 1 360 ? -20.683 6.383 -9.688 1.00 63.5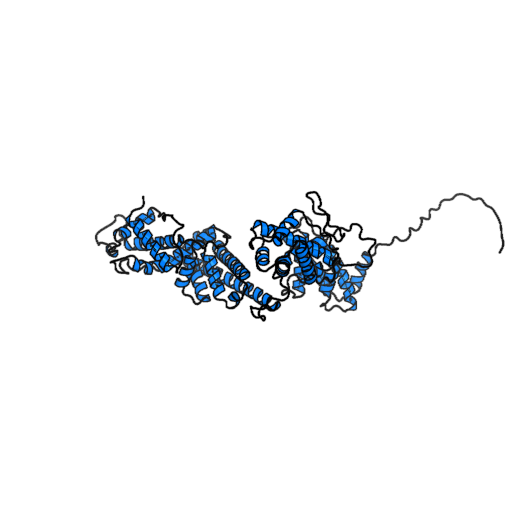3 360 SER A CA 1
ATOM 2716 C C . SER A 1 360 ? -19.307 6.681 -9.084 1.00 63.53 360 SER A C 1
ATOM 2718 O O . SER A 1 360 ? -18.977 6.134 -8.039 1.00 63.53 360 SER A O 1
ATOM 2720 N N . GLN A 1 361 ? -18.528 7.570 -9.707 1.00 74.81 361 GLN A N 1
ATOM 2721 C CA . GLN A 1 361 ? -17.185 7.959 -9.302 1.00 74.81 361 GLN A CA 1
ATOM 2722 C C . GLN A 1 361 ? -17.165 9.390 -8.738 1.00 74.81 361 GLN A C 1
ATOM 2724 O O . GLN A 1 361 ? -17.638 10.322 -9.397 1.00 74.81 361 GLN A O 1
ATOM 2729 N N . LEU A 1 362 ? -16.621 9.534 -7.530 1.00 78.12 362 LEU A N 1
ATOM 2730 C CA . LEU A 1 362 ? -16.337 10.788 -6.831 1.00 78.12 362 LEU A CA 1
ATOM 2731 C C . LEU A 1 362 ? -14.923 11.279 -7.187 1.00 78.12 362 LEU A C 1
ATOM 2733 O O . LEU A 1 362 ? -14.024 10.475 -7.451 1.00 78.12 362 LEU A O 1
ATOM 2737 N N . THR A 1 363 ? -14.700 12.594 -7.183 1.00 81.12 363 THR A N 1
ATOM 2738 C CA . THR A 1 363 ? -13.344 13.157 -7.302 1.00 81.12 363 THR A CA 1
ATOM 2739 C C . THR A 1 363 ? -12.536 12.902 -6.021 1.00 81.12 363 THR A C 1
ATOM 2741 O O . THR A 1 363 ? -13.129 12.713 -4.959 1.00 81.12 363 THR A O 1
ATOM 2744 N N . PRO A 1 364 ? -11.189 12.931 -6.059 1.00 77.56 364 PRO A N 1
ATOM 2745 C CA . PRO A 1 364 ? -10.371 12.752 -4.854 1.00 77.56 364 PRO A CA 1
ATOM 2746 C C . PRO A 1 364 ? -10.720 13.726 -3.716 1.00 77.56 364 PRO A C 1
ATOM 2748 O O . PRO A 1 364 ? -10.765 13.329 -2.555 1.00 77.56 364 PRO A O 1
ATOM 2751 N N . GLU A 1 365 ? -11.032 14.982 -4.051 1.00 78.94 365 GLU A N 1
ATOM 2752 C CA . GLU A 1 365 ? -11.473 15.998 -3.086 1.00 78.94 365 GLU A CA 1
ATOM 2753 C C . GLU A 1 365 ? -12.825 15.633 -2.457 1.00 78.94 365 GLU A C 1
ATOM 2755 O O . GLU A 1 365 ? -12.979 15.709 -1.241 1.00 78.94 365 GLU A O 1
ATOM 2760 N N . GLN A 1 366 ? -13.780 15.161 -3.265 1.00 82.94 366 GLN A N 1
ATOM 2761 C CA . GLN A 1 366 ? -15.084 14.703 -2.780 1.00 82.94 366 GLN A CA 1
ATOM 2762 C C . GLN A 1 366 ? -14.968 13.449 -1.912 1.00 82.94 366 GLN A C 1
ATOM 2764 O O . GLN A 1 366 ? -15.678 13.337 -0.920 1.00 82.94 366 GLN A O 1
ATOM 2769 N N . VAL A 1 367 ? -14.078 12.515 -2.261 1.00 83.19 367 VAL A N 1
ATOM 2770 C CA . VAL A 1 367 ? -13.805 11.323 -1.446 1.00 83.19 367 VAL A CA 1
ATOM 2771 C C . VAL A 1 367 ? -13.242 11.726 -0.087 1.00 83.19 367 VAL A C 1
ATOM 2773 O O . VAL A 1 367 ? -13.739 11.251 0.931 1.00 83.19 367 VAL A O 1
ATOM 2776 N N . SER A 1 368 ? -12.239 12.606 -0.071 1.00 81.19 368 SER A N 1
ATOM 2777 C CA . SER A 1 368 ? -11.607 13.090 1.161 1.00 81.19 368 SER A CA 1
ATOM 2778 C C . SER A 1 368 ? -12.615 13.803 2.069 1.00 81.19 368 SER A C 1
ATOM 2780 O O . SER A 1 368 ? -12.771 13.426 3.231 1.00 81.19 368 SER A O 1
ATOM 2782 N N . GLY A 1 369 ? -13.382 14.752 1.516 1.00 82.44 369 GLY A N 1
ATOM 2783 C CA . GLY A 1 369 ? -14.432 15.457 2.254 1.00 82.44 369 GLY A CA 1
ATOM 2784 C C . GLY A 1 369 ? -15.515 14.507 2.769 1.00 82.44 369 GLY A C 1
ATOM 2785 O O . GLY A 1 369 ? -15.796 14.460 3.963 1.00 82.44 369 GLY A O 1
ATOM 2786 N N . ALA A 1 370 ? -16.078 13.661 1.901 1.00 86.69 370 ALA A N 1
ATOM 2787 C CA . ALA A 1 370 ? -17.132 12.724 2.289 1.00 86.69 370 ALA A CA 1
ATOM 2788 C C . ALA A 1 370 ? -16.674 11.725 3.361 1.00 86.69 370 ALA A C 1
ATOM 2790 O O . ALA A 1 370 ? -17.447 11.381 4.254 1.00 86.69 370 ALA A O 1
ATOM 2791 N N . ARG A 1 371 ? -15.418 11.270 3.299 1.00 85.25 371 ARG A N 1
ATOM 2792 C CA . ARG A 1 371 ? -14.807 10.405 4.314 1.00 85.25 371 ARG A CA 1
ATOM 2793 C C . ARG A 1 371 ? -14.657 11.135 5.649 1.00 85.25 371 ARG A C 1
ATOM 2795 O O . ARG A 1 371 ? -15.054 10.584 6.676 1.00 85.25 371 ARG A O 1
ATOM 2802 N N . GLY A 1 372 ? -14.119 12.357 5.633 1.00 84.38 372 GLY A N 1
ATOM 2803 C CA . GLY A 1 372 ? -13.982 13.199 6.822 1.00 84.38 372 GLY A CA 1
ATOM 2804 C C . GLY A 1 372 ? -15.330 13.448 7.494 1.00 84.38 372 GLY A C 1
ATOM 2805 O O . GLY A 1 372 ? -15.489 13.180 8.683 1.00 84.38 372 GLY A O 1
ATOM 2806 N N . ALA A 1 373 ? -16.331 13.833 6.710 1.00 87.00 373 ALA A N 1
ATOM 2807 C CA . ALA A 1 373 ? -17.673 14.082 7.207 1.00 87.00 373 ALA A CA 1
ATOM 2808 C C . ALA A 1 373 ? -18.399 12.809 7.685 1.00 87.00 373 ALA A C 1
ATOM 2810 O O . ALA A 1 373 ? -19.137 12.857 8.669 1.00 87.00 373 ALA A O 1
ATOM 2811 N N . LEU A 1 374 ? -18.174 11.651 7.045 1.00 89.12 374 LEU A N 1
ATOM 2812 C CA . LEU A 1 374 ? -18.706 10.360 7.503 1.00 89.12 374 LEU A CA 1
ATOM 2813 C C . LEU A 1 374 ? -18.078 9.929 8.831 1.00 89.12 374 LEU A C 1
ATOM 2815 O O . LEU A 1 374 ? -18.770 9.382 9.692 1.00 89.12 374 LEU A O 1
ATOM 2819 N N . ARG A 1 375 ? -16.786 10.200 9.027 1.00 87.94 375 ARG A N 1
ATOM 2820 C CA . ARG A 1 375 ? -16.105 9.978 10.305 1.00 87.94 375 ARG A CA 1
ATOM 2821 C C . ARG A 1 375 ? -16.674 10.876 11.397 1.00 87.94 375 ARG A C 1
ATOM 2823 O O . ARG A 1 375 ? -16.985 10.369 12.469 1.00 87.94 375 ARG A O 1
ATOM 2830 N N . ASP A 1 376 ? -16.842 12.166 11.124 1.00 86.31 376 ASP A N 1
ATOM 2831 C CA . ASP A 1 376 ? -17.398 13.112 12.096 1.00 86.31 376 ASP A CA 1
ATOM 2832 C C . ASP A 1 376 ? -18.826 12.699 12.490 1.00 86.31 376 ASP A C 1
ATOM 2834 O O . ASP A 1 376 ? -19.138 12.601 13.673 1.00 86.31 376 ASP A O 1
ATOM 2838 N N . LEU A 1 377 ? -19.655 12.314 11.513 1.00 89.19 377 LEU A N 1
ATOM 2839 C CA . LEU A 1 377 ? -20.984 11.746 11.753 1.00 89.19 377 LEU A CA 1
ATOM 2840 C C . LEU A 1 377 ? -20.939 10.474 12.617 1.00 89.19 377 LEU A C 1
ATOM 2842 O O . LEU A 1 377 ? -21.746 10.305 13.528 1.00 89.19 377 LEU A O 1
ATOM 2846 N N . THR A 1 378 ? -19.993 9.576 12.339 1.00 89.81 378 THR A N 1
ATOM 2847 C CA . THR A 1 378 ? -19.799 8.341 13.114 1.00 89.81 378 THR A CA 1
ATOM 2848 C C . THR A 1 378 ? -19.420 8.652 14.564 1.00 89.81 378 THR A C 1
ATOM 2850 O O . THR A 1 378 ? -19.916 7.993 15.477 1.00 89.81 378 THR A O 1
ATOM 2853 N N . ALA A 1 379 ? -18.572 9.661 14.789 1.00 87.62 379 ALA A N 1
ATOM 2854 C CA . ALA A 1 379 ? -18.167 10.090 16.124 1.00 87.62 379 ALA A CA 1
ATOM 2855 C C . ALA A 1 379 ? -19.344 10.695 16.904 1.00 87.62 379 ALA A C 1
ATOM 2857 O O . ALA A 1 379 ? -19.551 10.328 18.058 1.00 87.62 379 ALA A O 1
ATOM 2858 N N . GLU A 1 380 ? -20.164 11.543 16.274 1.00 85.94 380 GLU A N 1
ATOM 2859 C CA . GLU A 1 380 ? -21.376 12.088 16.905 1.00 85.94 380 GLU A CA 1
ATOM 2860 C C . GLU A 1 380 ? -22.342 10.979 17.336 1.00 85.94 380 GLU A C 1
ATOM 2862 O O . GLU A 1 380 ? -22.853 10.982 18.457 1.00 85.94 380 GLU A O 1
ATOM 2867 N N . TYR A 1 381 ? -22.571 9.988 16.471 1.00 88.06 381 TYR A N 1
ATOM 2868 C CA . TYR A 1 381 ? -23.437 8.869 16.828 1.00 88.06 381 TYR A CA 1
ATOM 2869 C C . TYR A 1 381 ? -22.848 7.974 17.909 1.00 88.06 381 TYR A C 1
ATOM 2871 O O . TYR A 1 381 ? -23.602 7.499 18.754 1.00 88.06 381 TYR A O 1
ATOM 2879 N N . ALA A 1 382 ? -21.531 7.777 17.932 1.00 87.06 382 ALA A N 1
ATOM 2880 C CA . ALA A 1 382 ? -20.873 7.035 19.000 1.00 87.06 382 ALA A CA 1
ATOM 2881 C C . ALA A 1 382 ? -21.005 7.763 20.349 1.00 87.06 382 ALA A C 1
ATOM 2883 O O . ALA A 1 382 ? -21.352 7.135 21.344 1.00 87.06 382 ALA A O 1
ATOM 2884 N N . LEU A 1 383 ? -20.841 9.094 20.373 1.00 82.75 383 LEU A N 1
ATOM 2885 C CA . LEU A 1 383 ? -21.113 9.908 21.565 1.00 82.75 383 LEU A CA 1
ATOM 2886 C C . LEU A 1 383 ? -22.550 9.718 22.059 1.00 82.75 383 LEU A C 1
ATOM 2888 O O . LEU A 1 383 ? -22.776 9.464 23.238 1.00 82.75 383 LEU A O 1
ATOM 2892 N N . MET A 1 384 ? -23.534 9.807 21.163 1.00 82.00 384 MET A N 1
ATOM 2893 C CA . MET A 1 384 ? -24.946 9.667 21.532 1.00 82.00 384 MET A CA 1
ATOM 2894 C C . MET A 1 384 ? -25.340 8.231 21.917 1.00 82.00 384 MET A C 1
ATOM 2896 O O . MET A 1 384 ? -26.246 8.041 22.731 1.00 82.00 384 MET A O 1
ATOM 2900 N N . ALA A 1 385 ? -24.685 7.215 21.350 1.00 82.56 385 ALA A N 1
ATOM 2901 C CA . ALA A 1 385 ? -24.906 5.808 21.686 1.00 82.56 385 ALA A CA 1
ATOM 2902 C C . ALA A 1 385 ? -24.559 5.520 23.155 1.00 82.56 385 ALA A C 1
ATOM 2904 O O . ALA A 1 385 ? -25.345 4.881 23.850 1.00 82.56 385 ALA A O 1
ATOM 2905 N N . GLY A 1 386 ? -23.454 6.075 23.665 1.00 70.12 386 GLY A N 1
ATOM 2906 C CA . GLY A 1 386 ? -23.078 5.922 25.072 1.00 70.12 386 GLY A CA 1
ATOM 2907 C C . GLY A 1 386 ? -24.134 6.436 26.056 1.00 70.12 386 GLY A C 1
ATOM 2908 O O . GLY A 1 386 ? -24.349 5.840 27.107 1.00 70.12 386 GLY A O 1
ATOM 2909 N N . HIS A 1 387 ? -24.870 7.494 25.711 1.00 72.94 387 HIS A N 1
ATOM 2910 C CA . HIS A 1 387 ? -25.805 8.169 26.624 1.00 72.94 387 HIS A CA 1
ATOM 2911 C C . HIS A 1 387 ? -27.282 7.783 26.447 1.00 72.94 387 HIS A C 1
ATOM 2913 O O . HIS A 1 387 ? -28.174 8.515 26.877 1.00 72.94 387 HIS A O 1
ATOM 2919 N N . ALA A 1 388 ? -27.532 6.621 25.849 1.00 61.38 388 ALA A N 1
ATOM 2920 C CA . ALA A 1 388 ? -28.816 6.132 25.366 1.00 61.38 388 ALA A CA 1
ATOM 2921 C C . ALA A 1 388 ? -30.088 6.434 26.187 1.00 61.38 388 ALA A C 1
ATOM 2923 O O . ALA A 1 388 ? -31.068 6.867 25.593 1.00 61.38 388 ALA A O 1
ATOM 2924 N N . ARG A 1 389 ? -30.122 6.248 27.516 1.00 53.03 389 ARG A N 1
ATOM 2925 C CA . ARG A 1 389 ? -31.220 6.709 28.400 1.00 53.03 389 ARG A CA 1
ATOM 2926 C C . ARG A 1 389 ? -30.925 6.351 29.859 1.00 53.03 389 ARG A C 1
ATOM 2928 O O . ARG A 1 389 ? -31.086 5.213 30.282 1.00 53.03 389 ARG A O 1
ATOM 2935 N N . GLN A 1 390 ? -30.567 7.339 30.680 1.00 49.06 390 GLN A N 1
ATOM 2936 C CA . GLN A 1 390 ? -30.845 7.273 32.119 1.00 49.06 390 GLN A CA 1
ATOM 2937 C C . GLN A 1 390 ? -32.292 7.746 32.324 1.00 49.06 390 GLN A C 1
ATOM 2939 O O . GLN A 1 390 ? -32.537 8.940 32.489 1.00 49.06 390 GLN A O 1
ATOM 2944 N N . GLU A 1 391 ? -33.263 6.826 32.312 1.00 38.19 391 GLU A N 1
ATOM 2945 C CA . GLU A 1 391 ? -34.715 7.101 32.431 1.00 38.19 391 GLU A CA 1
ATOM 2946 C C . GLU A 1 391 ? -35.164 7.812 33.738 1.00 38.19 391 GLU A C 1
ATOM 2948 O O . GLU A 1 391 ? -36.355 7.973 33.988 1.00 38.19 391 GLU A O 1
ATOM 2953 N N . GLY A 1 392 ? -34.245 8.302 34.575 1.00 41.31 392 GLY A N 1
ATOM 2954 C CA . GLY A 1 392 ? -34.554 9.041 35.805 1.00 41.31 392 GLY A CA 1
ATOM 2955 C C . GLY A 1 392 ? -34.287 10.553 35.779 1.00 41.31 392 GLY A C 1
ATOM 2956 O O . GLY A 1 392 ? -34.736 11.245 36.690 1.00 41.31 392 GLY A O 1
ATOM 2957 N N . LEU A 1 393 ? -33.567 11.097 34.787 1.00 44.06 393 LEU A N 1
ATOM 2958 C CA . LEU A 1 393 ? -33.029 12.474 34.840 1.00 44.06 393 LEU A CA 1
ATOM 2959 C C . LEU A 1 393 ? -33.631 13.421 33.791 1.00 44.06 393 LEU A C 1
ATOM 2961 O O . LEU A 1 393 ? -32.969 14.329 33.295 1.00 44.06 393 LEU A O 1
ATOM 2965 N N . ALA A 1 394 ? -34.933 13.293 33.529 1.00 41.06 394 ALA A N 1
ATOM 2966 C CA . ALA A 1 394 ? -35.696 14.225 32.687 1.00 41.06 394 ALA A CA 1
ATOM 2967 C C . ALA A 1 394 ? -35.767 15.678 33.229 1.00 41.06 394 ALA A C 1
ATOM 2969 O O . ALA A 1 394 ? -36.435 16.519 32.638 1.00 41.06 394 ALA A O 1
ATOM 2970 N N . ALA A 1 395 ? -35.095 15.999 34.341 1.00 41.78 395 ALA A N 1
ATOM 2971 C CA . ALA A 1 395 ? -35.103 17.329 34.953 1.00 41.78 395 ALA A CA 1
ATOM 2972 C C . ALA A 1 395 ? -33.713 17.979 35.113 1.00 41.78 395 ALA A C 1
ATOM 2974 O O . ALA A 1 395 ? -33.647 19.117 35.568 1.00 41.78 395 ALA A O 1
ATOM 2975 N N . SER A 1 396 ? -32.610 17.305 34.754 1.00 45.06 396 SER A N 1
ATOM 2976 C CA . SER A 1 396 ? -31.248 17.845 34.948 1.00 45.06 396 SER A CA 1
ATOM 2977 C C . SER A 1 396 ? -30.328 17.747 33.730 1.00 45.06 396 SER A C 1
ATOM 2979 O O . SER A 1 396 ? -29.144 18.046 33.851 1.00 45.06 396 SER A O 1
ATOM 2981 N N . LEU A 1 397 ? -30.846 17.375 32.554 1.00 48.81 397 LEU A N 1
ATOM 2982 C CA . LEU A 1 397 ? -30.134 17.476 31.269 1.00 48.81 397 LEU A CA 1
ATOM 2983 C C . LEU A 1 397 ? -30.064 18.935 30.766 1.00 48.81 397 LEU A C 1
ATOM 2985 O O . LEU A 1 397 ? -30.176 19.217 29.580 1.00 48.81 397 LEU A O 1
ATOM 2989 N N . THR A 1 398 ? -29.905 19.889 31.682 1.00 46.75 398 THR A N 1
ATOM 2990 C CA . THR A 1 398 ? -29.426 21.235 31.366 1.00 46.75 398 THR A CA 1
ATOM 2991 C C . THR A 1 398 ? -27.965 21.131 30.942 1.00 46.75 398 THR A C 1
ATOM 2993 O O . THR A 1 398 ? -27.131 20.769 31.767 1.00 46.75 398 THR A O 1
ATOM 2996 N N . GLU A 1 399 ? -27.682 21.439 29.675 1.00 52.66 399 GLU A N 1
ATOM 2997 C CA . GLU A 1 399 ? -26.384 21.910 29.163 1.00 52.66 399 GLU A CA 1
ATOM 2998 C C . GLU A 1 399 ? -25.131 21.157 29.667 1.00 52.66 399 GLU A C 1
ATOM 3000 O O . GLU A 1 399 ? -24.097 21.769 29.932 1.00 52.66 399 GLU A O 1
ATOM 3005 N N . ARG A 1 400 ? -25.170 19.824 29.813 1.00 60.84 400 ARG A N 1
ATOM 3006 C CA . ARG A 1 400 ? -23.929 19.065 30.036 1.00 60.84 400 ARG A CA 1
ATOM 3007 C C . ARG A 1 400 ? -23.167 18.999 28.714 1.00 60.84 400 ARG A C 1
ATOM 3009 O O . ARG A 1 400 ? -23.685 18.483 27.728 1.00 60.84 400 ARG A O 1
ATOM 3016 N N . GLU A 1 401 ? -21.941 19.506 28.709 1.00 66.94 401 GLU A N 1
ATOM 3017 C CA . GLU A 1 401 ? -20.998 19.307 27.608 1.00 66.94 401 GLU A CA 1
ATOM 3018 C C . GLU A 1 401 ? -20.316 17.940 27.731 1.00 66.94 401 GLU A C 1
ATOM 3020 O O . GLU A 1 401 ? -20.008 17.485 28.839 1.00 66.94 401 GLU A O 1
ATOM 3025 N N . PHE A 1 402 ? -20.033 17.303 26.592 1.00 73.94 402 PHE A N 1
ATOM 3026 C CA . PHE A 1 402 ? -19.198 16.105 26.565 1.00 73.94 402 PHE A CA 1
ATOM 3027 C C . PHE A 1 402 ? -17.774 16.421 27.038 1.00 73.94 402 PHE A C 1
ATOM 3029 O O . PHE A 1 402 ? -17.095 17.346 26.558 1.00 73.94 402 PHE A O 1
ATOM 3036 N N . THR A 1 403 ? -17.283 15.605 27.961 1.00 77.19 403 THR A N 1
ATOM 3037 C CA . THR A 1 403 ? -15.909 15.663 28.450 1.00 77.19 403 THR A CA 1
ATOM 3038 C C . THR A 1 403 ? -14.916 15.436 27.297 1.00 77.19 403 THR A C 1
ATOM 3040 O O . THR A 1 403 ? -15.251 14.833 26.270 1.00 77.19 403 THR A O 1
ATOM 3043 N N . PRO A 1 404 ? -13.668 15.923 27.411 1.00 76.56 404 PRO A N 1
ATOM 3044 C CA . PRO A 1 404 ? -12.631 15.640 26.416 1.00 76.56 404 PRO A CA 1
ATOM 3045 C C . PRO A 1 404 ? -12.375 14.138 26.214 1.00 76.56 404 PRO A C 1
ATOM 3047 O O . PRO A 1 404 ? -12.076 13.726 25.096 1.00 76.56 404 PRO A O 1
ATOM 3050 N N . ALA A 1 405 ? -12.527 13.331 27.269 1.00 75.94 405 ALA A N 1
ATOM 3051 C CA . ALA A 1 405 ? -12.353 11.883 27.220 1.00 75.94 405 ALA A CA 1
ATOM 3052 C C . ALA A 1 405 ? -13.475 11.190 26.427 1.00 75.94 405 ALA A C 1
ATOM 3054 O O . ALA A 1 405 ? -13.167 10.427 25.516 1.00 75.94 405 ALA A O 1
ATOM 3055 N N . GLU A 1 406 ? -14.749 11.517 26.687 1.00 79.88 406 GLU A N 1
ATOM 3056 C CA . GLU A 1 406 ? -15.897 10.994 25.917 1.00 79.88 406 GLU A CA 1
ATOM 3057 C C . GLU A 1 406 ? -15.725 11.295 24.414 1.00 79.88 406 GLU A C 1
ATOM 3059 O O . GLU A 1 406 ? -15.835 10.404 23.570 1.00 79.88 406 GLU A O 1
ATOM 3064 N N . ARG A 1 407 ? -15.332 12.532 24.073 1.00 80.88 407 ARG A N 1
ATOM 3065 C CA . ARG A 1 407 ? -15.036 12.936 22.685 1.00 80.88 407 ARG A CA 1
ATOM 3066 C C . ARG A 1 407 ? -13.863 12.185 22.073 1.00 80.88 407 ARG A C 1
ATOM 3068 O O . ARG A 1 407 ? -13.921 11.833 20.899 1.00 80.88 407 ARG A O 1
ATOM 3075 N N . ALA A 1 408 ? -12.808 11.935 22.842 1.00 81.94 408 ALA A N 1
ATOM 3076 C CA . ALA A 1 408 ? -11.661 11.177 22.362 1.00 81.94 408 ALA A CA 1
ATOM 3077 C C . ALA A 1 408 ? -12.017 9.708 22.089 1.00 81.94 408 ALA A C 1
ATOM 3079 O O . ALA A 1 408 ? -11.601 9.176 21.063 1.00 81.94 408 ALA A O 1
ATOM 3080 N N . VAL A 1 409 ? -12.824 9.077 22.951 1.00 85.88 409 VAL A N 1
ATOM 3081 C CA . VAL A 1 409 ? -13.313 7.702 22.749 1.00 85.88 409 VAL A CA 1
ATOM 3082 C C . VAL A 1 409 ? -14.141 7.599 21.476 1.00 85.88 409 VAL A C 1
ATOM 3084 O O . VAL A 1 409 ? -13.864 6.743 20.638 1.00 85.88 409 VAL A O 1
ATOM 3087 N N . ALA A 1 410 ? -15.101 8.499 21.282 1.00 86.38 410 ALA A N 1
ATOM 3088 C CA . ALA A 1 410 ? -15.942 8.491 20.093 1.00 86.38 410 ALA A CA 1
ATOM 3089 C C . ALA A 1 410 ? -15.178 8.817 18.798 1.00 86.38 410 ALA A C 1
ATOM 3091 O O . ALA A 1 410 ? -15.398 8.172 17.771 1.00 86.38 410 ALA A O 1
ATOM 3092 N N . ALA A 1 411 ? -14.245 9.774 18.840 1.00 85.25 411 ALA A N 1
ATOM 3093 C CA . ALA A 1 411 ? -13.411 10.116 17.690 1.00 85.25 411 ALA A CA 1
ATOM 3094 C C . ALA A 1 411 ? -12.482 8.959 17.289 1.00 85.25 411 ALA A C 1
ATOM 3096 O O . ALA A 1 411 ? -12.365 8.646 16.104 1.00 85.25 411 ALA A O 1
ATOM 3097 N N . GLU A 1 412 ? -11.855 8.287 18.259 1.00 86.06 412 GLU A N 1
ATOM 3098 C CA . GLU A 1 412 ? -11.031 7.105 17.986 1.00 86.06 412 GLU A CA 1
ATOM 3099 C C . GLU A 1 412 ? -11.876 5.925 17.507 1.00 86.06 412 GLU A C 1
ATOM 3101 O O . GLU A 1 412 ? -11.466 5.216 16.586 1.00 86.06 412 GLU A O 1
ATOM 3106 N N . PHE A 1 413 ? -13.071 5.724 18.075 1.00 88.31 413 PHE A N 1
ATOM 3107 C CA . PHE A 1 413 ? -14.012 4.722 17.581 1.00 88.31 413 PHE A CA 1
ATOM 3108 C C . PHE A 1 413 ? -14.325 4.966 16.105 1.00 88.31 413 PHE A C 1
ATOM 3110 O O . PHE A 1 413 ? -14.209 4.043 15.296 1.00 88.31 413 PHE A O 1
ATOM 3117 N N . ALA A 1 414 ? -14.666 6.205 15.744 1.00 87.56 414 ALA A N 1
ATOM 3118 C CA . ALA A 1 414 ? -14.959 6.573 14.370 1.00 87.56 414 ALA A CA 1
ATOM 3119 C C . ALA A 1 414 ? -13.749 6.355 13.459 1.00 87.56 414 ALA A C 1
ATOM 3121 O O . ALA A 1 414 ? -13.898 5.780 12.388 1.00 87.56 414 ALA A O 1
ATOM 3122 N N . ALA A 1 415 ? -12.545 6.737 13.891 1.00 82.81 415 ALA A N 1
ATOM 3123 C CA . ALA A 1 415 ? -11.322 6.537 13.117 1.00 82.81 415 ALA A CA 1
ATOM 3124 C C . ALA A 1 415 ? -11.031 5.050 12.842 1.00 82.81 415 ALA A C 1
ATOM 3126 O O . ALA A 1 415 ? -10.688 4.691 11.716 1.00 82.81 415 ALA A O 1
ATOM 3127 N N . GLN A 1 416 ? -11.201 4.180 13.842 1.00 80.88 416 GLN A N 1
ATOM 3128 C CA . GLN A 1 416 ? -10.897 2.749 13.718 1.00 80.88 416 GLN A CA 1
ATOM 3129 C C . GLN A 1 416 ? -12.003 1.955 13.009 1.00 80.88 416 GLN A C 1
ATOM 3131 O O . GLN A 1 416 ? -11.718 0.942 12.373 1.00 80.88 416 GLN A O 1
ATOM 3136 N N . ASN A 1 417 ? -13.256 2.419 13.068 1.00 84.06 417 ASN A N 1
ATOM 3137 C CA . ASN A 1 417 ? -14.413 1.703 12.520 1.00 84.06 417 ASN A CA 1
ATOM 3138 C C . ASN A 1 417 ? -15.003 2.342 11.255 1.00 84.06 417 ASN A C 1
ATOM 3140 O O . ASN A 1 417 ? -15.971 1.812 10.713 1.00 84.06 417 ASN A O 1
ATOM 3144 N N . LEU A 1 418 ? -14.414 3.426 10.735 1.00 85.31 418 LEU A N 1
ATOM 3145 C CA . LEU A 1 418 ? -14.916 4.141 9.554 1.00 85.31 418 LEU A CA 1
ATOM 3146 C C . LEU A 1 418 ? -15.123 3.229 8.346 1.00 85.31 418 LEU A C 1
ATOM 3148 O O . LEU A 1 418 ? -16.112 3.359 7.633 1.00 85.31 418 LEU A O 1
ATOM 3152 N N . ASN A 1 419 ? -14.198 2.298 8.117 1.00 84.38 419 ASN A N 1
ATOM 3153 C CA . ASN A 1 419 ? -14.298 1.386 6.984 1.00 84.38 419 ASN A CA 1
ATOM 3154 C C . ASN A 1 419 ? -15.476 0.410 7.147 1.00 84.38 419 ASN A C 1
ATOM 3156 O O . ASN A 1 419 ? -16.203 0.177 6.186 1.00 84.38 419 ASN A O 1
ATOM 3160 N N . ASP A 1 420 ? -15.690 -0.117 8.358 1.00 82.44 420 ASP A N 1
ATOM 3161 C CA . ASP A 1 420 ? -16.805 -1.021 8.686 1.00 82.44 420 ASP A CA 1
ATOM 3162 C C . ASP A 1 420 ? -18.146 -0.274 8.529 1.00 82.44 420 ASP A C 1
ATOM 3164 O O . ASP A 1 420 ? -19.078 -0.768 7.892 1.00 82.44 420 ASP A O 1
ATOM 3168 N N . VAL A 1 421 ? -18.205 0.981 8.996 1.00 85.62 421 VAL A N 1
ATOM 3169 C CA . VAL A 1 421 ? -19.361 1.871 8.814 1.00 85.62 421 VAL A CA 1
ATOM 3170 C C . VAL A 1 421 ? -19.615 2.161 7.336 1.00 85.62 421 VAL A C 1
ATOM 3172 O O . VAL A 1 421 ? -20.741 2.006 6.869 1.00 85.62 421 VAL A O 1
ATOM 3175 N N . ALA A 1 422 ? -18.594 2.533 6.563 1.00 85.50 422 ALA A N 1
ATOM 3176 C CA . ALA A 1 422 ? -18.745 2.839 5.142 1.00 85.50 422 ALA A CA 1
ATOM 3177 C C . ALA A 1 422 ? -19.261 1.630 4.344 1.00 85.50 422 ALA A C 1
ATOM 3179 O O . ALA A 1 422 ? -20.173 1.781 3.534 1.00 85.50 422 ALA A O 1
ATOM 3180 N N . VAL A 1 423 ? -18.734 0.427 4.600 1.00 83.25 423 VAL A N 1
ATOM 3181 C CA . VAL A 1 423 ? -19.169 -0.807 3.920 1.00 83.25 423 VAL A CA 1
ATOM 3182 C C . VAL A 1 423 ? -20.621 -1.168 4.241 1.00 83.25 423 VAL A C 1
ATOM 3184 O O . VAL A 1 423 ? -21.339 -1.635 3.360 1.00 83.25 423 VAL A O 1
ATOM 3187 N N . ARG A 1 424 ? -21.072 -0.949 5.479 1.00 84.12 424 ARG A N 1
ATOM 3188 C CA . ARG A 1 424 ? -22.437 -1.294 5.912 1.00 84.12 424 ARG A CA 1
ATOM 3189 C C . ARG A 1 424 ? -23.486 -0.241 5.558 1.00 84.12 424 ARG A C 1
ATOM 3191 O O . ARG A 1 424 ? -24.671 -0.550 5.549 1.00 84.12 424 ARG A O 1
ATOM 3198 N N . THR A 1 425 ? -23.076 0.991 5.260 1.00 86.81 425 THR A N 1
ATOM 3199 C CA . THR A 1 425 ? -24.004 2.116 5.031 1.00 86.81 425 THR A CA 1
ATOM 3200 C C . THR A 1 425 ? -24.088 2.552 3.571 1.00 86.81 425 THR A C 1
ATOM 3202 O O . THR A 1 425 ? -25.125 3.076 3.146 1.00 86.81 425 THR A O 1
ATOM 3205 N N . LEU A 1 426 ? -23.041 2.291 2.782 1.00 85.06 426 LEU A N 1
ATOM 3206 C CA . LEU A 1 426 ? -22.933 2.695 1.383 1.00 85.06 426 LEU A CA 1
ATOM 3207 C C . LEU A 1 426 ? -22.896 1.485 0.435 1.00 85.06 426 LEU A C 1
ATOM 3209 O O . LEU A 1 426 ? -22.394 0.423 0.802 1.00 85.06 426 LEU A O 1
ATOM 3213 N N . PRO A 1 427 ? -23.343 1.654 -0.824 1.00 82.38 427 PRO A N 1
ATOM 3214 C CA . PRO A 1 427 ? -23.133 0.666 -1.874 1.00 82.38 427 PRO A CA 1
ATOM 3215 C C . PRO A 1 427 ? -21.657 0.304 -2.050 1.00 82.38 427 PRO A C 1
ATOM 3217 O O . PRO A 1 427 ? -20.810 1.195 -1.923 1.00 82.38 427 PRO A O 1
ATOM 3220 N N . PRO A 1 428 ? -21.331 -0.937 -2.457 1.00 75.94 428 PRO A N 1
ATOM 3221 C CA . PRO A 1 428 ? -19.949 -1.411 -2.568 1.00 75.94 428 PRO A CA 1
ATOM 3222 C C . PRO A 1 428 ? -19.029 -0.501 -3.394 1.00 75.94 428 PRO A C 1
ATOM 3224 O O . PRO A 1 428 ? -17.874 -0.289 -3.034 1.00 75.94 428 PRO A O 1
ATOM 3227 N N . GLU A 1 429 ? -19.548 0.075 -4.480 1.00 77.62 429 GLU A N 1
ATOM 3228 C CA . GLU A 1 429 ? -18.810 0.974 -5.375 1.00 77.62 429 GLU A CA 1
ATOM 3229 C C . GLU A 1 429 ? -18.418 2.295 -4.697 1.00 77.62 429 GLU A C 1
ATOM 3231 O O . GLU A 1 429 ? -17.312 2.794 -4.903 1.00 77.62 429 GLU A O 1
ATOM 3236 N N . LEU A 1 430 ? -19.307 2.856 -3.872 1.00 80.25 430 LEU A N 1
ATOM 3237 C CA . LEU A 1 430 ? -19.066 4.096 -3.128 1.00 80.25 430 LEU A CA 1
ATOM 3238 C C . LEU A 1 430 ? -18.250 3.829 -1.865 1.00 80.25 430 LEU A C 1
ATOM 3240 O O . LEU A 1 430 ? -17.309 4.567 -1.579 1.00 80.25 430 LEU A O 1
ATOM 3244 N N . ALA A 1 431 ? -18.549 2.739 -1.156 1.00 81.25 431 ALA A N 1
ATOM 3245 C CA . ALA A 1 431 ? 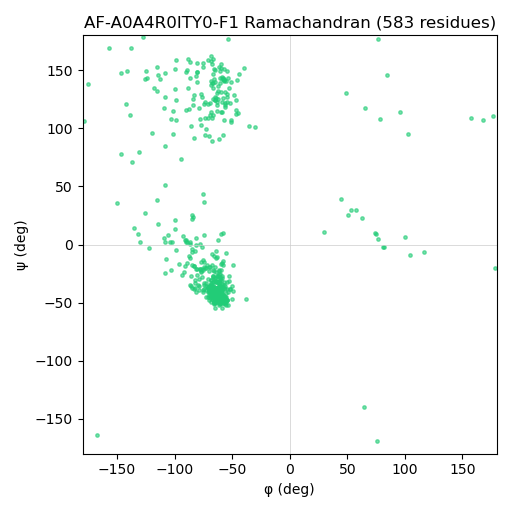-17.770 2.294 -0.010 1.00 81.25 431 ALA A CA 1
ATOM 3246 C C . ALA A 1 431 ? -16.298 2.097 -0.397 1.00 81.25 431 ALA A C 1
ATOM 3248 O O . ALA A 1 431 ? -15.418 2.614 0.280 1.00 81.25 431 ALA A O 1
ATOM 3249 N N . ALA A 1 432 ? -16.010 1.447 -1.532 1.00 74.62 432 ALA A N 1
ATOM 3250 C CA . ALA A 1 432 ? -14.640 1.233 -2.003 1.00 74.62 432 ALA A CA 1
ATOM 3251 C C . ALA A 1 432 ? -13.860 2.536 -2.262 1.00 74.62 432 ALA A C 1
ATOM 3253 O O . ALA A 1 432 ? -12.641 2.557 -2.102 1.00 74.62 432 ALA A O 1
ATOM 3254 N N . GLN A 1 433 ? -14.545 3.617 -2.643 1.00 75.62 433 GLN A N 1
ATOM 3255 C CA . GLN A 1 433 ? -13.925 4.931 -2.831 1.00 75.62 433 GLN A CA 1
ATOM 3256 C C . GLN A 1 433 ? -13.631 5.601 -1.486 1.00 75.62 433 GLN A C 1
ATOM 3258 O O . GLN A 1 433 ? -12.549 6.149 -1.304 1.00 75.62 433 GLN A O 1
ATOM 3263 N N . VAL A 1 434 ? -14.553 5.495 -0.525 1.00 77.69 434 VAL A N 1
ATOM 3264 C CA . VAL A 1 434 ? -14.427 6.093 0.816 1.00 77.69 434 VAL A CA 1
ATOM 3265 C C . VAL A 1 434 ? -13.462 5.309 1.721 1.00 77.69 434 VAL A C 1
ATOM 3267 O O . VAL A 1 434 ? -12.832 5.905 2.586 1.00 77.69 434 VAL A O 1
ATOM 3270 N N . VAL A 1 435 ? -13.289 3.998 1.516 1.00 72.75 435 VAL A N 1
ATOM 3271 C CA . VAL A 1 435 ? -12.455 3.077 2.331 1.00 72.75 435 VAL A CA 1
ATOM 3272 C C . VAL A 1 435 ? -10.942 3.192 2.045 1.00 72.75 435 VAL A C 1
ATOM 3274 O O . VAL A 1 435 ? -10.134 2.505 2.669 1.00 72.75 435 VAL A O 1
ATOM 3277 N N . MET A 1 436 ? -10.522 4.073 1.133 1.00 57.62 436 MET A N 1
ATOM 3278 C CA . MET A 1 436 ? -9.109 4.247 0.767 1.00 57.62 436 MET A CA 1
ATOM 3279 C C . MET A 1 436 ? -8.227 4.597 1.989 1.00 57.62 436 MET A C 1
ATOM 3281 O O . MET A 1 436 ? -8.668 5.344 2.866 1.00 57.62 436 MET A O 1
ATOM 3285 N N . PRO A 1 437 ? -6.988 4.069 2.069 1.00 47.97 437 PRO A N 1
ATOM 3286 C CA . PRO A 1 437 ? -6.072 4.380 3.162 1.00 47.97 437 PRO A CA 1
ATOM 3287 C C . PRO A 1 437 ? -5.716 5.871 3.133 1.00 47.97 437 PRO A C 1
ATOM 3289 O O . PRO A 1 437 ? -5.285 6.394 2.107 1.00 47.97 437 PRO A O 1
ATOM 3292 N N . GLU A 1 438 ? -5.924 6.552 4.256 1.00 50.47 438 GLU A N 1
ATOM 3293 C CA . GLU A 1 438 ? -5.683 7.988 4.415 1.00 50.47 438 GLU A CA 1
ATOM 3294 C C . GLU A 1 438 ? -4.327 8.234 5.109 1.00 50.47 438 GLU A C 1
ATOM 3296 O O . GLU A 1 438 ? -3.896 7.401 5.914 1.00 50.47 438 GLU A O 1
ATOM 3301 N N . PRO A 1 439 ? -3.649 9.367 4.841 1.00 38.03 439 PRO A N 1
ATOM 3302 C CA . PRO A 1 439 ? -2.602 9.896 5.715 1.00 38.03 439 PRO A CA 1
ATOM 3303 C C . PRO A 1 439 ? -3.118 10.138 7.143 1.00 38.03 439 PRO A C 1
ATOM 3305 O O . PRO A 1 439 ? -4.297 10.412 7.363 1.00 38.03 439 PRO A O 1
ATOM 3308 N N . ALA A 1 440 ? -2.214 10.034 8.122 1.00 40.50 440 ALA A N 1
ATOM 3309 C CA . ALA A 1 440 ? -2.530 10.159 9.541 1.00 40.50 440 ALA A CA 1
ATOM 3310 C C . ALA A 1 440 ? -3.258 11.479 9.855 1.00 40.50 440 ALA A C 1
ATOM 3312 O O . ALA A 1 440 ? -2.783 12.567 9.524 1.00 40.50 440 ALA A O 1
ATOM 3313 N N . TYR A 1 441 ? -4.412 11.367 10.515 1.00 46.09 441 TYR A N 1
ATOM 3314 C CA . TYR A 1 441 ? -5.152 12.503 11.055 1.00 46.09 441 TYR A CA 1
ATOM 3315 C C . TYR A 1 441 ? -4.274 13.263 12.067 1.00 46.09 441 TYR A C 1
ATOM 3317 O O . TYR A 1 441 ? -3.424 12.634 12.704 1.00 46.09 441 TYR A O 1
ATOM 3325 N N . PRO A 1 442 ? -4.450 14.586 12.268 1.00 46.91 442 PRO A N 1
ATOM 3326 C CA . PRO A 1 442 ? -3.888 15.268 13.427 1.00 46.91 442 PRO A CA 1
ATOM 3327 C C . PRO A 1 442 ? -4.485 14.653 14.695 1.00 46.91 442 PRO A C 1
ATOM 3329 O O . PRO A 1 442 ? -5.546 15.040 15.186 1.00 46.91 442 PRO A O 1
ATOM 3332 N N . ASP A 1 443 ? -3.787 13.639 15.184 1.00 55.56 443 ASP A N 1
ATOM 3333 C CA . ASP A 1 443 ? -4.120 12.889 16.369 1.00 55.56 443 ASP A CA 1
ATOM 3334 C C . ASP A 1 443 ? -4.165 13.862 17.550 1.00 55.56 443 ASP A C 1
ATOM 3336 O O . ASP A 1 443 ? -3.164 14.472 17.939 1.00 55.56 443 ASP A O 1
ATOM 3340 N N . THR A 1 444 ? -5.353 14.046 18.126 1.00 65.19 444 THR A N 1
ATOM 3341 C CA . THR A 1 444 ? -5.442 14.771 19.392 1.00 65.19 444 THR A CA 1
ATOM 3342 C C . THR A 1 444 ? -4.728 13.941 20.458 1.00 65.19 444 THR A C 1
ATOM 3344 O O . THR A 1 444 ? -4.824 12.714 20.463 1.00 65.19 444 THR A O 1
ATOM 3347 N N . GLN A 1 445 ? -4.015 14.591 21.381 1.00 71.88 445 GLN A N 1
ATOM 3348 C CA . GLN A 1 445 ? -3.286 13.893 22.452 1.00 71.88 445 GLN A CA 1
ATOM 3349 C C . GLN A 1 445 ? -4.185 12.905 23.213 1.00 71.88 445 GLN A C 1
ATOM 3351 O O . GLN A 1 445 ? -3.760 11.800 23.526 1.00 71.88 445 GLN A O 1
ATOM 3356 N N . HIS A 1 446 ? -5.450 13.264 23.442 1.00 74.75 446 HIS A N 1
ATOM 3357 C CA . HIS A 1 446 ? -6.413 12.389 24.110 1.00 74.75 446 HIS A CA 1
ATOM 3358 C C . HIS A 1 446 ? -6.786 11.169 23.251 1.00 74.75 446 HIS A C 1
ATOM 3360 O O . HIS A 1 446 ? -6.893 10.070 23.788 1.00 74.75 446 HIS A O 1
ATOM 3366 N N . GLY A 1 447 ? -6.908 11.324 21.927 1.00 78.38 447 GLY A N 1
ATOM 3367 C CA . GLY A 1 447 ? -7.136 10.204 21.007 1.00 78.38 447 GLY A CA 1
ATOM 3368 C C . GLY A 1 447 ? -6.002 9.174 21.041 1.00 78.38 447 GLY A C 1
ATOM 3369 O O . GLY A 1 447 ? -6.251 7.977 21.155 1.00 78.38 447 GLY A O 1
ATOM 3370 N N . GLN A 1 448 ? -4.744 9.625 21.097 1.00 81.94 448 GLN A N 1
ATOM 3371 C CA . GLN A 1 448 ? -3.597 8.715 21.246 1.00 81.94 448 GLN A CA 1
ATOM 3372 C C . GLN A 1 448 ? -3.611 7.939 22.561 1.00 81.94 448 GLN A C 1
ATOM 3374 O O . GLN A 1 448 ? -3.304 6.747 22.568 1.00 81.94 448 GLN A O 1
ATOM 3379 N N . VAL A 1 449 ? -3.989 8.582 23.668 1.00 83.62 449 VAL A N 1
ATOM 3380 C CA . VAL A 1 449 ? -4.100 7.904 24.968 1.00 83.62 449 VAL A CA 1
ATOM 3381 C C . VAL A 1 449 ? -5.199 6.847 24.925 1.00 83.62 449 VAL A C 1
ATOM 3383 O O . VAL A 1 449 ? -4.958 5.711 25.327 1.00 83.62 449 VAL A O 1
ATOM 3386 N N . VAL A 1 450 ? -6.377 7.179 24.389 1.00 84.81 450 VAL A N 1
ATOM 3387 C CA . VAL A 1 450 ? -7.481 6.221 24.221 1.00 84.81 450 VAL A CA 1
ATOM 3388 C C . VAL A 1 450 ? -7.057 5.043 23.344 1.00 84.81 450 VAL A C 1
ATOM 3390 O O . VAL A 1 450 ? -7.287 3.893 23.713 1.00 84.81 450 VAL A O 1
ATOM 3393 N N . ARG A 1 451 ? -6.392 5.307 22.213 1.00 84.88 451 ARG A N 1
ATOM 3394 C CA . ARG A 1 451 ? -5.875 4.273 21.306 1.00 84.88 451 ARG A CA 1
ATOM 3395 C C . ARG A 1 451 ? -4.875 3.360 22.011 1.00 84.88 451 ARG A C 1
ATOM 3397 O O . ARG A 1 451 ? -4.994 2.140 21.940 1.00 84.88 451 ARG A O 1
ATOM 3404 N N . GLY A 1 452 ? -3.908 3.942 22.717 1.00 84.44 452 GLY A N 1
ATOM 3405 C CA . GLY A 1 452 ? -2.908 3.198 23.481 1.00 84.44 452 GLY A CA 1
ATOM 3406 C C . GLY A 1 452 ? -3.535 2.347 24.585 1.00 84.44 452 GLY A C 1
ATOM 3407 O O . GLY A 1 452 ? -3.135 1.198 24.769 1.00 84.44 452 GLY A O 1
ATOM 3408 N N . PHE A 1 453 ? -4.544 2.889 25.270 1.00 87.31 453 PHE A N 1
ATOM 3409 C CA . PHE A 1 453 ? -5.306 2.191 26.300 1.00 87.31 453 PHE A CA 1
ATOM 3410 C C . PHE A 1 453 ? -6.097 1.012 25.728 1.00 87.31 453 PHE A C 1
ATOM 3412 O O . PHE A 1 453 ? -5.902 -0.115 26.178 1.00 87.31 453 PHE A O 1
ATOM 3419 N N . ALA A 1 454 ? -6.929 1.242 24.707 1.00 85.31 454 ALA A N 1
ATOM 3420 C CA . ALA A 1 454 ? -7.739 0.199 24.079 1.00 85.31 454 ALA A CA 1
ATOM 3421 C C . ALA A 1 454 ? -6.866 -0.942 23.534 1.00 85.31 454 ALA A C 1
ATOM 3423 O O . ALA A 1 454 ? -7.134 -2.103 23.826 1.00 85.31 454 ALA A O 1
ATOM 3424 N N . ASN A 1 455 ? -5.761 -0.614 22.853 1.00 84.31 455 ASN A N 1
ATOM 3425 C CA . ASN A 1 455 ? -4.810 -1.610 22.356 1.00 84.31 455 ASN A CA 1
ATOM 3426 C C . ASN A 1 455 ? -4.174 -2.422 23.492 1.00 84.31 455 ASN A C 1
ATOM 3428 O O . ASN A 1 455 ? -3.973 -3.625 23.357 1.00 84.31 455 ASN A O 1
ATOM 3432 N N . ALA A 1 456 ? -3.839 -1.785 24.618 1.00 84.69 456 ALA A N 1
ATOM 3433 C CA . ALA A 1 456 ? -3.304 -2.501 25.770 1.00 84.69 456 ALA A CA 1
ATOM 3434 C C . ALA A 1 456 ? -4.339 -3.460 26.375 1.00 84.69 456 ALA A C 1
ATOM 3436 O O . ALA A 1 456 ? -3.978 -4.590 26.697 1.00 84.69 456 ALA A O 1
ATOM 3437 N N . VAL A 1 457 ? -5.605 -3.046 26.493 1.00 82.69 457 VAL A N 1
ATOM 3438 C CA . VAL A 1 457 ? -6.692 -3.909 26.986 1.00 82.69 457 VAL A CA 1
ATOM 3439 C C . VAL A 1 457 ? -6.937 -5.082 26.032 1.00 82.69 457 VAL A C 1
ATOM 3441 O O . VAL A 1 457 ? -6.956 -6.226 26.488 1.00 82.69 457 VAL A O 1
ATOM 3444 N N . ASP A 1 458 ? -7.046 -4.827 24.725 1.00 82.31 458 ASP A N 1
ATOM 3445 C CA . ASP A 1 458 ? -7.263 -5.867 23.711 1.00 82.31 458 ASP A CA 1
ATOM 3446 C C . ASP A 1 458 ? -6.113 -6.893 23.711 1.00 82.31 458 ASP A C 1
ATOM 3448 O O . ASP A 1 458 ? -6.362 -8.101 23.752 1.00 82.31 458 ASP A O 1
ATOM 3452 N N . ASN A 1 459 ? -4.856 -6.435 23.771 1.00 82.00 459 ASN A N 1
ATOM 3453 C CA . ASN A 1 459 ? -3.683 -7.314 23.856 1.00 82.00 459 ASN A CA 1
ATOM 3454 C C . ASN A 1 459 ? -3.683 -8.158 25.140 1.00 82.00 459 ASN A C 1
ATOM 3456 O O . ASN A 1 459 ? -3.434 -9.361 25.099 1.00 82.00 459 ASN A O 1
ATOM 3460 N N . LEU A 1 460 ? -3.989 -7.553 26.294 1.00 78.56 460 LEU A N 1
ATOM 3461 C CA . LEU A 1 460 ? -4.035 -8.263 27.579 1.00 78.56 460 LEU A CA 1
ATOM 3462 C C . LEU A 1 460 ? -5.137 -9.327 27.626 1.00 78.56 460 LEU A C 1
ATOM 3464 O O . LEU A 1 460 ? -4.989 -10.333 28.318 1.00 78.56 460 LEU A O 1
ATOM 3468 N N . LYS A 1 461 ? -6.225 -9.120 26.882 1.00 73.50 461 LYS A N 1
ATOM 3469 C CA . LYS A 1 461 ? -7.349 -10.056 26.776 1.00 73.50 461 LYS A CA 1
ATOM 3470 C C . LYS A 1 461 ? -7.194 -11.090 25.663 1.00 73.50 461 LYS A C 1
ATOM 3472 O O . LYS A 1 461 ? -8.100 -11.894 25.461 1.00 73.50 461 LYS A O 1
ATOM 3477 N N . GLY A 1 462 ? -6.071 -11.090 24.940 1.00 68.25 462 GLY A N 1
ATOM 3478 C CA . GLY A 1 462 ? -5.881 -11.971 23.785 1.00 68.25 462 GLY A CA 1
ATOM 3479 C C . GLY A 1 462 ? -6.884 -11.695 22.658 1.00 68.25 462 GLY A C 1
ATOM 3480 O O . GLY A 1 462 ? -7.149 -12.565 21.829 1.00 68.25 462 GLY A O 1
ATOM 3481 N N . LEU A 1 463 ? -7.447 -10.482 22.615 1.00 66.56 463 LEU A N 1
ATOM 3482 C CA . LEU A 1 463 ? -8.356 -10.005 21.573 1.00 66.56 463 LEU A CA 1
ATOM 3483 C C . LEU A 1 463 ? -7.591 -9.445 20.367 1.00 66.56 463 LEU A C 1
ATOM 3485 O O . LEU A 1 463 ? -8.156 -8.714 19.563 1.00 66.56 463 LEU A O 1
ATOM 3489 N N . GLU A 1 464 ? -6.331 -9.844 20.176 1.00 57.75 464 GLU A N 1
ATOM 3490 C CA . GLU A 1 464 ? -5.503 -9.482 19.013 1.00 57.75 464 GLU A CA 1
ATOM 3491 C C . GLU A 1 464 ? -6.211 -9.797 17.679 1.00 57.75 464 GLU A C 1
ATOM 3493 O O . GLU A 1 464 ? -6.010 -9.130 16.668 1.00 57.75 464 GLU A O 1
ATOM 3498 N N . THR A 1 465 ? -7.105 -10.792 17.693 1.00 47.59 465 THR A N 1
ATOM 3499 C CA . THR A 1 465 ? -7.917 -11.223 16.544 1.00 47.59 465 THR A CA 1
ATOM 3500 C C . THR A 1 465 ? -9.180 -10.382 16.295 1.00 47.59 465 THR A C 1
ATOM 3502 O O . THR A 1 465 ? -9.873 -10.626 15.298 1.00 47.59 465 THR A O 1
ATOM 3505 N N . ARG A 1 466 ? -9.492 -9.429 17.188 1.00 61.91 466 ARG A N 1
ATOM 3506 C CA . ARG A 1 466 ? -10.613 -8.472 17.150 1.00 61.91 466 ARG A CA 1
ATOM 3507 C C . ARG A 1 466 ? -10.120 -7.077 17.577 1.00 61.91 466 ARG A C 1
ATOM 3509 O O . ARG A 1 466 ? -10.450 -6.627 18.676 1.00 61.91 466 ARG A O 1
ATOM 3516 N N . PRO A 1 467 ? -9.324 -6.395 16.734 1.00 59.78 467 PRO A N 1
ATOM 3517 C CA . PRO A 1 467 ? -8.848 -5.056 17.059 1.00 59.78 467 PRO A CA 1
ATOM 3518 C C . PRO A 1 467 ? -10.034 -4.121 17.324 1.00 59.78 467 PRO A C 1
ATOM 3520 O O . PRO A 1 467 ? -11.058 -4.206 16.639 1.00 59.78 467 PRO A O 1
ATOM 3523 N N . SER A 1 468 ? -9.884 -3.240 18.316 1.00 72.44 468 SER A N 1
ATOM 3524 C CA . SER A 1 468 ? -10.861 -2.206 18.679 1.00 72.44 468 SER A CA 1
ATOM 3525 C C . SER A 1 468 ? -12.101 -2.705 19.426 1.00 72.44 468 SER A C 1
ATOM 3527 O O . SER A 1 468 ? -13.022 -1.917 19.634 1.00 72.44 468 SER A O 1
ATOM 3529 N N . GLU A 1 469 ? -12.164 -3.967 19.859 1.00 80.75 469 GLU A N 1
ATOM 3530 C CA . GLU A 1 469 ? -13.320 -4.500 20.601 1.00 80.75 469 GLU A CA 1
ATOM 3531 C C . GLU A 1 469 ? -13.531 -3.754 21.929 1.00 80.75 469 GLU A C 1
ATOM 3533 O O . GLU A 1 469 ? -14.655 -3.356 22.249 1.00 80.75 469 GLU A O 1
ATOM 3538 N N . SER A 1 470 ? -12.454 -3.483 22.675 1.00 82.62 470 SER A N 1
ATOM 3539 C CA . SER A 1 470 ? -12.546 -2.678 23.900 1.00 82.62 470 SER A CA 1
ATOM 3540 C C . SER A 1 470 ? -13.023 -1.255 23.607 1.00 82.62 470 SER A C 1
ATOM 3542 O O . SER A 1 470 ? -13.831 -0.701 24.351 1.00 82.62 470 SER A O 1
ATOM 3544 N N . LEU A 1 471 ? -12.577 -0.673 22.491 1.00 85.81 471 LEU A N 1
ATOM 3545 C CA . LEU A 1 471 ? -12.979 0.668 22.066 1.00 85.81 471 LEU A CA 1
ATOM 3546 C C . LEU A 1 471 ? -14.456 0.736 21.658 1.00 85.81 471 LEU A C 1
ATOM 3548 O O . LEU A 1 471 ? -15.145 1.679 22.036 1.00 85.81 471 LEU A O 1
ATOM 3552 N N . ARG A 1 472 ? -14.955 -0.276 20.937 1.00 86.94 472 ARG A N 1
ATOM 3553 C CA . ARG A 1 472 ? -16.367 -0.418 20.547 1.00 86.94 472 ARG A CA 1
ATOM 3554 C C . ARG A 1 472 ? -17.288 -0.404 21.763 1.00 86.94 472 ARG A C 1
ATOM 3556 O O . ARG A 1 472 ? -18.256 0.350 21.791 1.00 86.94 472 ARG A O 1
ATOM 3563 N N . ARG A 1 473 ? -16.941 -1.177 22.792 1.00 84.19 473 ARG A N 1
ATOM 3564 C CA . ARG A 1 473 ? -17.725 -1.261 24.032 1.00 84.19 473 ARG A CA 1
ATOM 3565 C C . ARG A 1 473 ? -17.655 0.012 24.863 1.00 84.19 473 ARG A C 1
ATOM 3567 O O . ARG A 1 473 ? -18.677 0.442 25.382 1.00 84.19 473 ARG A O 1
ATOM 3574 N N . MET A 1 474 ? -16.479 0.635 24.961 1.00 85.06 474 MET A N 1
ATOM 3575 C CA . MET A 1 474 ? -16.341 1.928 25.639 1.00 85.06 474 MET A CA 1
ATOM 3576 C C . MET A 1 474 ? -17.160 3.025 24.950 1.00 85.06 474 MET A C 1
ATOM 3578 O O . MET A 1 474 ? -17.801 3.811 25.635 1.00 85.06 474 MET A O 1
ATOM 3582 N N . ALA A 1 475 ? -17.180 3.061 23.614 1.00 84.75 475 ALA A N 1
ATOM 3583 C CA . ALA A 1 475 ? -17.975 4.024 22.851 1.00 84.75 475 ALA A CA 1
ATOM 3584 C C . ALA A 1 475 ? -19.494 3.819 23.014 1.00 84.75 475 ALA A C 1
ATOM 3586 O O . ALA A 1 475 ? -20.253 4.775 22.913 1.00 84.75 475 ALA A O 1
ATOM 3587 N N . GLY A 1 476 ? -19.943 2.594 23.302 1.00 78.88 476 GLY A N 1
ATOM 3588 C CA . GLY A 1 476 ? -21.346 2.271 23.582 1.00 78.88 476 GLY A CA 1
ATOM 3589 C C . GLY A 1 476 ? -21.812 2.553 25.012 1.00 78.88 476 GLY A C 1
ATOM 3590 O O . GLY A 1 476 ? -22.939 2.198 25.347 1.00 78.88 476 GLY A O 1
ATOM 3591 N N . SER A 1 477 ? -20.977 3.160 25.865 1.00 79.00 477 SER A N 1
ATOM 3592 C CA . SER A 1 477 ? -21.273 3.380 27.286 1.00 79.00 477 SER A CA 1
ATOM 3593 C C . SER A 1 477 ? -21.129 4.843 27.708 1.00 79.00 477 SER A C 1
ATOM 3595 O O . SER A 1 477 ? -20.207 5.538 27.289 1.00 79.00 477 SER A O 1
ATOM 3597 N N . ALA A 1 478 ? -22.019 5.303 28.594 1.00 71.38 478 ALA A N 1
ATOM 3598 C CA . ALA A 1 478 ? -21.956 6.627 29.224 1.00 71.38 478 ALA A CA 1
ATOM 3599 C C . ALA A 1 478 ? -20.829 6.730 30.264 1.00 71.38 478 ALA A C 1
ATOM 3601 O O . ALA A 1 478 ? -20.482 7.831 30.686 1.00 71.38 478 ALA A O 1
ATOM 3602 N N . ASP A 1 479 ? -20.317 5.587 30.723 1.00 78.44 479 ASP A N 1
ATOM 3603 C CA . ASP A 1 479 ? -19.272 5.474 31.735 1.00 78.44 479 ASP A CA 1
ATOM 3604 C C . ASP A 1 479 ? -18.197 4.508 31.221 1.00 78.44 479 ASP A C 1
ATOM 3606 O O . ASP A 1 479 ? -18.167 3.314 31.541 1.00 78.44 479 ASP A O 1
ATOM 3610 N N . PHE A 1 480 ? -17.334 5.034 30.345 1.00 79.19 480 PHE A N 1
ATOM 3611 C CA . PHE A 1 480 ? -16.278 4.248 29.708 1.00 79.19 480 PHE A CA 1
ATOM 3612 C C . PHE A 1 480 ? -15.299 3.668 30.739 1.00 79.19 480 PHE A C 1
ATOM 3614 O O . PHE A 1 480 ? -14.781 2.574 30.515 1.00 79.19 480 PHE A O 1
ATOM 3621 N N . GLY A 1 481 ? -15.058 4.354 31.864 1.00 82.88 481 GLY A N 1
ATOM 3622 C CA . GLY A 1 481 ? -14.188 3.880 32.937 1.00 82.88 481 GLY A CA 1
ATOM 3623 C C . GLY A 1 481 ? -14.741 2.609 33.574 1.00 82.88 481 GLY A C 1
ATOM 3624 O O . GLY A 1 481 ? -14.029 1.604 33.677 1.00 82.88 481 GLY A O 1
ATOM 3625 N N . THR A 1 482 ? -16.029 2.616 33.932 1.00 84.25 482 THR A N 1
ATOM 3626 C CA . THR A 1 482 ? -16.724 1.433 34.460 1.00 84.25 482 THR A CA 1
ATOM 3627 C C . THR A 1 482 ? -16.748 0.299 33.438 1.00 84.25 482 THR A C 1
ATOM 3629 O O . THR A 1 482 ? -16.381 -0.825 33.779 1.00 84.25 482 THR A O 1
ATOM 3632 N N . THR A 1 483 ? -17.063 0.576 32.169 1.00 85.62 483 THR A N 1
ATOM 3633 C CA . THR A 1 483 ? -17.057 -0.446 31.107 1.00 85.62 483 THR A CA 1
ATOM 3634 C C . THR A 1 483 ? -15.673 -1.052 30.878 1.00 85.62 483 THR A C 1
ATOM 3636 O O . THR A 1 483 ? -15.547 -2.265 30.708 1.00 85.62 483 THR A O 1
ATOM 3639 N N . ALA A 1 484 ? -14.612 -0.245 30.918 1.00 83.25 484 ALA A N 1
ATOM 3640 C CA . ALA A 1 484 ? -13.244 -0.745 30.845 1.00 83.25 484 ALA A CA 1
ATOM 3641 C C . ALA A 1 484 ? -12.889 -1.624 32.060 1.00 83.25 484 ALA A C 1
ATOM 3643 O O . ALA A 1 484 ? -12.214 -2.646 31.915 1.00 83.25 484 ALA A O 1
ATOM 3644 N N . GLY A 1 485 ? -13.376 -1.258 33.249 1.00 84.25 485 GLY A N 1
ATOM 3645 C CA . GLY A 1 485 ? -13.262 -2.065 34.461 1.00 84.25 485 GLY A CA 1
ATOM 3646 C C . GLY A 1 485 ? -13.955 -3.418 34.334 1.00 84.25 485 GLY A C 1
ATOM 3647 O O . GLY A 1 485 ? -13.331 -4.446 34.594 1.00 84.25 485 GLY A O 1
ATOM 3648 N N . GLU A 1 486 ? -15.210 -3.437 33.891 1.00 86.94 486 GLU A N 1
ATOM 3649 C CA . GLU A 1 486 ? -15.971 -4.669 33.654 1.00 86.94 486 GLU A CA 1
ATOM 3650 C C . GLU A 1 486 ? -15.257 -5.569 32.644 1.00 86.94 486 GLU A C 1
ATOM 3652 O O . GLU A 1 486 ? -15.029 -6.747 32.916 1.00 86.94 486 GLU A O 1
ATOM 3657 N N . LEU A 1 487 ? -14.804 -4.996 31.526 1.00 84.94 487 LEU A N 1
ATOM 3658 C CA . LEU A 1 487 ? -14.031 -5.708 30.512 1.00 84.94 487 LEU A CA 1
ATOM 3659 C C . LEU A 1 487 ? -12.798 -6.398 31.086 1.00 84.94 487 LEU A C 1
ATOM 3661 O O . LEU A 1 487 ? -12.558 -7.574 30.814 1.00 84.94 487 LEU A O 1
ATOM 3665 N N . LEU A 1 488 ? -12.015 -5.687 31.895 1.00 84.31 488 LEU A N 1
ATOM 3666 C CA . LEU A 1 488 ? -10.802 -6.234 32.490 1.00 84.31 488 LEU A CA 1
ATOM 3667 C C . LEU A 1 488 ? -11.114 -7.313 33.539 1.00 84.31 488 LEU A C 1
ATOM 3669 O O . LEU A 1 488 ? -10.412 -8.325 33.588 1.00 84.31 488 LEU A O 1
ATOM 3673 N N . VAL A 1 489 ? -12.190 -7.159 34.311 1.00 86.06 489 VAL A N 1
ATOM 3674 C CA . VAL A 1 489 ? -12.530 -8.039 35.442 1.00 86.06 489 VAL A CA 1
ATOM 3675 C C . VAL A 1 489 ? -13.247 -9.332 35.035 1.00 86.06 489 VAL A C 1
ATOM 3677 O O . VAL A 1 489 ? -13.032 -10.343 35.703 1.00 86.06 489 VAL A O 1
ATOM 3680 N N . VAL A 1 490 ? -14.033 -9.339 33.950 1.00 81.19 490 VAL A N 1
ATOM 3681 C CA . VAL A 1 490 ? -14.909 -10.469 33.546 1.00 81.19 490 VAL A CA 1
ATOM 3682 C C . VAL A 1 490 ? -14.198 -11.829 33.443 1.00 81.19 490 VAL A C 1
ATOM 3684 O O . VAL A 1 490 ? -14.802 -12.844 33.774 1.00 81.19 490 VAL A O 1
ATOM 3687 N N . ASP A 1 491 ? -12.910 -11.856 33.086 1.00 74.12 491 ASP A N 1
ATOM 3688 C CA . ASP A 1 491 ? -12.105 -13.094 32.976 1.00 74.12 491 ASP A CA 1
ATOM 3689 C C . ASP A 1 491 ? -10.963 -13.169 34.003 1.00 74.12 491 ASP A C 1
ATOM 3691 O O . ASP A 1 491 ? -9.983 -13.887 33.808 1.00 74.12 491 ASP A O 1
ATOM 3695 N N . SER A 1 492 ? -11.027 -12.366 35.065 1.00 78.19 492 SER A N 1
ATOM 3696 C CA . SER A 1 492 ? -10.001 -12.364 36.110 1.00 78.19 492 SER A CA 1
ATOM 3697 C C . SER A 1 492 ? -10.202 -13.509 37.108 1.00 78.19 492 SER A C 1
ATOM 3699 O O . SER A 1 492 ? -11.318 -13.969 37.338 1.00 78.19 492 SER A O 1
ATOM 3701 N N . GLU A 1 493 ? 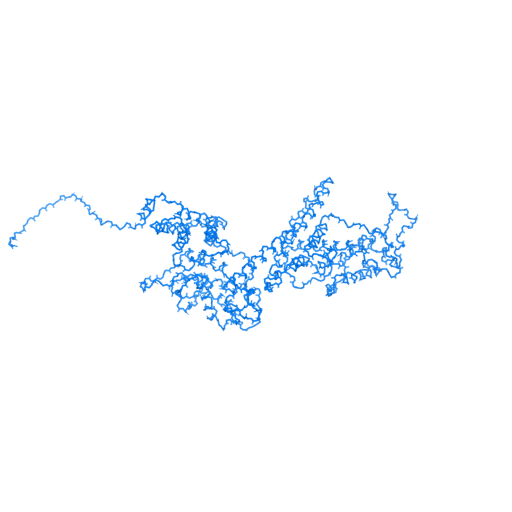-9.125 -13.924 37.778 1.00 81.44 493 GLU A N 1
ATOM 3702 C CA . GLU A 1 493 ? -9.178 -14.906 38.877 1.00 81.44 493 GLU A CA 1
ATOM 3703 C C . GLU A 1 493 ? -9.754 -14.317 40.186 1.00 81.44 493 GLU A C 1
ATOM 3705 O O . GLU A 1 493 ? -9.705 -14.951 41.244 1.00 81.44 493 GLU A O 1
ATOM 3710 N N . LEU A 1 494 ? -10.290 -13.090 40.149 1.00 79.50 494 LEU A N 1
ATOM 3711 C CA . LEU A 1 494 ? -10.866 -12.441 41.320 1.00 79.50 494 LEU A CA 1
ATOM 3712 C C . LEU A 1 494 ? -12.160 -13.144 41.765 1.00 79.50 494 LEU A C 1
ATOM 3714 O O . LEU A 1 494 ? -13.033 -13.416 40.936 1.00 79.50 494 LEU A O 1
ATOM 3718 N N . PRO A 1 495 ? -12.358 -13.350 43.082 1.00 81.44 495 PRO A N 1
ATOM 3719 C CA . PRO A 1 495 ? -13.639 -13.808 43.610 1.00 81.44 495 PRO A CA 1
ATOM 3720 C C . PRO A 1 495 ? -14.771 -12.856 43.209 1.00 81.44 495 PRO A C 1
ATOM 3722 O O . PRO A 1 495 ? -14.591 -11.641 43.292 1.00 81.44 495 PRO A O 1
ATOM 3725 N N . GLU A 1 496 ? -15.957 -13.379 42.880 1.00 83.12 496 GLU A N 1
ATOM 3726 C CA . GLU A 1 496 ? -17.135 -12.576 42.487 1.00 83.12 496 GLU A CA 1
ATOM 3727 C C . GLU A 1 496 ? -17.439 -11.430 43.471 1.00 83.12 496 GLU A C 1
ATOM 3729 O O . GLU A 1 496 ? -17.788 -10.324 43.069 1.00 83.12 496 GLU A O 1
ATOM 3734 N N . SER A 1 497 ? -17.216 -11.642 44.773 1.00 82.38 497 SER A N 1
ATOM 3735 C CA . SER A 1 497 ? -17.409 -10.614 45.805 1.00 82.38 497 SER A CA 1
ATOM 3736 C C . SER A 1 497 ? -16.431 -9.431 45.727 1.00 82.38 497 SER A C 1
ATOM 3738 O O . SER A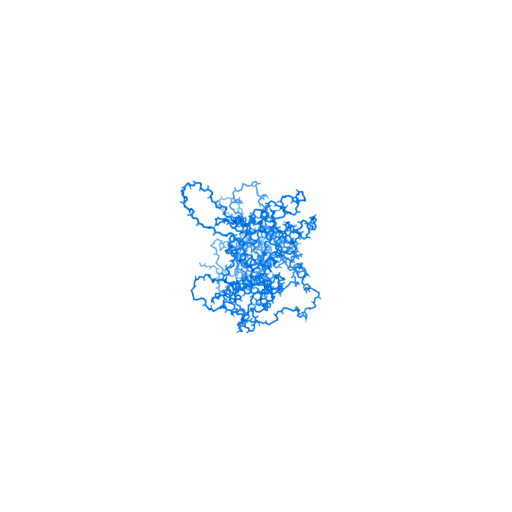 1 497 ? -16.710 -8.377 46.291 1.00 82.38 497 SER A O 1
ATOM 3740 N N . ALA A 1 498 ? -15.269 -9.604 45.089 1.00 80.56 498 ALA A N 1
ATOM 3741 C CA . ALA A 1 498 ? -14.233 -8.580 44.929 1.00 80.56 498 ALA A CA 1
ATOM 3742 C C . ALA A 1 498 ? -14.324 -7.840 43.582 1.00 80.56 498 ALA A C 1
ATOM 3744 O O . ALA A 1 498 ? -13.772 -6.747 43.448 1.00 80.56 498 ALA A O 1
ATOM 3745 N N . GLN A 1 499 ? -15.049 -8.400 42.608 1.00 83.19 499 GLN A N 1
ATOM 3746 C CA . GLN A 1 499 ? -15.168 -7.849 41.258 1.00 83.19 499 GLN A CA 1
ATOM 3747 C C . GLN A 1 499 ? -15.733 -6.416 41.230 1.00 83.19 499 GLN A C 1
ATOM 3749 O O . GLN A 1 499 ? -15.097 -5.568 40.606 1.00 83.19 499 GLN A O 1
ATOM 3754 N N . PRO A 1 500 ? -16.817 -6.058 41.955 1.00 85.31 500 PRO A N 1
ATOM 3755 C CA . PRO A 1 500 ? -17.346 -4.690 41.916 1.00 85.31 500 PRO A CA 1
ATOM 3756 C C . PRO A 1 500 ? -16.352 -3.635 42.422 1.00 85.31 500 PRO A C 1
ATOM 3758 O O . PRO A 1 500 ? -16.274 -2.533 41.884 1.00 85.31 500 PRO A O 1
ATOM 3761 N N . ALA A 1 501 ? -15.562 -3.972 43.446 1.00 82.06 501 ALA A N 1
ATOM 3762 C CA . ALA A 1 501 ? -14.549 -3.072 43.992 1.00 82.06 501 ALA A CA 1
ATOM 3763 C C . ALA A 1 501 ? -13.362 -2.896 43.030 1.00 82.06 501 ALA A C 1
ATOM 3765 O O . ALA A 1 501 ? -12.826 -1.794 42.907 1.00 82.06 501 ALA A O 1
ATOM 3766 N N . ALA A 1 502 ? -12.977 -3.963 42.322 1.00 81.25 502 ALA A N 1
ATOM 3767 C CA . ALA A 1 502 ? -11.961 -3.902 41.277 1.00 81.25 502 ALA A CA 1
ATOM 3768 C C . ALA A 1 502 ? -12.428 -3.047 40.089 1.00 81.25 502 ALA A C 1
ATOM 3770 O O . ALA A 1 502 ? -11.678 -2.176 39.656 1.00 81.25 502 ALA A O 1
ATOM 3771 N N . VAL A 1 503 ? -13.675 -3.217 39.628 1.00 86.62 503 VAL A N 1
ATOM 3772 C CA . VAL A 1 503 ? -14.273 -2.384 38.568 1.00 86.62 503 VAL A CA 1
ATOM 3773 C C . VAL A 1 503 ? -14.221 -0.903 38.948 1.00 86.62 503 VAL A C 1
ATOM 3775 O O . VAL A 1 503 ? -13.727 -0.102 38.163 1.00 86.62 503 VAL A O 1
ATOM 3778 N N . GLN A 1 504 ? -14.629 -0.534 40.168 1.00 85.62 504 GLN A N 1
ATOM 3779 C CA . GLN A 1 504 ? -14.586 0.864 40.623 1.00 85.62 504 GLN A CA 1
ATOM 3780 C C . GLN A 1 504 ? -13.165 1.439 40.692 1.00 85.62 504 GLN A C 1
ATOM 3782 O O . GLN A 1 504 ? -12.943 2.589 40.314 1.00 85.62 504 GLN A O 1
ATOM 3787 N N . ALA A 1 505 ? -12.191 0.659 41.171 1.00 82.31 505 ALA A N 1
ATOM 3788 C CA . ALA A 1 505 ? -10.800 1.104 41.235 1.00 82.31 505 ALA A CA 1
ATOM 3789 C C . ALA A 1 505 ? -10.191 1.288 39.837 1.00 82.31 505 ALA A C 1
ATOM 3791 O O . ALA A 1 505 ? -9.449 2.246 39.599 1.00 82.31 505 ALA A O 1
ATOM 3792 N N . ILE A 1 506 ? -10.530 0.393 38.907 1.00 85.56 506 ILE A N 1
ATOM 3793 C CA . ILE A 1 506 ? -10.117 0.489 37.509 1.00 85.56 506 ILE A CA 1
ATOM 3794 C C . ILE A 1 506 ? -10.756 1.712 36.857 1.00 85.56 506 ILE A C 1
ATOM 3796 O O . ILE A 1 506 ? -10.024 2.519 36.293 1.00 85.56 506 ILE A O 1
ATOM 3800 N N . ALA A 1 507 ? -12.069 1.895 37.003 1.00 85.06 507 ALA A N 1
ATOM 3801 C CA . ALA A 1 507 ? -12.794 3.044 36.469 1.00 85.06 507 ALA A CA 1
ATOM 3802 C C . ALA A 1 507 ? -12.164 4.365 36.923 1.00 85.06 507 ALA A C 1
ATOM 3804 O O . ALA A 1 507 ? -11.727 5.162 36.098 1.00 85.06 507 ALA A O 1
ATOM 3805 N N . ALA A 1 508 ? -11.952 4.531 38.234 1.00 84.81 508 ALA A N 1
ATOM 3806 C CA . ALA A 1 508 ? -11.307 5.722 38.784 1.00 84.81 508 ALA A CA 1
ATOM 3807 C C . ALA A 1 508 ? -9.874 5.938 38.260 1.00 84.81 508 ALA A C 1
ATOM 3809 O O . ALA A 1 508 ? -9.425 7.079 38.121 1.00 84.81 508 ALA A O 1
ATOM 3810 N N . THR A 1 509 ? -9.140 4.856 37.984 1.00 86.31 509 THR A N 1
ATOM 3811 C CA . THR A 1 509 ? -7.792 4.920 37.401 1.00 86.31 509 THR A CA 1
ATOM 3812 C C . THR A 1 509 ? -7.847 5.364 35.942 1.00 86.31 509 THR A C 1
ATOM 3814 O O . THR A 1 509 ? -7.071 6.236 35.551 1.00 86.31 509 THR A O 1
ATOM 3817 N N . VAL A 1 510 ? -8.770 4.805 35.157 1.00 85.38 510 VAL A N 1
ATOM 3818 C CA . VAL A 1 510 ? -8.978 5.113 33.737 1.00 85.38 510 VAL A CA 1
ATOM 3819 C C . VAL A 1 510 ? -9.443 6.558 33.560 1.00 85.38 510 VAL A C 1
ATOM 3821 O O . VAL A 1 510 ? -8.803 7.309 32.824 1.00 85.38 510 VAL A O 1
ATOM 3824 N N . ASP A 1 511 ? -10.460 6.987 34.307 1.00 83.50 511 ASP A N 1
ATOM 3825 C CA . ASP A 1 511 ? -11.006 8.347 34.241 1.00 83.50 511 ASP A CA 1
ATOM 3826 C C . ASP A 1 511 ? -9.949 9.400 34.585 1.00 83.50 511 ASP A C 1
ATOM 3828 O O . ASP A 1 511 ? -9.793 10.407 33.888 1.00 83.50 511 ASP A O 1
ATOM 3832 N N . ARG A 1 512 ? -9.158 9.146 35.636 1.00 83.56 512 ARG A N 1
ATOM 3833 C CA . ARG A 1 512 ? -8.052 10.026 36.028 1.00 83.56 512 ARG A CA 1
ATOM 3834 C C . ARG A 1 512 ? -6.950 10.034 34.970 1.00 83.56 512 ARG A C 1
ATOM 3836 O O . ARG A 1 512 ? -6.494 11.100 34.575 1.00 83.56 512 ARG A O 1
ATOM 3843 N N . GLY A 1 513 ? -6.551 8.864 34.473 1.00 81.69 513 GLY A N 1
ATOM 3844 C CA . GLY A 1 513 ? -5.488 8.728 33.477 1.00 81.69 513 GLY A CA 1
ATOM 3845 C C . GLY A 1 513 ? -5.798 9.391 32.133 1.00 81.69 513 GLY A C 1
ATOM 3846 O O . GLY A 1 513 ? -4.877 9.905 31.495 1.00 81.69 513 GLY A O 1
ATOM 3847 N N . LEU A 1 514 ? -7.075 9.410 31.737 1.00 76.69 514 LEU A N 1
ATOM 3848 C CA . LEU A 1 514 ? -7.572 10.091 30.537 1.00 76.69 514 LEU A CA 1
ATOM 3849 C C . LEU A 1 514 ? -7.786 11.598 30.734 1.00 76.69 514 LEU A C 1
ATOM 3851 O O . LEU A 1 514 ? -7.786 12.335 29.751 1.00 76.69 514 LEU A O 1
ATOM 3855 N N . THR A 1 515 ? -7.937 12.061 31.976 1.00 75.12 515 THR A N 1
ATOM 3856 C CA . THR A 1 515 ? -8.037 13.494 32.305 1.00 75.12 515 THR A CA 1
ATOM 3857 C C . THR A 1 515 ? -6.657 14.139 32.488 1.00 75.12 515 THR A C 1
ATOM 3859 O O . THR A 1 515 ? -6.446 15.278 32.077 1.00 75.12 515 THR A O 1
ATOM 3862 N N . ASP A 1 516 ? -5.692 13.405 33.047 1.00 78.56 516 ASP A N 1
ATOM 3863 C CA . ASP A 1 516 ? -4.353 13.902 33.405 1.00 78.56 516 ASP A CA 1
ATOM 3864 C C . ASP A 1 516 ? -3.353 13.902 32.226 1.00 78.56 516 ASP A C 1
ATOM 3866 O O . ASP A 1 516 ? -2.135 13.854 32.422 1.00 78.56 516 ASP A O 1
ATOM 3870 N N . VAL A 1 517 ? -3.837 13.938 30.980 1.00 72.44 517 VAL A N 1
ATOM 3871 C CA . VAL A 1 517 ? -2.978 13.910 29.787 1.00 72.44 517 VAL A CA 1
ATOM 3872 C C . VAL A 1 517 ? -2.205 15.233 29.676 1.00 72.44 517 VAL A C 1
ATOM 3874 O O . VAL A 1 517 ? -2.827 16.295 29.583 1.00 72.44 517 VAL A O 1
ATOM 3877 N N . PRO A 1 518 ? -0.856 15.221 29.657 1.00 70.75 518 PRO A N 1
ATOM 3878 C CA . PRO A 1 518 ? -0.083 16.451 29.553 1.00 70.75 518 PRO A CA 1
ATOM 3879 C C . PRO A 1 518 ? -0.372 17.157 28.228 1.00 70.75 518 PRO A C 1
ATOM 3881 O O . PRO A 1 518 ? -0.154 16.591 27.157 1.00 70.75 518 PRO A O 1
ATOM 3884 N N . SER A 1 519 ? -0.776 18.427 28.289 1.00 68.50 519 SER A N 1
ATOM 3885 C CA . SER A 1 519 ? -1.085 19.237 27.100 1.00 68.50 519 SER A CA 1
ATOM 3886 C C . SER A 1 519 ? 0.118 19.469 26.171 1.00 68.50 519 SER A C 1
ATOM 3888 O O . SER A 1 519 ? -0.042 19.933 25.044 1.00 68.50 519 SER A O 1
ATOM 3890 N N . THR A 1 520 ? 1.331 19.133 26.616 1.00 73.81 520 THR A N 1
ATOM 3891 C CA . THR A 1 520 ? 2.584 19.226 25.851 1.00 73.81 520 THR A CA 1
ATOM 3892 C C . THR A 1 520 ? 3.106 17.878 25.346 1.00 73.81 520 THR A C 1
ATOM 3894 O O . THR A 1 520 ? 4.186 17.851 24.763 1.00 73.81 520 THR A O 1
ATOM 3897 N N . ALA A 1 521 ? 2.400 16.766 25.584 1.00 74.12 521 ALA A N 1
ATOM 3898 C CA . ALA A 1 521 ? 2.858 15.439 25.174 1.00 74.12 521 ALA A CA 1
ATOM 3899 C C . ALA A 1 521 ? 2.882 15.293 23.643 1.00 74.12 521 ALA A C 1
ATOM 3901 O O . ALA A 1 521 ? 1.961 15.719 22.940 1.00 74.12 521 ALA A O 1
ATOM 3902 N N . THR A 1 522 ? 3.927 14.659 23.118 1.00 82.19 522 THR A N 1
ATOM 3903 C CA . THR A 1 522 ? 3.964 14.197 21.723 1.00 82.19 522 THR A CA 1
ATOM 3904 C C . THR A 1 522 ? 2.966 13.053 21.504 1.00 82.19 522 THR A C 1
ATOM 3906 O O . THR A 1 522 ? 2.542 12.397 22.456 1.00 82.19 522 THR A O 1
ATOM 3909 N N . ALA A 1 523 ? 2.603 12.767 20.248 1.00 75.12 523 ALA A N 1
ATOM 3910 C CA . ALA A 1 523 ? 1.687 11.667 19.921 1.00 75.12 523 ALA A CA 1
ATOM 3911 C C . ALA A 1 523 ? 2.176 10.311 20.471 1.00 75.12 523 ALA A C 1
ATOM 3913 O O . ALA A 1 523 ? 1.397 9.567 21.061 1.00 75.12 523 ALA A O 1
ATOM 3914 N N . ASN A 1 524 ? 3.482 10.035 20.371 1.00 79.38 524 ASN A N 1
ATOM 3915 C CA . ASN A 1 524 ? 4.079 8.812 20.916 1.00 79.38 524 ASN A CA 1
ATOM 3916 C C . ASN A 1 524 ? 4.050 8.773 22.450 1.00 79.38 524 ASN A C 1
ATOM 3918 O O . ASN A 1 524 ? 3.755 7.728 23.019 1.00 79.38 524 ASN A O 1
ATOM 3922 N N . GLU A 1 525 ? 4.330 9.883 23.137 1.00 82.12 525 GLU A N 1
ATOM 3923 C CA . GLU A 1 525 ? 4.241 9.937 24.605 1.00 82.12 525 GLU A CA 1
ATOM 3924 C C . GLU A 1 525 ? 2.803 9.725 25.087 1.00 82.12 525 GLU A C 1
ATOM 3926 O O . GLU A 1 525 ? 2.580 8.993 26.048 1.00 82.12 525 GLU A O 1
ATOM 3931 N N . ALA A 1 526 ? 1.828 10.305 24.386 1.00 81.88 526 ALA A N 1
ATOM 3932 C CA . ALA A 1 526 ? 0.410 10.107 24.650 1.00 81.88 526 ALA A CA 1
ATOM 3933 C C . ALA A 1 526 ? -0.017 8.642 24.417 1.00 81.88 526 ALA A C 1
ATOM 3935 O O . ALA A 1 526 ? -0.673 8.043 25.269 1.00 81.88 526 ALA A O 1
ATOM 3936 N N . LEU A 1 527 ? 0.430 8.021 23.322 1.00 82.94 527 LEU A N 1
ATOM 3937 C CA . LEU A 1 527 ? 0.181 6.604 23.044 1.00 82.94 527 LEU A CA 1
ATOM 3938 C C . LEU A 1 527 ? 0.771 5.697 24.136 1.00 82.94 527 LEU A C 1
ATOM 3940 O O . LEU A 1 527 ? 0.089 4.810 24.652 1.00 82.94 527 LEU A O 1
ATOM 3944 N N . MET A 1 528 ? 2.025 5.940 24.526 1.00 82.94 528 MET A N 1
ATOM 3945 C CA . MET A 1 528 ? 2.704 5.192 25.589 1.00 82.94 528 MET A CA 1
ATOM 3946 C C . MET A 1 528 ? 2.034 5.391 26.954 1.00 82.94 528 MET A C 1
ATOM 3948 O O . MET A 1 528 ? 1.916 4.436 27.722 1.00 82.94 528 MET A O 1
ATOM 3952 N N . HIS A 1 529 ? 1.552 6.602 27.249 1.00 84.75 529 HIS A N 1
ATOM 3953 C CA . HIS A 1 529 ? 0.774 6.888 28.457 1.00 84.75 529 HIS A CA 1
ATOM 3954 C C . HIS A 1 529 ? -0.527 6.080 28.492 1.00 84.75 529 HIS A C 1
ATOM 3956 O O . HIS A 1 529 ? -0.844 5.483 29.518 1.00 84.75 529 HIS A O 1
ATOM 3962 N N . GLY A 1 530 ? -1.230 5.974 27.360 1.00 84.88 530 GLY A N 1
ATOM 3963 C CA . GLY A 1 530 ? -2.401 5.105 27.214 1.00 84.88 530 GLY A CA 1
ATOM 3964 C C . GLY A 1 530 ? -2.094 3.629 27.472 1.00 84.88 530 GLY A C 1
ATOM 3965 O O . GLY A 1 530 ? -2.808 2.959 28.217 1.00 84.88 530 GLY A O 1
ATOM 3966 N N . GLN A 1 531 ? -0.992 3.120 26.919 1.00 87.38 531 GLN A N 1
ATOM 3967 C CA . GLN A 1 531 ? -0.576 1.732 27.150 1.00 87.38 531 GLN A CA 1
ATOM 3968 C C . GLN A 1 531 ? -0.247 1.460 28.623 1.00 87.38 531 GLN A C 1
ATOM 3970 O O . GLN A 1 531 ? -0.635 0.430 29.180 1.00 87.38 531 GLN A O 1
ATOM 3975 N N . GLU A 1 532 ? 0.454 2.391 29.268 1.00 86.50 532 GLU A N 1
ATOM 3976 C CA . GLU A 1 532 ? 0.779 2.304 30.689 1.00 86.50 532 GLU A CA 1
ATOM 3977 C C . GLU A 1 532 ? -0.479 2.387 31.564 1.00 86.50 532 GLU A C 1
ATOM 3979 O O . GLU A 1 532 ? -0.592 1.666 32.556 1.00 86.50 532 GLU A O 1
ATOM 3984 N N . LEU A 1 533 ? -1.460 3.207 31.175 1.00 87.06 533 LEU A N 1
ATOM 3985 C CA . LEU A 1 533 ? -2.769 3.258 31.821 1.00 87.06 533 LEU A CA 1
ATOM 3986 C C . LEU A 1 533 ? -3.480 1.899 31.758 1.00 87.06 533 LEU A C 1
ATOM 3988 O O . LEU A 1 533 ? -3.979 1.431 32.780 1.00 87.06 533 LEU A O 1
ATOM 3992 N N . GLY A 1 534 ? -3.457 1.229 30.600 1.00 84.81 534 GLY A N 1
ATOM 3993 C CA . GLY A 1 534 ? -4.023 -0.114 30.430 1.00 84.81 534 GLY A CA 1
ATOM 3994 C C . GLY A 1 534 ? -3.354 -1.152 31.333 1.00 84.81 534 GLY A C 1
ATOM 3995 O O . GLY A 1 534 ? -4.030 -1.938 31.996 1.00 84.81 534 GLY A O 1
ATOM 3996 N N . ARG A 1 535 ? -2.021 -1.105 31.451 1.00 85.50 535 ARG A N 1
ATOM 3997 C CA . ARG A 1 535 ? -1.264 -1.980 32.365 1.00 85.50 535 ARG A CA 1
ATOM 3998 C C . ARG A 1 535 ? -1.592 -1.719 33.833 1.00 85.50 535 ARG A C 1
ATOM 4000 O O . ARG A 1 535 ? -1.767 -2.670 34.593 1.00 85.50 535 ARG A O 1
ATOM 4007 N N . LYS A 1 536 ? -1.694 -0.449 34.238 1.00 85.50 536 LYS A N 1
ATOM 4008 C CA . LYS A 1 536 ? -2.075 -0.062 35.606 1.00 85.50 536 LYS A CA 1
ATOM 4009 C C . LYS A 1 536 ? -3.489 -0.523 35.942 1.00 85.50 536 LYS A C 1
ATOM 4011 O O . LYS A 1 536 ? -3.683 -1.123 36.994 1.00 85.50 536 LYS A O 1
ATOM 4016 N N . ALA A 1 537 ? -4.440 -0.310 35.034 1.00 85.44 537 ALA A N 1
ATOM 4017 C CA . ALA A 1 537 ? -5.805 -0.807 35.160 1.00 85.44 537 ALA A CA 1
ATOM 4018 C C . ALA A 1 537 ? -5.823 -2.337 35.333 1.00 85.44 537 ALA A C 1
ATOM 4020 O O . ALA A 1 537 ? -6.404 -2.850 36.286 1.00 85.44 537 ALA A O 1
ATOM 4021 N N . TYR A 1 538 ? -5.097 -3.073 34.491 1.00 85.00 538 TYR A N 1
ATOM 4022 C CA . TYR A 1 538 ? -5.020 -4.529 34.593 1.00 85.00 538 TYR A CA 1
ATOM 4023 C C . TYR A 1 538 ? -4.369 -5.027 35.888 1.00 85.00 538 TYR A C 1
ATOM 4025 O O . TYR A 1 538 ? -4.791 -6.048 36.426 1.00 85.00 538 TYR A O 1
ATOM 4033 N N . ALA A 1 539 ? -3.404 -4.303 36.461 1.00 83.44 539 ALA A N 1
ATOM 4034 C CA . ALA A 1 539 ? -2.783 -4.689 37.730 1.00 83.44 539 ALA A CA 1
ATOM 4035 C C . ALA A 1 539 ? -3.794 -4.805 38.891 1.00 83.44 539 ALA A C 1
ATOM 4037 O O . ALA A 1 539 ? -3.585 -5.608 39.802 1.00 83.44 539 ALA A O 1
ATOM 4038 N N . HIS A 1 540 ? -4.918 -4.078 38.842 1.00 81.19 540 HIS A N 1
ATOM 4039 C CA . HIS A 1 540 ? -6.005 -4.215 39.820 1.00 81.19 540 HIS A CA 1
ATOM 4040 C C . HIS A 1 540 ? -6.740 -5.563 39.737 1.00 81.19 540 HIS A C 1
ATOM 4042 O O . HIS A 1 540 ? -7.394 -5.949 40.703 1.00 81.19 540 HIS A O 1
ATOM 4048 N N . THR A 1 541 ? -6.600 -6.302 38.631 1.00 79.44 541 THR A N 1
ATOM 4049 C CA . THR A 1 541 ? -7.166 -7.652 38.457 1.00 79.44 541 THR A CA 1
ATOM 4050 C C . THR A 1 541 ? -6.268 -8.765 39.014 1.00 79.44 541 THR A C 1
ATOM 4052 O O . THR A 1 541 ? -6.744 -9.867 39.261 1.00 79.44 541 THR A O 1
ATOM 4055 N N . LEU A 1 542 ? -4.980 -8.478 39.254 1.00 72.38 542 LEU A N 1
ATOM 4056 C CA . LEU A 1 542 ? -3.958 -9.465 39.639 1.00 72.38 542 LEU A CA 1
ATOM 4057 C C . LEU A 1 542 ? -3.659 -9.515 41.145 1.00 72.38 542 LEU A C 1
ATOM 4059 O O . LEU A 1 542 ? -2.845 -10.328 41.577 1.00 72.38 542 LEU A O 1
ATOM 4063 N N . ALA A 1 543 ? -4.247 -8.630 41.952 1.00 57.34 543 ALA A N 1
ATOM 4064 C CA . ALA A 1 543 ? -3.913 -8.491 43.369 1.00 57.34 543 ALA A CA 1
ATOM 4065 C C . ALA A 1 543 ? -5.043 -9.017 44.282 1.00 57.34 543 ALA A C 1
ATOM 4067 O O . ALA A 1 543 ? -5.858 -8.220 44.753 1.00 57.34 543 ALA A O 1
ATOM 4068 N N . PRO A 1 544 ? -5.094 -10.332 44.581 1.00 48.91 544 PRO A N 1
ATOM 4069 C CA . PRO A 1 544 ? -6.083 -10.909 45.498 1.00 48.91 544 PRO A CA 1
ATOM 4070 C C . PRO A 1 544 ? -5.846 -10.520 46.971 1.00 48.91 544 PRO A C 1
ATOM 4072 O O . PRO A 1 544 ? -6.772 -10.546 47.784 1.00 48.91 544 PRO A O 1
ATOM 4075 N N . ASP A 1 545 ? -4.635 -10.083 47.326 1.00 44.16 545 ASP A N 1
ATOM 4076 C CA . ASP A 1 545 ? -4.245 -9.818 48.711 1.00 44.16 545 ASP A CA 1
ATOM 4077 C C . ASP A 1 545 ? -4.434 -8.346 49.097 1.00 44.16 545 ASP A C 1
ATOM 4079 O O . ASP A 1 545 ? -3.483 -7.574 49.229 1.00 44.16 545 ASP A O 1
ATOM 4083 N N . SER A 1 546 ? -5.694 -7.947 49.277 1.00 40.53 546 SER A N 1
ATOM 4084 C CA . SER A 1 546 ? -6.169 -7.266 50.493 1.00 40.53 546 SER A CA 1
ATOM 4085 C C . SER A 1 546 ? -7.448 -6.466 50.198 1.00 40.53 546 SER A C 1
ATOM 4087 O O . SER A 1 546 ? -7.371 -5.384 49.607 1.00 40.53 546 SER A O 1
ATOM 4089 N N . PRO A 1 547 ? -8.628 -6.898 50.687 1.00 42.19 547 PRO A N 1
ATOM 4090 C CA . PRO A 1 547 ? -9.852 -6.090 50.627 1.00 42.19 547 PRO A CA 1
ATOM 4091 C C . PRO A 1 547 ? -9.707 -4.728 51.339 1.00 42.19 547 PRO A C 1
ATOM 4093 O O . PRO A 1 547 ? -10.503 -3.819 51.113 1.00 42.19 547 PRO A O 1
ATOM 4096 N N . ALA A 1 548 ? -8.657 -4.541 52.150 1.00 40.44 548 ALA A N 1
ATOM 4097 C CA . ALA A 1 548 ? -8.341 -3.268 52.786 1.00 40.44 548 ALA A CA 1
ATOM 4098 C C . ALA A 1 548 ? -7.746 -2.215 51.829 1.00 40.44 548 ALA A C 1
ATOM 4100 O O . ALA A 1 548 ? -7.819 -1.036 52.153 1.00 40.44 548 ALA A O 1
ATOM 4101 N N . ARG A 1 549 ? -7.192 -2.574 50.658 1.00 46.97 549 ARG A N 1
ATOM 4102 C CA . ARG A 1 549 ? -6.704 -1.571 49.683 1.00 46.97 549 ARG A CA 1
ATOM 4103 C C . ARG A 1 549 ? -7.846 -0.873 48.944 1.00 46.97 549 ARG A C 1
ATOM 4105 O O . ARG A 1 549 ? -7.799 0.338 48.772 1.00 46.97 549 ARG A O 1
ATOM 4112 N N . PHE A 1 550 ? -8.899 -1.607 48.596 1.00 46.38 550 PHE A N 1
ATOM 4113 C CA . PHE A 1 550 ? -10.065 -1.052 47.901 1.00 46.38 550 PHE A CA 1
ATOM 4114 C C . PHE A 1 550 ? -10.983 -0.229 48.823 1.00 46.38 550 PHE A C 1
ATOM 4116 O O . PHE A 1 550 ? -11.701 0.655 48.364 1.00 46.38 550 PHE A O 1
ATOM 4123 N N . ALA A 1 551 ? -10.926 -0.461 50.139 1.00 40.81 551 ALA A N 1
ATOM 4124 C CA . ALA A 1 551 ? -11.679 0.313 51.127 1.00 40.81 551 ALA A CA 1
ATOM 4125 C C . ALA A 1 551 ? -11.080 1.707 51.419 1.00 40.81 551 ALA A C 1
ATOM 4127 O O . ALA A 1 551 ? -11.792 2.582 51.913 1.00 40.81 551 ALA A O 1
ATOM 4128 N N . VAL A 1 552 ? -9.788 1.926 51.134 1.00 39.25 552 VAL A N 1
ATOM 4129 C CA . VAL A 1 552 ? -9.089 3.181 51.476 1.00 39.25 552 VAL A CA 1
ATOM 4130 C C . VAL A 1 552 ? -9.337 4.279 50.435 1.00 39.25 552 VAL A C 1
ATOM 4132 O O . VAL A 1 552 ? -9.494 5.434 50.826 1.00 39.25 552 VAL A O 1
ATOM 4135 N N . ASP A 1 553 ? -9.497 3.943 49.150 1.00 37.22 553 ASP A N 1
ATOM 4136 C CA . ASP A 1 553 ? -9.795 4.943 48.109 1.00 37.22 553 ASP A CA 1
ATOM 4137 C C . ASP A 1 553 ? -11.276 5.359 48.074 1.00 37.22 553 ASP A C 1
ATOM 4139 O O . ASP A 1 553 ? -11.576 6.541 47.914 1.00 37.22 553 ASP A O 1
ATOM 4143 N N . ALA A 1 554 ? -12.214 4.444 48.350 1.00 35.88 554 ALA A N 1
ATOM 4144 C CA . ALA A 1 554 ? -13.639 4.786 48.472 1.00 35.88 554 ALA A CA 1
ATOM 4145 C C . ALA A 1 554 ? -13.942 5.702 49.681 1.00 35.88 554 ALA A C 1
ATOM 4147 O O . ALA A 1 554 ? -14.939 6.428 49.697 1.00 35.88 554 ALA A O 1
ATOM 4148 N N . ALA A 1 555 ? -13.079 5.703 50.704 1.00 32.62 555 ALA A N 1
ATOM 4149 C CA . ALA A 1 555 ? -13.179 6.626 51.834 1.00 32.62 555 ALA A CA 1
ATOM 4150 C C . ALA A 1 555 ? -12.657 8.040 51.505 1.00 32.62 555 ALA A C 1
ATOM 4152 O O . ALA A 1 555 ? -13.054 8.996 52.172 1.00 32.62 555 ALA A O 1
ATOM 4153 N N . LEU A 1 556 ? -11.812 8.183 50.476 1.00 35.81 556 LEU A N 1
ATOM 4154 C CA . LEU A 1 556 ? -11.252 9.463 50.024 1.00 35.81 556 LEU A CA 1
ATOM 4155 C C . LEU A 1 556 ? -12.130 10.177 48.981 1.00 35.81 556 LEU A C 1
ATOM 4157 O O . LEU A 1 556 ? -11.973 11.380 48.790 1.00 35.81 556 LEU A O 1
ATOM 4161 N N . THR A 1 557 ? -13.084 9.479 48.356 1.00 31.09 557 THR A N 1
ATOM 4162 C CA . THR A 1 557 ? -14.048 10.044 47.389 1.00 31.09 557 THR A CA 1
ATOM 4163 C C . THR A 1 557 ? -15.444 10.294 47.957 1.00 31.09 557 THR A C 1
ATOM 4165 O O . THR A 1 557 ? -16.309 10.800 47.241 1.00 31.09 557 THR A O 1
ATOM 4168 N N . ARG A 1 558 ? -15.692 10.042 49.252 1.00 27.39 558 ARG A N 1
ATOM 4169 C CA . ARG A 1 558 ? -16.877 10.622 49.900 1.00 27.39 558 ARG A CA 1
ATOM 4170 C C . ARG A 1 558 ? -16.721 12.146 49.880 1.00 27.39 558 ARG A C 1
ATOM 4172 O O . ARG A 1 558 ? -15.762 12.635 50.483 1.00 27.39 558 ARG A O 1
ATOM 4179 N N . PRO A 1 559 ? -17.656 12.921 49.294 1.00 30.72 559 PRO A N 1
ATOM 4180 C CA . PRO A 1 559 ? -17.740 14.322 49.648 1.00 30.72 559 PRO A CA 1
ATOM 4181 C C . PRO A 1 559 ? -17.894 14.347 51.164 1.00 30.72 559 PRO A C 1
ATOM 4183 O O . PRO A 1 559 ? -18.788 13.696 51.712 1.00 30.72 559 PRO A O 1
ATOM 4186 N N . GLN A 1 560 ? -16.981 15.028 51.854 1.00 29.92 560 GLN A N 1
ATOM 4187 C CA . GLN A 1 560 ? -17.212 15.395 53.237 1.00 29.92 560 GLN A CA 1
ATOM 4188 C C . GLN A 1 560 ? -18.501 16.216 53.231 1.00 29.92 560 GLN A C 1
ATOM 4190 O O . GLN A 1 560 ? -18.485 17.416 52.972 1.00 29.92 560 GLN A O 1
ATOM 4195 N N . THR A 1 561 ? -19.640 15.567 53.478 1.00 30.94 561 THR A N 1
ATOM 4196 C CA . THR A 1 561 ? -20.808 16.241 54.021 1.00 30.94 561 THR A CA 1
ATOM 4197 C C . THR A 1 561 ? -20.284 16.971 55.235 1.00 30.94 561 THR A C 1
ATOM 4199 O O . THR A 1 561 ? -19.884 16.331 56.211 1.00 30.94 561 THR A O 1
ATOM 4202 N N . ALA A 1 562 ? -20.191 18.294 55.107 1.00 30.59 562 ALA A N 1
ATOM 4203 C CA . ALA A 1 562 ? -19.804 19.183 56.174 1.00 30.59 562 ALA A CA 1
ATOM 4204 C C . ALA A 1 562 ? -20.578 18.758 57.420 1.00 30.59 562 ALA A C 1
ATOM 4206 O O . ALA A 1 562 ? -21.810 18.822 57.458 1.00 30.59 562 ALA A O 1
ATOM 4207 N N . ALA A 1 563 ? -19.848 18.260 58.417 1.00 28.73 563 ALA A N 1
ATOM 4208 C CA . ALA A 1 563 ? -20.394 18.149 59.750 1.00 28.73 563 ALA A CA 1
ATOM 4209 C C . ALA A 1 563 ? -20.939 19.540 60.116 1.00 28.73 563 ALA A C 1
ATOM 4211 O O . ALA A 1 563 ? -20.266 20.538 59.832 1.00 28.73 563 ALA A O 1
ATOM 4212 N N . PRO A 1 564 ? -22.149 19.636 60.690 1.00 32.72 564 PRO A N 1
ATOM 4213 C CA . PRO A 1 564 ? -22.712 20.917 61.070 1.00 32.72 564 PRO A CA 1
ATOM 4214 C C . PRO A 1 564 ? -21.721 21.604 62.002 1.00 32.72 564 PRO A C 1
ATOM 4216 O O . PRO A 1 564 ? -21.325 21.045 63.026 1.00 32.72 564 PRO A O 1
ATOM 4219 N N . THR A 1 565 ? -21.290 22.795 61.597 1.00 31.23 565 THR A N 1
ATOM 4220 C CA . THR A 1 565 ? -20.356 23.644 62.321 1.00 31.23 565 THR A CA 1
ATOM 4221 C C . THR A 1 565 ? -20.842 23.794 63.756 1.00 31.23 565 THR A C 1
ATOM 4223 O O . THR A 1 565 ? -21.812 24.498 64.038 1.00 31.23 565 THR A O 1
ATOM 4226 N N . SER A 1 566 ? -20.173 23.103 64.674 1.00 35.03 566 SER A N 1
ATOM 4227 C CA . SER A 1 566 ? -20.281 23.345 66.102 1.00 35.03 566 SER A CA 1
ATOM 4228 C C . SER A 1 566 ? -19.939 24.810 66.356 1.00 35.03 566 SER A C 1
ATOM 4230 O O . SER A 1 566 ? -18.836 25.264 66.042 1.00 35.03 566 SER A O 1
ATOM 4232 N N . ALA A 1 567 ? -20.916 25.543 66.885 1.00 32.34 567 ALA A N 1
ATOM 4233 C CA . ALA A 1 567 ? -20.778 26.934 67.277 1.00 32.34 567 ALA A CA 1
ATOM 4234 C C . ALA A 1 567 ? -19.603 27.115 68.262 1.00 32.34 567 ALA A C 1
ATOM 4236 O O . ALA A 1 567 ? -19.413 26.277 69.149 1.00 32.34 567 ALA A O 1
ATOM 4237 N N . PRO A 1 568 ? -18.821 28.201 68.144 1.00 35.34 568 PRO A N 1
ATOM 4238 C CA . PRO A 1 568 ? -17.734 28.480 69.066 1.00 35.34 568 PRO A CA 1
ATOM 4239 C C . PRO A 1 568 ? -18.282 28.946 70.418 1.00 35.34 568 PRO A C 1
ATOM 4241 O O . PRO A 1 568 ? -18.994 29.946 70.524 1.00 35.34 568 PRO A O 1
ATOM 4244 N N . THR A 1 569 ? -17.907 28.225 71.471 1.00 33.00 569 THR A N 1
ATOM 4245 C CA . THR A 1 569 ? -18.081 28.644 72.861 1.00 33.00 569 THR A CA 1
ATOM 4246 C C . THR A 1 569 ? -17.121 29.795 73.158 1.00 33.00 569 THR A C 1
ATOM 4248 O O . THR A 1 569 ? -15.971 29.576 73.535 1.00 33.00 569 THR A O 1
ATOM 4251 N N . THR A 1 570 ? -17.586 31.032 73.007 1.00 32.50 570 THR A N 1
ATOM 4252 C CA . THR A 1 570 ? -16.903 32.221 73.528 1.00 32.50 570 THR A CA 1
ATOM 4253 C C . THR A 1 570 ? -17.547 32.629 74.849 1.00 32.50 570 THR A C 1
ATOM 4255 O O . THR A 1 570 ? -18.655 33.156 74.904 1.00 32.50 570 THR A O 1
ATOM 4258 N N . THR A 1 571 ? -16.830 32.389 75.942 1.00 34.41 571 THR A N 1
ATOM 4259 C CA . THR A 1 571 ? -17.072 33.006 77.248 1.00 34.41 571 THR A CA 1
ATOM 4260 C C . THR A 1 571 ? -16.962 34.526 77.145 1.00 34.41 571 THR A C 1
ATOM 4262 O O . THR A 1 571 ? -15.866 35.055 76.970 1.00 34.41 571 THR A O 1
ATOM 4265 N N . ALA A 1 572 ? -18.071 35.235 77.347 1.00 32.28 572 ALA A N 1
ATOM 4266 C CA . ALA A 1 572 ? -18.068 36.637 77.743 1.00 32.28 572 ALA A CA 1
ATOM 4267 C C . ALA A 1 572 ? -19.206 36.901 78.739 1.00 32.28 572 ALA A C 1
ATOM 4269 O O . ALA A 1 572 ? -20.380 36.672 78.460 1.00 32.28 572 ALA A O 1
ATOM 4270 N N . LYS A 1 573 ? -18.816 37.377 79.927 1.00 31.36 573 LYS A N 1
ATOM 4271 C CA . LYS A 1 573 ? -19.670 38.036 80.923 1.00 31.36 573 LYS A CA 1
ATOM 4272 C C . LYS A 1 573 ? -20.566 39.077 80.247 1.00 31.36 573 LYS A C 1
ATOM 4274 O O . LYS A 1 573 ? -20.040 39.826 79.430 1.00 31.36 573 LYS A O 1
ATOM 4279 N N . THR A 1 574 ? -21.826 39.197 80.684 1.00 30.69 574 THR A N 1
ATOM 4280 C CA . THR A 1 574 ? -22.502 40.452 81.107 1.00 30.69 574 THR A CA 1
ATOM 4281 C C . THR A 1 574 ? -23.977 40.156 81.459 1.00 30.69 574 THR A C 1
ATOM 4283 O O . THR A 1 574 ? -24.779 39.841 80.595 1.00 30.69 574 THR A O 1
ATOM 4286 N N . THR A 1 575 ? -24.271 40.251 82.760 1.00 30.89 575 THR A N 1
ATOM 4287 C CA . THR A 1 575 ? -25.440 40.906 83.395 1.00 30.89 575 THR A CA 1
ATOM 4288 C C . THR A 1 575 ? -26.875 40.372 83.187 1.00 30.89 575 THR A C 1
ATOM 4290 O O . THR A 1 575 ? -27.464 40.431 82.117 1.00 30.89 575 THR A O 1
ATOM 4293 N N . GLN A 1 576 ? -27.448 39.955 84.325 1.00 35.56 576 GLN A N 1
ATOM 4294 C CA . GLN A 1 576 ? -28.874 39.879 84.695 1.00 35.56 576 GLN A CA 1
ATOM 4295 C C . GLN A 1 576 ? -29.715 41.090 84.211 1.00 35.56 576 GLN A C 1
ATOM 4297 O O . GLN A 1 576 ? -29.181 42.197 84.163 1.00 35.56 576 GLN A O 1
ATOM 4302 N N . PRO A 1 577 ? -31.033 40.937 83.946 1.00 38.28 577 PRO A N 1
ATOM 4303 C CA . PRO A 1 577 ? -31.995 40.824 85.050 1.00 38.28 577 PRO A CA 1
ATOM 4304 C C . PRO A 1 577 ? -33.160 39.828 84.855 1.00 38.28 577 PRO A C 1
ATOM 4306 O O . PRO A 1 577 ? -33.666 39.596 83.764 1.00 38.28 577 PRO A O 1
ATOM 4309 N N . ASN A 1 578 ? -33.587 39.281 85.999 1.00 35.12 578 ASN A N 1
ATOM 4310 C CA . ASN A 1 578 ? -34.916 38.725 86.316 1.00 35.12 578 ASN A CA 1
ATOM 4311 C C . ASN A 1 578 ? -36.057 39.738 86.029 1.00 35.12 578 ASN A C 1
ATOM 4313 O O . ASN A 1 578 ? -35.743 40.915 85.843 1.00 35.12 578 ASN A O 1
ATOM 4317 N N . PRO A 1 579 ? -37.362 39.402 86.185 1.00 52.75 579 PRO A N 1
ATOM 4318 C CA . PRO A 1 579 ? -38.011 38.120 86.522 1.00 52.75 579 PRO A CA 1
ATOM 4319 C C . PRO A 1 579 ? -39.121 37.767 85.485 1.00 52.75 579 PRO A C 1
ATOM 4321 O O . PRO A 1 579 ? -39.349 38.504 84.533 1.00 52.75 579 PRO A O 1
ATOM 4324 N N . THR A 1 580 ? -39.832 36.639 85.554 1.00 35.06 580 THR A N 1
ATOM 4325 C CA . THR A 1 580 ? -41.171 36.563 86.177 1.00 35.06 580 THR A CA 1
ATOM 4326 C C . THR A 1 580 ? -41.662 35.111 86.189 1.00 35.06 580 THR A C 1
ATOM 4328 O O . THR A 1 580 ? -41.490 34.356 85.237 1.00 35.06 580 THR A O 1
ATOM 4331 N N . GLN A 1 581 ? -42.256 34.773 87.329 1.00 36.78 581 GLN A N 1
ATOM 4332 C CA . GLN A 1 581 ? -43.038 33.598 87.705 1.00 36.78 581 GLN A CA 1
ATOM 4333 C C . GLN A 1 581 ? -44.081 33.139 86.672 1.00 36.78 581 GLN A C 1
ATOM 4335 O O . GLN A 1 581 ? -44.721 33.987 86.067 1.00 36.78 581 GLN A O 1
ATOM 4340 N N . THR A 1 582 ? -44.308 31.819 86.592 1.00 36.12 582 THR A N 1
ATOM 4341 C CA . THR A 1 582 ? -45.555 31.064 86.925 1.00 36.12 582 THR A CA 1
ATOM 4342 C C . THR A 1 582 ? -45.383 29.648 86.358 1.00 36.12 582 THR A C 1
ATOM 4344 O O . THR A 1 582 ? -45.152 29.501 85.167 1.00 36.12 582 THR A O 1
ATOM 4347 N N . ARG A 1 583 ? -45.165 28.604 87.165 1.00 37.72 583 ARG A N 1
ATOM 4348 C CA . ARG A 1 583 ? -46.157 27.759 87.863 1.00 37.72 583 ARG A CA 1
ATOM 4349 C C . ARG A 1 583 ? -47.307 27.247 86.978 1.00 37.72 583 ARG A C 1
ATOM 4351 O O . ARG A 1 583 ? -48.008 28.041 86.368 1.00 37.72 583 ARG A O 1
ATOM 4358 N N . ASP A 1 584 ? -47.504 25.933 87.096 1.00 40.81 584 ASP A N 1
ATOM 4359 C CA . ASP A 1 584 ? -48.727 25.142 86.896 1.00 40.81 584 ASP A CA 1
ATOM 4360 C C . ASP A 1 584 ? -48.880 24.333 85.596 1.00 40.81 584 ASP A C 1
ATOM 4362 O O . ASP A 1 584 ? -49.422 24.806 84.602 1.00 40.81 584 ASP A O 1
ATOM 4366 N N . ARG A 1 585 ? -48.493 23.052 85.723 1.00 40.62 585 ARG A N 1
ATOM 4367 C CA . ARG A 1 585 ? -49.262 21.800 85.520 1.00 40.62 585 ARG A CA 1
ATOM 4368 C C . ARG A 1 585 ? -48.511 20.723 84.754 1.00 40.62 585 ARG A C 1
ATOM 4370 O O . ARG A 1 585 ? -48.107 20.976 83.603 1.00 40.62 585 ARG A O 1
#

Solvent-accessible surface area (backbone atoms only — not comparable to full-atom values): 32465 Å² total; per-residue (Å²): 131,88,53,77,50,43,53,51,46,52,54,53,51,38,52,52,46,40,73,63,30,47,95,86,57,58,65,48,59,90,86,64,79,86,85,70,54,71,67,52,49,61,36,34,40,69,46,37,78,27,45,60,44,45,46,72,43,47,69,66,99,76,76,87,69,93,83,73,91,64,89,74,53,56,31,55,48,30,52,52,34,49,27,52,49,44,14,55,42,40,47,42,22,45,45,56,91,82,62,76,84,68,91,46,63,68,38,32,49,50,50,28,54,16,40,18,46,38,34,14,54,68,43,37,74,64,52,52,49,75,66,28,90,70,37,61,72,60,38,61,50,84,75,75,78,67,74,61,54,58,60,31,20,12,38,43,28,30,26,43,51,49,13,73,69,54,83,41,53,46,69,62,39,35,31,50,28,42,40,31,7,50,55,24,31,41,48,42,50,27,44,50,66,43,69,59,33,80,70,50,76,72,48,58,70,67,60,48,53,49,54,29,49,56,32,14,47,44,34,36,48,45,58,47,74,58,60,64,70,66,64,70,72,58,61,85,89,42,54,68,56,51,35,48,50,27,32,49,42,23,29,44,23,50,52,50,34,51,49,51,51,50,50,52,52,45,53,50,49,52,50,38,54,76,68,55,58,79,82,51,64,96,87,59,82,65,88,78,54,34,87,55,66,30,86,34,67,65,51,42,50,52,40,46,44,54,47,45,26,64,65,22,66,22,91,48,45,33,61,70,86,47,64,56,76,84,79,83,67,103,60,85,77,85,60,47,71,79,25,46,48,84,71,56,74,64,36,54,55,26,41,41,64,70,31,55,93,68,74,83,69,73,53,74,68,52,32,53,41,24,37,53,26,50,29,52,52,42,16,55,43,25,49,29,20,14,52,29,73,73,92,82,50,93,85,66,71,69,79,49,63,72,51,72,53,58,51,19,39,9,45,43,39,15,69,76,39,40,51,64,48,36,49,52,42,27,19,70,71,51,17,59,58,50,54,55,90,73,81,84,68,91,70,48,51,55,29,27,21,47,52,21,21,33,51,35,48,26,53,76,67,69,32,73,91,45,79,60,53,54,35,25,47,28,23,23,32,73,49,39,29,49,47,51,14,47,66,60,45,77,82,38,90,56,55,78,91,50,42,67,54,36,19,53,54,21,12,58,46,46,51,47,57,58,67,69,60,62,94,81,52,50,61,67,56,21,22,52,49,11,30,51,45,28,52,57,40,49,52,59,50,73,60,86,89,48,78,68,63,61,55,56,57,62,65,70,68,53,77,78,74,73,70,80,80,76,77,83,89,74,92,71,91,82,82,87,82,84,87,82,91,80,90,92,134

Secondary structure (DSSP, 8-state):
---HHHHHHHHHHHHHHHHHS-TTPPBSSTT------HHHHHHHHHHHTTTT-GGGGS--TT---TTS-----HHHHHHHHHHHHHHHHHHTBPPPTTPPPPSSHHHHHHHHHHHHHHHHHHHHHHHGGGT-SSS-TTTT-PPPPPP--HHHHHHHHHHHHHHHHHT--HHHHHHHHHHT-TT-HHHHHHHHHHHT-TTTTTS-HHHHHHHHHHHHHHHHHHHHT--HHHHHTS-GGGHHHHHHHHHHHHHHHHHHHHHHHHHHHHHHHHHHHHTT-SSS-TTSPPTTS--S--SSHHHHHHHHHHHHHHHHT-S--S--S-B-----SSS----BSSS-B---HHHHHHHHHHHS-S-S---HHHHHHHHHHHHHHHHHHHHHHHTS--TT-TTT-SSPBPPHHHHHHHHHHHHHHHHHHHHHHS-HHHHHHHTSPPPPP---HHHHHHHHHHHHHHHHTTGGGSTTHHHHHHHT-S-HHHHHHHHHHTTSSS-TTTHHHHHHHHHHHHHHHHH---TT--HHHHHHHHHHHHHHHHHTTS--S-HHHHHHHHHHSS-------PPP-----------------

Nearest PDB structures (foldseek):
  8r8q-assembly1_A  TM=1.749E-01  e=5.623E+00  Mus musculus
  7l3n-assembly1_A  TM=1.872E-01  e=7.511E+00  Severe acute respiratory syndrome coronavirus 2

Organism: NCBI:txid1124744

Sequence (585 aa):
MADANVDKLVQKVNQLVVLDSIDGVSSLRRGQTLDLSDGHVEMLRPLADNLDLPGRLASSLHSISDTRGRWHDRREDARAGLTELVALCADSLEPDSSLPEPADAAARDRLATAVCRAYAANATPRLVAGLFPNGRPDDLGRFPLPQLEGDVAAARAMAVAIGARTASGEDAVLKRLVAAGHGGAAYEAAGMLLEARMDYARLPQGQRAGIRRQLATSIEAGFAERDLERAAARELTEELENRREDVTGGAGAIDTASGIATEEVGKLHEFLQKIDYWEKPADQPLPGLPAERPQSLEDLFQRVHGTVGELTGAQESSWNGEQAPWPDMTGRATQSLDGMLHLTRDARLELHELTRHGSSQLTPEQVSGARGALRDLTAEYALMAGHARQEGLAASLTEREFTPAERAVAAEFAAQNLNDVAVRTLPPELAAQVVMPEPAYPDTQHGQVVRGFANAVDNLKGLETRPSESLRRMAGSADFGTTAGELLVVDSELPESAQPAAVQAIAATVDRGLTDVPSTATANEALMHGQELGRKAYAHTLAPDSPARFAVDAALTRPQTAAPTSAPTTTAKTTQPNPTQTRDR